Protein AF-A0A0V1B0C0-F1 (afdb_monomer)

InterPro domains:
  IPR001114 Adenylosuccinate synthetase [MF_00011] (1-473)
  IPR001114 Adenylosuccinate synthetase [PF00709] (15-435)
  IPR001114 Adenylosuccinate synthetase [PTHR11846] (7-443)
  IPR001114 Adenylosuccinate synthetase [SM00788] (13-439)
  IPR001114 Adenylosuccinate synthetase [TIGR00184] (15-434)
  IPR001114 Adenylosuccinate synthetase [cd03108] (13-358)
  IPR018220 Adenylosuccinate synthase, GTP-binding site [PS01266] (20-27)
  IPR027417 P-loop containing nucleoside triphosphate hydrolase [SSF52540] (12-435)
  IPR033128 Adenylosuccinate synthase, active site [PS00513] (143-154)
  IPR042109 Adenylosuccinate synthetase, domain 1 [G3DSA:3.40.440.10] (15-277)
  IPR042110 Adenylosuccinate synthetase, domain 2 [G3DSA:1.10.300.10] (112-210)
  IPR042111 Adenylosuccinate synthetase, domain 3 [G3DSA:3.90.170.10] (278-448)

Radius of gyration: 29.19 Å; Cα contacts (8 Å, |Δi|>4): 1010; chains: 1; bounding box: 64×78×89 Å

Solvent-accessible surface area (backbone atoms only — not comparable to full-atom values): 31503 Å² total; per-residue (Å²): 108,70,71,60,54,58,47,59,76,50,32,40,30,32,38,40,28,21,35,42,55,26,91,35,54,58,44,32,58,47,60,62,49,33,82,80,29,45,28,21,30,23,18,38,46,33,72,78,32,73,42,61,43,54,56,90,97,45,79,36,75,35,41,60,61,31,75,27,55,80,37,90,77,20,29,14,29,36,21,41,43,20,38,45,40,61,72,60,52,55,49,46,35,58,77,58,43,43,80,75,42,83,66,39,50,83,27,38,43,32,19,28,64,14,30,50,36,50,71,66,26,20,52,49,33,46,50,51,45,58,75,39,64,93,67,46,48,61,76,85,45,69,8,58,54,50,34,44,50,28,49,76,71,68,62,50,53,31,42,42,42,49,63,55,55,53,70,59,33,51,56,49,50,55,53,43,52,54,58,47,30,75,79,36,77,86,61,80,75,65,62,69,62,50,51,56,54,50,52,54,48,26,54,51,41,58,77,50,60,28,68,37,65,44,44,60,48,47,50,49,38,61,67,37,90,80,54,46,37,33,37,34,51,50,43,54,4,26,39,23,6,50,86,76,19,54,45,82,39,37,48,74,36,54,24,43,58,67,21,49,31,69,5,39,64,48,63,75,71,32,54,50,52,26,34,26,20,33,40,66,42,37,48,39,73,63,54,73,86,61,91,49,42,29,71,55,85,88,52,60,78,78,62,35,56,57,33,34,49,52,24,50,49,51,26,62,70,57,59,39,47,39,90,89,76,62,48,72,39,48,28,25,42,26,50,47,47,58,42,43,52,36,37,68,76,45,59,42,62,31,30,38,36,18,63,59,53,58,50,19,81,34,75,64,44,55,33,32,65,45,39,27,45,93,91,36,81,49,93,61,79,70,76,53,60,83,51,51,80,56,52,46,76,41,67,48,80,42,65,38,56,69,48,91,49,54,83,57,62,46,42,86,70,47,52,69,43,52,45,51,50,53,54,50,51,25,64,73,59,74,34,54,68,38,41,32,36,60,49,96,69,32,48,43,70,27,45,67,59,72,70,43,54,51,50,50,46,51,75,71,45,89,63,96,82,86,80,87,55,74,66,64,58,52,58,59,57,58,66,75,77,58,76,78,66,79,80,66,73,87,73,94,72,94,41,80,91,71,75,70,79,58,75,65,60,55,56,49,54,58,48,49,45,52,36,38,74,70,67,56,54,72,89,72,47,89,75,67,72,63,52,51,62,46,48,49,47,45,47,52,44,40,51,47,44,46,49,46,41,55,48,38,67,68,52,75,74,47,72,68,59,52,53,50,49,51,51,52,53,56,56,57,68,75,74,62,86,90,76,136

Nearest PDB structures (foldseek):
  2v40-assembly1_A-2  TM=9.559E-01  e=3.482E-55  Homo sapiens
  1j4b-assembly1_A  TM=9.442E-01  e=5.198E-55  Mus musculus
  5i34-assembly1_B  TM=9.577E-01  e=3.508E-51  Cryptococcus neoformans H99
  5i33-assembly1_A  TM=9.558E-01  e=6.265E-47  Cryptococcus neoformans H99
  3ue9-assembly2_D  TM=9.257E-01  e=6.035E-44  Burkholderia thailandensis E264

Mean predicted aligned error: 13.52 Å

Sequence (580 aa):
LHMAVEVNKQRLVSVILGAQWGDEGKGKIVDLLAPKVDIVARCQGGHNAGHTVAVDDKVYDFHIIPSGIVHPKCIALIGSGTVVHLPSFFNELEKNEITKLPDWSKRIVISDRAHLVFDMHQTADTMGEKKRANSKIGTTGKGIGPTYACKCWRNGIRLGDLVGNFNEFKAKFQQLVLFLKAQFPDLNVDVDEELKRYQNYAEKLKSLNLVHDTVFYMHKALTASPAKSVLVEGANGALLDIDFGTYPYVTSSNCSVGGALTGLGIPPWRVGMIIGVVKAYETRVGDGPFPTELNNASLSSLWKSYLLEIGDRLREIGHEYGVTTGRPRRCGWLDMVLLKYSIMINGFTHLAFTKLDVLDNFDTIKVAVEYKRNNAVVDVPPVCVSHFKDIEVVYETFPGWQQNTTKITAFDELPINAKCYVQAVEKLAGVPIRQANAVNGRAVFISNSLASHVATEILLQSDSSVALTPSEVEMLKQFKDCDLPKGTRVGRMVMGDLGLYNEQLRKDVERWNKAIEAGIPVHEWNGTSDKIVNTFMHLFGFIIFLNILLQLYALVVDPKILEVLDRMLLLKKNEIPQQQ

Secondary structure (DSSP, 8-state):
-HHHHHHHHT--EEEEEESSSS-S-HHHHHHHHGGG-SEEEE-SB-TT--EEEEETTEEEEESSS-GGGGSTT-EEEE-TTBEEEHHHHHHHHHHTTGGGSTTGGGSEEEETTSEEE-HHHHHHHHHHHHHTTTS-----SSSHHHHHHHHHHT---BHHHHHS-HHHHHHHHHHHHHHHHHH-TT----HHHHHHHHHHHHHHHHHTT-EE-HHHHHHHHHHSSSPPPEEEE--S-GGG-TTTSSTTSS-SS--SHHHHHHHHT--GGGEEEEEEEEESSEEE-SSS--TTBTT-TTS-HHHHHHHHHHHHHHHHHTT-B-TTT-PBPEEE-EEHHHHHHHHHHHT-SEEEEE-GGGGTT-SEEEEEEEEEETTEEESS--SSGGGGGGPEEEEEEEE---S--TT--BGGGS-HHHHHHHHHHHHHHTS-EEEEEEETTEEEEEBSHHHHHHHHHHHH--S---PPPHHHHHHHHHGGGPPPPTT------S-GGGT---HHHHHHHHHHHHHHHHT--GGG-TT-SSHHHHHHHHHHHHHHHHHHHHHHHHHTT-HHHHHHHHHHHHHHHTS-----

Foldseek 3Di:
DVVVLVLQLLQQEEEEFALAQDPLQLLQVCVVCLLLFQEEEEQAEEQQFWDWADDDNDIAIDRQFGPSLVHLRYATEYFLRYEYELVVVVVSCVVRVSVVDPPSLVRAAYEQNHFYQDLLLLVLLVVVQVVCPVNGLQDPSRSQQVQLVCVVVVLTDGNNQLLPDLVSVLVSQVVVVVVSCVVVVVRDDPSVVRSVVSNVVSVVCVVSVHYDNQLVVQVCQSPDVVHGHYYYRFGTHQLQAVVQHQPPNHGSGGSAPVSNCNRRVHDPSNHDAYEHRAEQWHWHDGDFFDLFFLCDPPDDPVSNVVSVVVQVLLCVLVVQADPPPRHHITIGGAELQSSLSSCVRHVHQEYAYDDLQSQQQPQKGKYFQWWDAPNDTDSHDDNHRVCSVRIDTDIDMFGHFNDGCQAPQALVPDGPSSNVSQVVSCVSNVHHYFYWHQHPNHTHTHDHDPVRVVVVCVVSPPPDDDDDDPVVVVVVVVVLQDFDAQPDQPDDDDCVVVPDDDPVVVVLSVQVNVCSNVRHGPVPRPVPPCVVVVVVCCVVVVVVVVVVVVVVVVVVSDPVVVVVVVVVVVVVVVPDDDDD

pLDDT: mean 78.84, std 23.87, range [25.97, 98.88]

Structure (mmCIF, N/CA/C/O backbone):
data_AF-A0A0V1B0C0-F1
#
_entry.id   AF-A0A0V1B0C0-F1
#
loop_
_atom_site.group_PDB
_atom_site.id
_atom_site.type_symbol
_atom_site.label_atom_id
_atom_site.label_alt_id
_atom_site.label_comp_id
_atom_site.label_asym_id
_atom_site.label_entity_id
_atom_site.label_seq_id
_atom_site.pdbx_PDB_ins_code
_atom_site.Cartn_x
_atom_site.Cartn_y
_atom_site.Cartn_z
_atom_site.occupancy
_atom_site.B_iso_or_equiv
_atom_site.auth_seq_id
_atom_site.auth_comp_id
_atom_site.auth_asym_id
_atom_site.auth_atom_id
_atom_site.pdbx_PDB_model_num
ATOM 1 N N . LEU A 1 1 ? -8.341 -35.792 -5.712 1.00 37.25 1 LEU A N 1
ATOM 2 C CA . LEU A 1 1 ? -9.208 -34.926 -6.546 1.00 37.25 1 LEU A CA 1
ATOM 3 C C . LEU A 1 1 ? -10.213 -34.127 -5.719 1.00 37.25 1 LEU A C 1
ATOM 5 O O . LEU A 1 1 ? -10.107 -32.913 -5.726 1.00 37.25 1 LEU A O 1
ATOM 9 N N . HIS A 1 2 ? -11.116 -34.773 -4.968 1.00 29.27 2 HIS A N 1
ATOM 10 C CA . HIS A 1 2 ? -12.137 -34.094 -4.144 1.00 29.27 2 HIS A CA 1
ATOM 11 C C . HIS A 1 2 ? -11.561 -33.000 -3.226 1.00 29.27 2 HIS A C 1
ATOM 13 O O . HIS A 1 2 ? -12.002 -31.858 -3.272 1.00 29.27 2 HIS A O 1
ATOM 19 N N . MET A 1 3 ? -10.477 -33.310 -2.504 1.00 33.56 3 MET A N 1
ATOM 20 C CA . MET A 1 3 ? -9.780 -32.333 -1.656 1.00 33.56 3 MET A CA 1
ATOM 21 C C . MET A 1 3 ? -9.246 -31.114 -2.433 1.00 33.56 3 MET A C 1
ATOM 23 O O . MET A 1 3 ? -9.247 -30.009 -1.910 1.00 33.56 3 MET A O 1
ATOM 27 N N . ALA A 1 4 ? -8.807 -31.278 -3.687 1.00 33.91 4 ALA A N 1
ATOM 28 C CA . ALA A 1 4 ? -8.301 -30.165 -4.499 1.00 33.91 4 ALA A CA 1
ATOM 29 C C . ALA A 1 4 ? -9.435 -29.236 -4.972 1.00 33.91 4 ALA A C 1
ATOM 31 O O . ALA A 1 4 ? -9.269 -28.018 -5.026 1.00 33.91 4 ALA A O 1
ATOM 32 N N . VAL A 1 5 ? -10.604 -29.812 -5.262 1.00 37.84 5 VAL A N 1
ATOM 33 C CA . VAL A 1 5 ? -11.823 -29.085 -5.640 1.00 37.84 5 VAL A CA 1
ATOM 34 C C . VAL A 1 5 ? -12.392 -28.310 -4.444 1.00 37.84 5 VAL A C 1
ATOM 36 O O . VAL A 1 5 ? -12.750 -27.140 -4.582 1.00 37.84 5 VAL A O 1
ATOM 39 N N . GLU A 1 6 ? -12.417 -28.912 -3.252 1.00 49.50 6 GLU A N 1
ATOM 40 C CA . GLU A 1 6 ? -12.832 -28.230 -2.016 1.00 49.50 6 GLU A CA 1
ATOM 41 C C . GLU A 1 6 ? -11.910 -27.063 -1.648 1.00 49.50 6 GLU A C 1
ATOM 43 O O . GLU A 1 6 ? -12.397 -26.010 -1.239 1.00 49.50 6 GLU A O 1
ATOM 48 N N . VAL A 1 7 ? -10.595 -27.201 -1.851 1.00 49.91 7 VAL A N 1
ATOM 49 C CA . VAL A 1 7 ? -9.632 -26.115 -1.605 1.00 49.91 7 VAL A CA 1
ATOM 50 C C . VAL A 1 7 ? -9.874 -24.923 -2.540 1.00 49.91 7 VAL A C 1
ATOM 52 O O . VAL A 1 7 ? -9.829 -23.783 -2.082 1.00 49.91 7 VAL A O 1
ATOM 55 N N . ASN A 1 8 ? -10.193 -25.145 -3.821 1.00 52.19 8 ASN A N 1
ATOM 56 C CA . ASN A 1 8 ? -10.459 -24.046 -4.760 1.00 52.19 8 ASN A CA 1
ATOM 57 C C . ASN A 1 8 ? -11.744 -23.265 -4.431 1.00 52.19 8 ASN A C 1
ATOM 59 O O . ASN A 1 8 ? -11.742 -22.043 -4.555 1.00 52.19 8 ASN A O 1
ATOM 63 N N . LYS A 1 9 ? -12.800 -23.917 -3.918 1.00 54.94 9 LYS A N 1
ATOM 64 C CA . LYS A 1 9 ? -14.025 -23.236 -3.437 1.00 54.94 9 LYS A CA 1
ATOM 65 C C . LYS A 1 9 ? -13.787 -22.297 -2.256 1.00 54.94 9 LYS A C 1
ATOM 67 O O . LYS A 1 9 ? -14.603 -21.424 -1.982 1.00 54.94 9 LYS A O 1
ATOM 72 N N . GLN A 1 10 ? -12.695 -22.499 -1.523 1.00 61.06 10 GLN A N 1
ATOM 73 C CA . GLN A 1 10 ? -12.380 -21.735 -0.317 1.00 61.06 10 GLN A CA 1
ATOM 74 C C . GLN A 1 10 ? -11.494 -20.510 -0.588 1.00 61.06 10 GLN A C 1
ATOM 76 O O . GLN A 1 10 ? -11.283 -19.709 0.330 1.00 61.06 10 GLN A O 1
ATOM 81 N N . ARG A 1 11 ? -11.007 -20.339 -1.825 1.00 72.38 11 ARG A N 1
ATOM 82 C CA . ARG A 1 11 ? -10.140 -19.235 -2.265 1.00 72.38 11 ARG A CA 1
ATOM 83 C C . ARG A 1 11 ? -10.939 -17.963 -2.566 1.00 72.38 11 ARG A C 1
ATOM 85 O O . ARG A 1 11 ? -11.073 -17.545 -3.709 1.00 72.38 11 ARG A O 1
ATOM 92 N N . LEU A 1 12 ? -11.483 -17.364 -1.512 1.00 81.75 12 LEU A N 1
ATOM 93 C CA . LEU A 1 12 ? -12.404 -16.220 -1.583 1.00 81.75 12 LEU A CA 1
ATOM 94 C C . LEU A 1 12 ? -11.719 -14.861 -1.386 1.00 81.75 12 LEU A C 1
ATOM 96 O O . LEU A 1 12 ? -12.373 -13.822 -1.476 1.00 81.75 12 LEU A O 1
ATOM 100 N N . VAL A 1 13 ? -10.417 -14.864 -1.085 1.00 93.81 13 VAL A N 1
ATOM 101 C CA . VAL A 1 13 ? -9.639 -13.648 -0.850 1.00 93.81 13 VAL A CA 1
ATOM 102 C C . VAL A 1 13 ? -8.791 -13.339 -2.076 1.00 93.81 13 VAL A C 1
ATOM 104 O O . VAL A 1 13 ? -7.886 -14.100 -2.419 1.00 93.81 13 VAL A O 1
ATOM 107 N N . SER A 1 14 ? -9.064 -12.202 -2.707 1.00 95.62 14 SER A N 1
ATOM 108 C CA . SER A 1 14 ? -8.210 -11.614 -3.738 1.00 95.62 14 SER A CA 1
ATOM 109 C C . SER A 1 14 ? -7.317 -10.540 -3.124 1.00 95.62 14 SER A C 1
ATOM 111 O O . SER A 1 14 ? -7.767 -9.795 -2.258 1.00 95.62 14 SER A O 1
ATOM 113 N N . VAL A 1 15 ? -6.064 -10.429 -3.555 1.00 97.25 15 VAL A N 1
ATOM 114 C CA . VAL A 1 15 ? -5.093 -9.460 -3.020 1.00 97.25 15 VAL A CA 1
ATOM 115 C C . VAL A 1 15 ? -4.553 -8.595 -4.152 1.00 97.25 15 VAL A C 1
ATOM 117 O O . VAL A 1 15 ? -4.083 -9.124 -5.155 1.00 97.25 15 VAL A O 1
ATOM 120 N N . ILE A 1 16 ? -4.591 -7.272 -3.988 1.00 96.88 16 ILE A N 1
ATOM 121 C CA . ILE A 1 16 ? -3.983 -6.304 -4.910 1.00 96.88 16 ILE A CA 1
ATOM 122 C C . ILE A 1 16 ? -2.745 -5.714 -4.240 1.00 96.88 16 ILE A C 1
ATOM 124 O O . ILE A 1 16 ? -2.861 -5.066 -3.200 1.00 96.88 16 ILE A O 1
ATOM 128 N N . LEU A 1 17 ? -1.571 -5.888 -4.845 1.00 97.50 17 LEU A N 1
ATOM 129 C CA . LEU A 1 17 ? -0.300 -5.351 -4.346 1.00 97.50 17 LEU A CA 1
ATOM 130 C C . LEU A 1 17 ? 0.376 -4.495 -5.413 1.00 97.50 17 LEU A C 1
ATOM 132 O O . LEU A 1 17 ? 0.178 -4.702 -6.605 1.00 97.50 17 LEU A O 1
ATOM 136 N N . GLY A 1 18 ? 1.187 -3.531 -4.988 1.00 96.94 18 GLY A N 1
ATOM 137 C CA . GLY A 1 18 ? 2.030 -2.765 -5.901 1.00 96.94 18 GLY A CA 1
ATOM 138 C C . GLY A 1 18 ? 3.263 -3.600 -6.180 1.00 96.94 18 GLY A C 1
ATOM 139 O O . GLY A 1 18 ? 3.879 -4.089 -5.236 1.00 96.94 18 GLY A O 1
ATOM 140 N N . ALA A 1 19 ? 3.606 -3.814 -7.441 1.00 97.44 19 ALA A N 1
ATOM 141 C CA . ALA A 1 19 ? 4.738 -4.663 -7.784 1.00 97.44 19 ALA A CA 1
ATOM 142 C C . ALA A 1 19 ? 6.089 -3.931 -7.687 1.00 97.44 19 ALA A C 1
ATOM 144 O O . ALA A 1 19 ? 7.121 -4.599 -7.678 1.00 97.44 19 ALA A O 1
ATOM 145 N N . GLN A 1 20 ? 6.080 -2.597 -7.594 1.00 97.06 20 GLN A N 1
ATOM 146 C CA . GLN A 1 20 ? 7.250 -1.718 -7.682 1.00 97.06 20 GLN A CA 1
ATOM 147 C C . GLN A 1 20 ? 7.448 -0.961 -6.349 1.00 97.06 20 GLN A C 1
ATOM 149 O O . GLN A 1 20 ? 7.251 -1.531 -5.271 1.00 97.06 20 GLN A O 1
ATOM 154 N N . TRP A 1 21 ? 7.857 0.313 -6.384 1.00 94.88 21 TRP A N 1
ATOM 155 C CA . TRP A 1 21 ? 8.030 1.175 -5.201 1.00 94.88 21 TRP A CA 1
ATOM 156 C C . TRP A 1 21 ? 6.779 1.986 -4.820 1.00 94.88 21 TRP A C 1
ATOM 158 O O . TRP A 1 21 ? 6.882 2.975 -4.092 1.00 94.88 21 TRP A O 1
ATOM 168 N N . GLY A 1 22 ? 5.583 1.588 -5.254 1.00 90.38 22 GLY A N 1
ATOM 169 C CA . GLY A 1 22 ? 4.351 2.331 -4.995 1.00 90.38 22 GLY A CA 1
ATOM 170 C C . GLY A 1 22 ? 3.933 3.238 -6.157 1.00 90.38 22 GLY A C 1
ATOM 171 O O . GLY A 1 22 ? 4.587 3.316 -7.191 1.00 90.38 22 GLY A O 1
ATOM 172 N N . ASP A 1 23 ? 2.794 3.919 -5.984 1.00 87.75 23 ASP A N 1
ATOM 173 C CA . ASP A 1 23 ? 2.198 4.819 -6.985 1.00 87.75 23 ASP A CA 1
ATOM 174 C C . ASP A 1 23 ? 1.853 4.170 -8.346 1.00 87.75 23 ASP A C 1
ATOM 176 O O . ASP A 1 23 ? 1.672 4.868 -9.345 1.00 87.75 23 ASP A O 1
ATOM 180 N N . GLU A 1 24 ? 1.694 2.845 -8.407 1.00 92.38 24 GLU A N 1
ATOM 181 C CA . GLU A 1 24 ? 1.391 2.093 -9.639 1.00 92.38 24 GLU A CA 1
ATOM 182 C C . GLU A 1 24 ? -0.075 2.225 -10.089 1.00 92.38 24 GLU A C 1
ATOM 184 O O . GLU A 1 24 ? -0.472 1.690 -11.117 1.00 92.38 24 GLU A O 1
ATOM 189 N N . GLY A 1 25 ? -0.914 2.938 -9.331 1.00 88.25 25 GLY A N 1
ATOM 190 C CA . GLY A 1 25 ? -2.338 3.101 -9.646 1.00 88.25 25 GLY A CA 1
ATOM 191 C C . GLY A 1 25 ? -3.247 2.004 -9.082 1.00 88.25 25 GLY A C 1
ATOM 192 O O . GLY A 1 25 ? -4.352 1.819 -9.587 1.00 88.25 25 GLY A O 1
ATOM 193 N N . LYS A 1 26 ? -2.826 1.318 -8.007 1.00 90.19 26 LYS A N 1
ATOM 194 C CA . LYS A 1 26 ? -3.624 0.288 -7.308 1.00 90.19 26 LYS A CA 1
ATOM 195 C C . LYS A 1 26 ? -5.063 0.704 -7.031 1.00 90.19 26 LYS A C 1
ATOM 197 O O . LYS A 1 26 ? -5.965 -0.088 -7.263 1.00 90.19 26 LYS A O 1
ATOM 202 N N . GLY A 1 27 ? -5.269 1.942 -6.577 1.00 86.38 27 GLY A N 1
ATOM 203 C CA . GLY A 1 27 ? -6.593 2.468 -6.245 1.00 86.38 27 GLY A CA 1
ATOM 204 C C . GLY A 1 27 ? -7.607 2.332 -7.381 1.00 86.38 27 GLY A C 1
ATOM 205 O O . GLY A 1 27 ? -8.753 1.989 -7.126 1.00 86.38 27 GLY A O 1
ATOM 206 N N . LYS A 1 28 ? -7.176 2.496 -8.640 1.00 85.50 28 LYS A N 1
ATOM 207 C CA . LYS A 1 28 ? -8.061 2.330 -9.802 1.00 85.50 28 LYS A CA 1
ATOM 208 C C . LYS A 1 28 ? -8.443 0.864 -10.035 1.00 85.50 28 LYS A C 1
ATOM 210 O O . LYS A 1 28 ? -9.573 0.578 -10.410 1.00 85.50 28 LYS A O 1
ATOM 215 N N . ILE A 1 29 ? -7.517 -0.066 -9.794 1.00 88.88 29 ILE A N 1
ATOM 216 C CA . ILE A 1 29 ? -7.787 -1.510 -9.893 1.00 88.88 29 ILE A CA 1
ATOM 217 C C . ILE A 1 29 ? -8.708 -1.964 -8.757 1.00 88.88 29 ILE A C 1
ATOM 219 O O . ILE A 1 29 ? -9.608 -2.771 -8.977 1.00 88.88 29 ILE A O 1
ATOM 223 N N . VAL A 1 30 ? -8.511 -1.419 -7.555 1.00 89.88 30 VAL A N 1
ATOM 224 C CA . VAL A 1 30 ? -9.386 -1.674 -6.406 1.00 89.88 30 VAL A CA 1
ATOM 225 C C . VAL A 1 30 ? -10.790 -1.171 -6.703 1.00 89.88 30 VAL A C 1
ATOM 227 O O . VAL A 1 30 ? -11.732 -1.929 -6.527 1.00 89.88 30 VAL A O 1
ATOM 230 N N . ASP A 1 31 ? -10.937 0.049 -7.218 1.00 87.56 31 ASP A N 1
ATOM 231 C CA . ASP A 1 31 ? -12.238 0.612 -7.588 1.00 87.56 31 ASP A CA 1
ATOM 232 C C . ASP A 1 31 ? -12.963 -0.212 -8.663 1.00 87.56 31 ASP A C 1
ATOM 234 O O . ASP A 1 31 ? -14.155 -0.476 -8.542 1.00 87.56 31 ASP A O 1
ATOM 238 N N . LEU A 1 32 ? -12.238 -0.715 -9.666 1.00 85.88 32 LEU A N 1
ATOM 239 C CA . LEU A 1 32 ? -12.804 -1.588 -10.699 1.00 85.88 32 LEU A CA 1
ATOM 240 C C . LEU A 1 32 ? -13.358 -2.912 -10.134 1.00 85.88 32 LEU A C 1
ATOM 242 O O . LEU A 1 32 ? -14.323 -3.469 -10.666 1.00 85.88 32 LEU A O 1
ATOM 246 N N . LEU A 1 33 ? -12.734 -3.445 -9.082 1.00 87.75 33 LEU A N 1
ATOM 247 C CA . LEU A 1 33 ? -13.081 -4.746 -8.504 1.00 87.75 33 LEU A CA 1
ATOM 248 C C . LEU A 1 33 ? -13.994 -4.642 -7.276 1.00 87.75 33 LEU A C 1
ATOM 250 O O . LEU A 1 33 ? -14.742 -5.580 -7.002 1.00 87.75 33 LEU A O 1
ATOM 254 N N . ALA A 1 34 ? -13.982 -3.512 -6.570 1.00 90.00 34 ALA A N 1
ATOM 255 C CA . ALA A 1 34 ? -14.746 -3.290 -5.348 1.00 90.00 34 ALA A CA 1
ATOM 256 C C . ALA A 1 34 ? -16.259 -3.555 -5.505 1.00 90.00 34 ALA A C 1
ATOM 258 O O . ALA A 1 34 ? -16.787 -4.281 -4.666 1.00 90.00 34 ALA A O 1
ATOM 259 N N . PRO A 1 35 ? -16.959 -3.122 -6.579 1.00 88.31 35 PRO A N 1
ATOM 260 C CA . PRO A 1 35 ? -18.388 -3.408 -6.763 1.00 88.31 35 PRO A CA 1
ATOM 261 C C . PRO A 1 35 ? -18.759 -4.896 -6.772 1.00 88.31 35 PRO A C 1
ATOM 263 O O . PRO A 1 35 ? -19.933 -5.236 -6.628 1.00 88.31 35 PRO A O 1
ATOM 266 N N . LYS A 1 36 ? -17.776 -5.776 -6.998 1.00 87.38 36 LYS A N 1
ATOM 267 C CA . LYS A 1 36 ? -17.951 -7.221 -7.175 1.00 87.38 36 LYS A CA 1
ATOM 268 C C . LYS A 1 36 ? -17.607 -8.016 -5.915 1.00 87.38 36 LYS A C 1
ATOM 270 O O . LYS A 1 36 ? -17.642 -9.241 -5.964 1.00 87.38 36 LYS A O 1
ATOM 275 N N . VAL A 1 37 ? -17.257 -7.347 -4.812 1.00 91.44 37 VAL A N 1
ATOM 276 C CA . VAL A 1 37 ? -16.893 -8.007 -3.554 1.00 91.44 37 VAL A CA 1
ATOM 277 C C . VAL A 1 37 ? -17.694 -7.499 -2.359 1.00 91.44 37 VAL A C 1
ATOM 279 O O . VAL A 1 37 ? -18.144 -6.356 -2.320 1.00 91.44 37 VAL A O 1
ATOM 282 N N . ASP A 1 38 ? -17.848 -8.346 -1.343 1.00 95.50 38 ASP A N 1
ATOM 283 C CA . ASP A 1 38 ? -18.559 -7.993 -0.112 1.00 95.50 38 ASP A CA 1
ATOM 284 C C . ASP A 1 38 ? -17.697 -7.134 0.830 1.00 95.50 38 ASP A C 1
ATOM 286 O O . ASP A 1 38 ? -18.212 -6.273 1.547 1.00 95.50 38 ASP A O 1
ATOM 290 N N . ILE A 1 39 ? -16.383 -7.381 0.871 1.00 98.06 39 ILE A N 1
ATOM 291 C CA . ILE A 1 39 ? -15.454 -6.735 1.807 1.00 98.06 39 ILE A CA 1
ATOM 292 C C . ILE A 1 39 ? -14.224 -6.229 1.054 1.00 98.06 39 ILE A C 1
ATOM 294 O O . ILE A 1 39 ? -13.554 -7.001 0.372 1.00 98.06 39 ILE A O 1
ATOM 298 N N . VAL A 1 40 ? -13.867 -4.960 1.256 1.00 98.00 40 VAL A N 1
ATOM 299 C CA . VAL A 1 40 ? -12.563 -4.405 0.874 1.00 98.00 40 VAL A CA 1
ATOM 300 C C . VAL A 1 40 ? -11.760 -4.134 2.141 1.00 98.00 40 VAL A C 1
ATOM 302 O O . VAL A 1 40 ? -12.194 -3.385 3.016 1.00 98.00 40 VAL A O 1
ATOM 305 N N . ALA A 1 41 ? -10.597 -4.766 2.264 1.00 98.19 41 ALA A N 1
ATOM 306 C CA . ALA A 1 41 ? -9.812 -4.779 3.489 1.00 98.19 41 ALA A CA 1
ATOM 307 C C . ALA A 1 41 ? -8.422 -4.166 3.299 1.00 98.19 41 ALA A C 1
ATOM 309 O O . ALA A 1 41 ? -7.693 -4.525 2.378 1.00 98.19 41 ALA A O 1
ATOM 310 N N . ARG A 1 42 ? -8.010 -3.308 4.231 1.00 97.81 42 ARG A N 1
ATOM 311 C CA . ARG A 1 42 ? -6.631 -2.830 4.372 1.00 97.81 42 ARG A CA 1
ATOM 312 C C . ARG A 1 42 ? -5.908 -3.668 5.414 1.00 97.81 42 ARG A C 1
ATOM 314 O O . ARG A 1 42 ? -6.338 -3.726 6.561 1.00 97.81 42 ARG A O 1
ATOM 321 N N . CYS A 1 43 ? -4.817 -4.327 5.034 1.00 97.00 43 CYS A N 1
ATOM 322 C CA . CYS A 1 43 ? -4.113 -5.264 5.917 1.00 97.00 43 CYS A CA 1
ATOM 323 C C . CYS A 1 43 ? -2.931 -4.645 6.674 1.00 97.00 43 CYS A C 1
ATOM 325 O O . CYS A 1 43 ? -2.583 -5.118 7.751 1.00 97.00 43 CYS A O 1
ATOM 327 N N . GLN A 1 44 ? -2.314 -3.594 6.139 1.00 96.81 44 GLN A N 1
ATOM 328 C CA . GLN A 1 44 ? -1.062 -3.036 6.648 1.00 96.81 44 GLN A CA 1
ATOM 329 C C . GLN A 1 44 ? -0.942 -1.539 6.351 1.00 96.81 44 GLN A C 1
ATOM 331 O O . GLN A 1 44 ? -1.731 -0.973 5.585 1.00 96.81 44 GLN A O 1
ATOM 336 N N . GLY A 1 45 ? 0.066 -0.918 6.960 1.00 94.69 45 GLY A N 1
ATOM 337 C CA . GLY A 1 45 ? 0.413 0.477 6.743 1.00 94.69 45 GLY A CA 1
ATOM 338 C C . GLY A 1 45 ? -0.471 1.398 7.567 1.00 94.69 45 GLY A C 1
ATOM 339 O O . GLY A 1 45 ? -1.171 0.965 8.483 1.00 94.69 45 GLY A O 1
ATOM 340 N N . GLY A 1 46 ? -0.433 2.685 7.254 1.00 94.06 46 GLY A N 1
ATOM 341 C CA . GLY A 1 46 ? -1.261 3.688 7.903 1.00 94.06 46 GLY A CA 1
ATOM 342 C C . GLY A 1 46 ? -1.736 4.737 6.908 1.00 94.06 46 GLY A C 1
ATOM 343 O O . GLY A 1 46 ? -1.883 4.481 5.715 1.00 94.06 46 GLY A O 1
ATOM 344 N N . HIS A 1 47 ? -1.918 5.953 7.407 1.00 89.75 47 HIS A N 1
ATOM 345 C CA . HIS A 1 47 ? -2.308 7.125 6.622 1.00 89.75 47 HIS A CA 1
ATOM 346 C C . HIS A 1 47 ? -1.150 7.743 5.801 1.00 89.75 47 HIS A C 1
ATOM 348 O O . HIS A 1 47 ? -1.189 8.915 5.433 1.00 89.75 47 HIS A O 1
ATOM 354 N N . ASN A 1 48 ? -0.086 6.971 5.563 1.00 85.56 48 ASN A N 1
ATOM 355 C CA . ASN A 1 48 ? 1.063 7.322 4.723 1.00 85.56 48 ASN A CA 1
ATOM 356 C C . ASN A 1 48 ? 0.938 6.800 3.287 1.00 85.56 48 ASN A C 1
ATOM 358 O O . ASN A 1 48 ? 1.705 7.214 2.422 1.00 85.56 48 ASN A O 1
ATOM 362 N N . ALA A 1 49 ? 0.032 5.852 3.058 1.00 76.38 49 ALA A N 1
ATOM 363 C CA . ALA A 1 49 ? -0.411 5.495 1.725 1.00 76.38 49 ALA A CA 1
ATOM 364 C C . ALA A 1 49 ? -1.610 6.376 1.377 1.00 76.38 49 ALA A C 1
ATOM 366 O O . ALA A 1 49 ? -2.424 6.668 2.251 1.00 76.38 49 ALA A O 1
ATOM 367 N N . GLY A 1 50 ? -1.688 6.798 0.120 1.00 76.31 50 GLY A N 1
ATOM 368 C CA . GLY A 1 50 ? -2.803 7.570 -0.397 1.00 76.31 50 GLY A CA 1
ATOM 369 C C . GLY A 1 50 ? -3.131 7.130 -1.813 1.00 76.31 50 GLY A C 1
ATOM 370 O O . GLY A 1 50 ? -2.227 6.803 -2.590 1.00 76.31 50 GLY A O 1
ATOM 371 N N . HIS A 1 51 ? -4.411 7.112 -2.151 1.00 76.81 51 HIS A N 1
ATOM 372 C CA . HIS A 1 51 ? -4.862 6.911 -3.518 1.00 76.81 51 HIS A CA 1
ATOM 373 C C . HIS A 1 51 ? -6.177 7.627 -3.768 1.00 76.81 51 HIS A C 1
ATOM 375 O O . HIS A 1 51 ? -7.058 7.726 -2.916 1.00 76.81 51 HIS A O 1
ATOM 381 N N . THR A 1 52 ? -6.302 8.094 -4.999 1.00 80.12 52 THR A N 1
ATOM 382 C CA . THR A 1 52 ? -7.479 8.803 -5.466 1.00 80.12 52 THR A CA 1
ATOM 383 C C . THR A 1 52 ? -8.376 7.852 -6.246 1.00 80.12 52 THR A C 1
ATOM 385 O O . THR A 1 52 ? -7.893 7.101 -7.100 1.00 80.12 52 THR A O 1
ATOM 388 N N . VAL A 1 53 ? -9.674 7.896 -5.963 1.00 82.38 53 VAL A N 1
ATOM 389 C CA . VAL A 1 53 ? -10.711 7.146 -6.678 1.00 82.38 53 VAL A CA 1
ATOM 390 C C . VAL A 1 53 ? -11.753 8.123 -7.206 1.00 82.38 53 VAL A C 1
ATOM 392 O O . VAL A 1 53 ? -12.166 9.028 -6.487 1.00 82.38 53 VAL A O 1
ATOM 395 N N . ALA A 1 54 ? -12.168 7.951 -8.459 1.00 80.06 54 ALA A N 1
ATOM 396 C CA . ALA A 1 54 ? -13.214 8.753 -9.082 1.00 80.06 54 ALA A CA 1
ATOM 397 C C . ALA A 1 54 ? -14.452 7.879 -9.313 1.00 80.06 54 ALA A C 1
ATOM 399 O O . ALA A 1 54 ? -14.444 7.008 -10.185 1.00 80.06 54 ALA A O 1
ATOM 400 N N . VAL A 1 55 ? -15.505 8.117 -8.528 1.00 77.50 55 VAL A N 1
ATOM 401 C CA . VAL A 1 55 ? -16.803 7.451 -8.686 1.00 77.50 55 VAL A CA 1
ATOM 402 C C . VAL A 1 55 ? -17.821 8.495 -9.107 1.00 77.50 55 VAL A C 1
ATOM 404 O O . VAL A 1 55 ? -17.983 9.527 -8.462 1.00 77.50 55 VAL A O 1
ATOM 407 N N . ASP A 1 56 ? -18.482 8.205 -10.221 1.00 77.25 56 ASP A N 1
ATOM 408 C CA . ASP A 1 56 ? -19.318 9.138 -10.980 1.00 77.25 56 ASP A CA 1
ATOM 409 C C . ASP A 1 56 ? -18.600 10.484 -11.179 1.00 77.25 56 ASP A C 1
ATOM 411 O O . ASP A 1 56 ? -17.494 10.490 -11.719 1.00 77.25 56 ASP A O 1
ATOM 415 N N . ASP A 1 57 ? -19.178 11.592 -10.715 1.00 80.44 57 ASP A N 1
ATOM 416 C CA . ASP A 1 57 ? -18.588 12.933 -10.824 1.00 80.44 57 ASP A CA 1
ATOM 417 C C . ASP A 1 57 ? -17.791 13.355 -9.573 1.00 80.44 57 ASP A C 1
ATOM 419 O O . ASP A 1 57 ? -17.370 14.509 -9.454 1.00 80.44 57 ASP A O 1
ATOM 423 N N . LYS A 1 58 ? -17.585 12.446 -8.607 1.00 86.00 58 LYS A N 1
ATOM 424 C CA . LYS A 1 58 ? -16.919 12.752 -7.335 1.00 86.00 58 LYS A CA 1
ATOM 425 C C . LYS A 1 58 ? -15.566 12.060 -7.207 1.00 86.00 58 LYS A C 1
ATOM 427 O O . LYS A 1 58 ? -15.413 10.855 -7.402 1.00 86.00 58 LYS A O 1
ATOM 432 N N . VAL A 1 59 ? -14.579 12.852 -6.803 1.00 87.12 59 VAL A N 1
ATOM 433 C CA . VAL A 1 59 ? -13.216 12.401 -6.524 1.00 87.12 59 VAL A CA 1
ATOM 434 C C . VAL A 1 59 ? -13.035 12.242 -5.017 1.00 87.12 59 VAL A C 1
ATOM 436 O O . VAL A 1 59 ? -13.283 13.172 -4.251 1.00 87.12 59 VAL A O 1
ATOM 439 N N . TYR A 1 60 ? -12.590 11.061 -4.604 1.00 89.69 60 TYR A N 1
ATOM 440 C CA . TYR A 1 60 ? -12.301 10.694 -3.223 1.00 89.69 60 TYR A CA 1
ATOM 441 C C . TYR A 1 60 ? -10.801 10.478 -3.045 1.00 89.69 60 TYR A C 1
ATOM 443 O O . TYR A 1 60 ? -10.149 9.887 -3.905 1.00 89.69 60 TYR A O 1
ATOM 451 N N . ASP A 1 61 ? -10.261 10.927 -1.917 1.00 89.94 61 ASP A N 1
ATOM 452 C CA . ASP A 1 61 ? -8.837 10.844 -1.598 1.00 89.94 61 ASP A CA 1
ATOM 453 C C . ASP A 1 61 ? -8.644 10.024 -0.318 1.00 89.94 61 ASP A C 1
ATOM 455 O O . ASP A 1 61 ? -8.793 10.525 0.803 1.00 89.94 61 ASP A O 1
ATOM 459 N N . PHE A 1 62 ? -8.394 8.729 -0.497 1.00 92.00 62 PHE A N 1
ATOM 460 C CA . PHE A 1 62 ? -8.338 7.750 0.582 1.00 92.00 62 PHE A CA 1
ATOM 461 C C . PHE A 1 62 ? -6.917 7.565 1.090 1.00 92.00 62 PHE A C 1
ATOM 463 O O . PHE A 1 62 ? -5.967 7.543 0.312 1.00 92.00 62 PHE A O 1
ATOM 470 N N . HIS A 1 63 ? -6.785 7.404 2.404 1.00 92.44 63 HIS A N 1
ATOM 471 C CA . HIS A 1 63 ? -5.524 7.132 3.078 1.00 92.44 63 HIS A CA 1
ATOM 472 C C . HIS A 1 63 ? -5.596 5.834 3.868 1.00 92.44 63 HIS A C 1
ATOM 474 O O . HIS A 1 63 ? -4.948 4.866 3.475 1.00 92.44 63 HIS A O 1
ATOM 480 N N . ILE A 1 64 ? -6.359 5.778 4.967 1.00 95.62 64 ILE A N 1
ATOM 481 C CA . ILE A 1 64 ? -6.510 4.547 5.766 1.00 95.62 64 ILE A CA 1
ATOM 482 C C . ILE A 1 64 ? -7.828 3.829 5.490 1.00 95.62 64 ILE A C 1
ATOM 484 O O . ILE A 1 64 ? -7.892 2.612 5.663 1.00 95.62 64 ILE A O 1
ATOM 488 N N . ILE A 1 65 ? -8.866 4.556 5.066 1.00 96.50 65 ILE A N 1
ATOM 489 C CA . ILE A 1 65 ? -10.173 3.967 4.787 1.00 96.50 65 ILE A CA 1
ATOM 490 C C . ILE A 1 65 ? -10.075 3.202 3.461 1.00 96.50 65 ILE A C 1
ATOM 492 O O . ILE A 1 65 ? -9.709 3.798 2.448 1.00 96.50 65 ILE A O 1
ATOM 496 N N . PRO A 1 66 ? -10.391 1.893 3.436 1.00 95.81 66 PRO A N 1
ATOM 497 C CA . PRO A 1 66 ? -10.440 1.140 2.191 1.00 95.81 66 PRO A CA 1
ATOM 498 C C . PRO A 1 66 ? -11.386 1.799 1.188 1.00 95.81 66 PRO A C 1
ATOM 500 O O . PRO A 1 66 ? -12.530 2.124 1.521 1.00 95.81 66 PRO A O 1
ATOM 503 N N . SER A 1 67 ? -10.933 1.946 -0.056 1.00 93.19 67 SER A N 1
ATOM 504 C CA . SER A 1 67 ? -11.688 2.688 -1.077 1.00 93.19 67 SER A CA 1
ATOM 505 C C . SER A 1 67 ? -13.042 2.084 -1.423 1.00 93.19 67 SER A C 1
ATOM 507 O O . SER A 1 67 ? -13.929 2.803 -1.869 1.00 93.19 67 SER A O 1
ATOM 509 N N . GLY A 1 68 ? -13.249 0.798 -1.128 1.00 93.06 68 GLY A N 1
ATOM 510 C CA . GLY A 1 68 ? -14.543 0.134 -1.271 1.00 93.06 68 GLY A CA 1
ATOM 511 C C . GLY A 1 68 ? -15.703 0.826 -0.547 1.00 93.06 68 GLY A C 1
ATOM 512 O O . GLY A 1 68 ? -16.845 0.598 -0.920 1.00 93.06 68 GLY A O 1
ATOM 513 N N . ILE A 1 69 ? -15.454 1.702 0.437 1.00 95.50 69 ILE A N 1
ATOM 514 C CA . ILE A 1 69 ? -16.509 2.423 1.175 1.00 95.50 69 ILE A CA 1
ATOM 515 C C . ILE A 1 69 ? -17.448 3.249 0.278 1.00 95.50 69 ILE A C 1
ATOM 517 O O . ILE A 1 69 ? -18.596 3.499 0.660 1.00 95.50 69 ILE A O 1
ATOM 521 N N . VAL A 1 70 ? -16.996 3.666 -0.908 1.00 93.44 70 VAL A N 1
ATOM 522 C CA . VAL A 1 70 ? -17.825 4.398 -1.884 1.00 93.44 70 VAL A CA 1
ATOM 523 C C . VAL A 1 70 ? -18.893 3.512 -2.525 1.00 93.44 70 VAL A C 1
ATOM 525 O O . VAL A 1 70 ? -19.918 4.016 -2.975 1.00 93.44 70 VAL A O 1
ATOM 528 N N . HIS A 1 71 ? -18.692 2.193 -2.510 1.00 92.06 71 HIS A N 1
ATOM 529 C CA . HIS A 1 71 ? -19.613 1.213 -3.069 1.00 92.06 71 HIS A CA 1
ATOM 530 C C . HIS A 1 71 ? -20.612 0.772 -1.984 1.00 92.06 71 HIS A C 1
ATOM 532 O O . HIS A 1 71 ? -20.203 0.199 -0.970 1.00 92.06 71 HIS A O 1
ATOM 538 N N . PRO A 1 72 ? -21.932 1.006 -2.151 1.00 89.62 72 PRO A N 1
ATOM 539 C CA . PRO A 1 72 ? -22.915 0.834 -1.071 1.00 89.62 72 PRO A CA 1
ATOM 540 C C . PRO A 1 72 ? -22.991 -0.571 -0.463 1.00 89.62 72 PRO A C 1
ATOM 542 O O . PRO A 1 72 ? -23.378 -0.719 0.694 1.00 89.62 72 PRO A O 1
ATOM 545 N N . LYS A 1 73 ? -22.630 -1.604 -1.234 1.00 88.19 73 LYS A N 1
ATOM 546 C CA . LYS A 1 73 ? -22.676 -3.010 -0.805 1.00 88.19 73 LYS A CA 1
ATOM 547 C C . LYS A 1 73 ? -21.409 -3.473 -0.082 1.00 88.19 73 LYS A C 1
ATOM 549 O O . LYS A 1 73 ? -21.422 -4.552 0.502 1.00 88.19 73 LYS A O 1
ATOM 554 N N . CYS A 1 74 ? -20.340 -2.681 -0.111 1.00 94.69 74 CYS A N 1
ATOM 555 C CA . CYS A 1 74 ? -19.045 -3.093 0.408 1.00 94.69 74 CYS A CA 1
ATOM 556 C C . CYS A 1 74 ? -18.849 -2.659 1.858 1.00 94.69 74 CYS A C 1
ATOM 558 O O . CYS A 1 74 ? -19.130 -1.517 2.242 1.00 94.69 74 CYS A O 1
ATOM 560 N N . ILE A 1 75 ? -18.284 -3.573 2.641 1.00 97.88 75 ILE A N 1
ATOM 561 C CA . ILE A 1 75 ? -17.707 -3.283 3.949 1.00 97.88 75 ILE A CA 1
ATOM 562 C C . ILE A 1 75 ? -16.245 -2.875 3.761 1.00 97.88 75 ILE A C 1
ATOM 564 O O . ILE A 1 75 ? -15.462 -3.603 3.155 1.00 97.88 75 ILE A O 1
ATOM 568 N N . ALA A 1 76 ? -15.866 -1.737 4.324 1.00 98.00 76 ALA A N 1
ATOM 569 C CA . ALA A 1 76 ? -14.495 -1.273 4.427 1.00 98.00 76 ALA A CA 1
ATOM 570 C C . ALA A 1 76 ? -13.890 -1.742 5.761 1.00 98.00 76 ALA A C 1
ATOM 572 O O . ALA A 1 76 ? -14.267 -1.268 6.834 1.00 98.00 76 ALA A O 1
ATOM 573 N N . LEU A 1 77 ? -12.949 -2.684 5.701 1.00 98.69 77 LEU A N 1
ATOM 574 C CA . LEU A 1 77 ? -12.295 -3.261 6.876 1.00 98.69 77 LEU A CA 1
ATOM 575 C C . LEU A 1 77 ? -10.854 -2.757 7.037 1.00 98.69 77 LEU A C 1
ATOM 577 O O . LEU A 1 77 ? -10.040 -2.861 6.124 1.00 98.69 77 LEU A O 1
ATOM 581 N N . ILE A 1 78 ? -10.503 -2.269 8.224 1.00 98.69 78 ILE A N 1
ATOM 582 C CA . ILE A 1 78 ? -9.142 -1.873 8.607 1.00 98.69 78 ILE A CA 1
ATOM 583 C C . ILE A 1 78 ? -8.575 -2.955 9.535 1.00 98.69 78 ILE A C 1
ATOM 585 O O . ILE A 1 78 ? -9.036 -3.131 10.662 1.00 98.69 78 ILE A O 1
ATOM 589 N N . GLY A 1 79 ? -7.595 -3.709 9.040 1.00 98.50 79 GLY A N 1
ATOM 590 C CA . GLY A 1 79 ? -7.030 -4.898 9.678 1.00 98.50 79 GLY A CA 1
ATOM 591 C C . GLY A 1 79 ? -6.055 -4.620 10.823 1.00 98.50 79 GLY A C 1
ATOM 592 O O . GLY A 1 79 ? -5.581 -3.501 11.021 1.00 98.50 79 GLY A O 1
ATOM 593 N N . SER A 1 80 ? -5.706 -5.672 11.564 1.00 98.31 80 SER A N 1
ATOM 594 C CA . SER A 1 80 ? -4.820 -5.626 12.739 1.00 98.31 80 SER A CA 1
ATOM 595 C C . SER A 1 80 ? -3.358 -5.307 12.403 1.00 98.31 80 SER A C 1
ATOM 597 O O . SER A 1 80 ? -2.594 -4.861 13.265 1.00 98.31 80 SER A O 1
ATOM 599 N N . GLY A 1 81 ? -2.947 -5.528 11.153 1.00 98.00 81 GLY A N 1
ATOM 600 C CA . GLY A 1 81 ? -1.609 -5.183 10.676 1.00 98.00 81 GLY A CA 1
ATOM 601 C C . GLY A 1 81 ? -1.405 -3.687 10.434 1.00 98.00 81 GLY A C 1
ATOM 602 O O . GLY A 1 81 ? -0.258 -3.270 10.269 1.00 98.00 81 GLY A O 1
ATOM 603 N N . THR A 1 82 ? -2.473 -2.883 10.454 1.00 98.50 82 THR A N 1
ATOM 604 C CA . THR A 1 82 ? -2.426 -1.429 10.238 1.00 98.50 82 THR A CA 1
ATOM 605 C C . THR A 1 82 ? -2.026 -0.640 11.492 1.00 98.50 82 THR A C 1
ATOM 607 O O . THR A 1 82 ? -2.096 -1.129 12.627 1.00 98.50 82 THR A O 1
ATOM 610 N N . VAL A 1 83 ? -1.613 0.611 11.273 1.00 98.56 83 VAL A N 1
ATOM 611 C CA . VAL A 1 83 ? -1.404 1.632 12.305 1.00 98.56 83 VAL A CA 1
ATOM 612 C C . VAL A 1 83 ? -2.320 2.831 12.027 1.00 98.56 83 VAL A C 1
ATOM 614 O O . VAL A 1 83 ? -2.273 3.443 10.958 1.00 98.56 83 VAL A O 1
ATOM 617 N N . VAL A 1 84 ? -3.193 3.162 12.977 1.00 98.62 84 VAL A N 1
ATOM 618 C CA . VAL A 1 84 ? -4.309 4.101 12.797 1.00 98.62 84 VAL A CA 1
ATOM 619 C C . VAL A 1 84 ? -4.040 5.397 13.550 1.00 98.62 84 VAL A C 1
ATOM 621 O O . VAL A 1 84 ? -3.873 5.398 14.766 1.00 98.62 84 VAL A O 1
ATOM 624 N N . HIS A 1 85 ? -4.048 6.515 12.827 1.00 98.62 85 HIS A N 1
ATOM 625 C CA . HIS A 1 85 ? -4.036 7.852 13.413 1.00 98.62 85 HIS A CA 1
ATOM 626 C C . HIS A 1 85 ? -5.470 8.392 13.468 1.00 98.62 85 HIS A C 1
ATOM 628 O O . HIS A 1 85 ? -6.049 8.699 12.424 1.00 98.62 85 HIS A O 1
ATOM 634 N N . LEU A 1 86 ? -6.060 8.488 14.664 1.00 98.56 86 LEU A N 1
ATOM 635 C CA . LEU A 1 86 ? -7.480 8.836 14.816 1.00 98.56 86 LEU A CA 1
ATOM 636 C C . LEU A 1 86 ? -7.846 10.233 14.294 1.00 98.56 86 LEU A C 1
ATOM 638 O O . LEU A 1 86 ? -8.834 10.320 13.563 1.00 98.56 86 LEU A O 1
ATOM 642 N N . PRO A 1 87 ? -7.073 11.305 14.564 1.00 98.19 87 PRO A N 1
ATOM 643 C CA . PRO A 1 87 ? -7.341 12.606 13.955 1.00 98.19 87 PRO A CA 1
ATOM 644 C C . PRO A 1 87 ? -7.384 12.550 12.423 1.00 98.19 87 PRO A C 1
ATOM 646 O O . PRO A 1 87 ? -8.311 13.085 11.819 1.00 98.19 87 PRO A O 1
ATOM 649 N N . SER A 1 88 ? -6.439 11.848 11.782 1.00 97.38 88 SER A N 1
ATOM 650 C CA . SER A 1 88 ? -6.443 11.696 10.320 1.00 97.38 88 SER A CA 1
ATOM 651 C C . SER A 1 88 ? -7.607 10.851 9.818 1.00 97.38 88 SER A C 1
ATOM 653 O O . SER A 1 88 ? -8.185 11.211 8.802 1.00 97.38 88 SER A O 1
ATOM 655 N N . PHE A 1 89 ? -7.981 9.781 10.523 1.00 98.19 89 PHE A N 1
ATOM 656 C CA . PHE A 1 89 ? -9.139 8.956 10.171 1.00 98.19 89 PHE A CA 1
ATOM 657 C C . PHE A 1 89 ? -10.443 9.770 10.174 1.00 98.19 89 PHE A C 1
ATOM 659 O O . PHE A 1 89 ? -11.191 9.737 9.200 1.00 98.19 89 PHE A O 1
ATOM 666 N N . PHE A 1 90 ? -10.705 10.547 11.231 1.00 98.19 90 PHE A N 1
ATOM 667 C CA . PHE A 1 90 ? -11.911 11.381 11.294 1.00 98.19 90 PHE A CA 1
ATOM 668 C C . PHE A 1 90 ? -11.883 12.522 10.270 1.00 98.19 90 PHE A C 1
ATOM 670 O O . PHE A 1 90 ? -12.893 12.775 9.620 1.00 98.19 90 PHE A O 1
ATOM 677 N N . ASN A 1 91 ? -10.725 13.151 10.052 1.00 97.25 91 ASN A N 1
ATOM 678 C CA . ASN A 1 91 ? -10.574 14.147 8.993 1.00 97.25 91 ASN A CA 1
ATOM 679 C C . ASN A 1 91 ? -10.797 13.543 7.594 1.00 97.25 91 ASN A C 1
ATOM 681 O O . ASN A 1 91 ? -11.380 14.189 6.731 1.00 97.25 91 ASN A O 1
ATOM 685 N N . GLU A 1 92 ? -10.356 12.307 7.353 1.00 96.38 92 GLU A N 1
ATOM 686 C CA . GLU A 1 92 ? -10.593 11.593 6.095 1.00 96.38 92 GLU A CA 1
ATOM 687 C C . GLU A 1 92 ? -12.087 11.311 5.879 1.00 96.38 92 GLU A C 1
ATOM 689 O O . GLU A 1 92 ? -12.580 11.512 4.768 1.00 96.38 92 GLU A O 1
ATOM 694 N N . LEU A 1 93 ? -12.828 10.926 6.929 1.00 96.94 93 LEU A N 1
ATOM 695 C CA . LEU A 1 93 ? -14.288 10.774 6.866 1.00 96.94 93 LEU A CA 1
ATOM 696 C C . LEU A 1 93 ? -14.984 12.078 6.458 1.00 96.94 93 LEU A C 1
ATOM 698 O O . LEU A 1 93 ? -15.884 12.053 5.617 1.00 96.94 93 LEU A O 1
ATOM 702 N N . GLU A 1 94 ? -14.580 13.202 7.049 1.00 96.81 94 GLU A N 1
ATOM 703 C CA . GLU A 1 94 ? -15.163 14.521 6.786 1.00 96.81 94 GLU A CA 1
ATOM 704 C C . GLU A 1 94 ? -14.788 15.044 5.394 1.00 96.81 94 GLU A C 1
ATOM 706 O O . GLU A 1 94 ? -15.681 15.387 4.618 1.00 96.81 94 GLU A O 1
ATOM 711 N N . LYS A 1 95 ? -13.495 15.030 5.037 1.00 95.25 95 LYS A N 1
ATOM 712 C CA . LYS A 1 95 ? -12.974 15.513 3.742 1.00 95.25 95 LYS A CA 1
ATOM 713 C C . LYS A 1 95 ? -13.627 14.797 2.560 1.00 95.25 95 LYS A C 1
ATOM 715 O O . LYS A 1 95 ? -13.965 15.430 1.566 1.00 95.25 95 LYS A O 1
ATOM 720 N N . ASN A 1 96 ? -13.808 13.484 2.672 1.00 94.69 96 ASN A N 1
ATOM 721 C CA . ASN A 1 96 ? -14.431 12.670 1.628 1.00 94.69 96 ASN A CA 1
ATOM 722 C C . ASN A 1 96 ? -15.970 12.646 1.726 1.00 94.69 96 ASN A C 1
ATOM 724 O O . ASN A 1 96 ? -16.647 12.047 0.885 1.00 94.69 96 ASN A O 1
ATOM 728 N N . GLU A 1 97 ? -16.539 13.312 2.733 1.00 95.44 97 GLU A N 1
ATOM 729 C CA . GLU A 1 97 ? -17.964 13.316 3.070 1.00 95.44 97 GLU A CA 1
ATOM 730 C C . GLU A 1 97 ? -18.551 11.903 3.223 1.00 95.44 97 GLU A C 1
ATOM 732 O O . GLU A 1 97 ? -19.703 11.643 2.869 1.00 95.44 97 GLU A O 1
ATOM 737 N N . ILE A 1 98 ? -17.759 10.972 3.756 1.00 95.94 98 ILE A N 1
ATOM 738 C CA . ILE A 1 98 ? -18.172 9.580 3.983 1.00 95.94 98 ILE A CA 1
ATOM 739 C C . ILE A 1 98 ? -19.372 9.522 4.924 1.00 95.94 98 ILE A C 1
ATOM 741 O O . ILE A 1 98 ? -20.244 8.674 4.761 1.00 95.94 98 ILE A O 1
ATOM 745 N N . THR A 1 99 ? -19.468 10.473 5.854 1.00 94.81 99 THR A N 1
ATOM 746 C CA . THR A 1 99 ? -20.591 10.593 6.789 1.00 94.81 99 THR A CA 1
ATOM 747 C C . THR A 1 99 ? -21.934 10.876 6.111 1.00 94.81 99 THR A C 1
ATOM 749 O O . THR A 1 99 ? -22.975 10.647 6.726 1.00 94.81 99 THR A O 1
ATOM 752 N N . LYS A 1 100 ? -21.929 11.332 4.848 1.00 94.69 100 LYS A N 1
ATOM 753 C CA . LYS A 1 100 ? -23.133 11.525 4.023 1.00 94.69 100 LYS A CA 1
ATOM 754 C C . LYS A 1 100 ? -23.546 10.258 3.267 1.00 94.69 100 LYS A C 1
ATOM 756 O O . LYS A 1 100 ? -24.633 10.229 2.695 1.00 94.69 100 LYS A O 1
ATOM 761 N N . LEU A 1 101 ? -22.704 9.221 3.236 1.00 93.94 101 LEU A N 1
ATOM 762 C CA . LEU A 1 101 ? -23.043 7.964 2.575 1.00 93.94 101 LEU A CA 1
ATOM 763 C C . LEU A 1 101 ? -24.052 7.165 3.419 1.00 93.94 101 LEU A C 1
ATOM 765 O O . LEU A 1 101 ? -23.936 7.133 4.650 1.00 93.94 101 LEU A O 1
ATOM 769 N N . PRO A 1 102 ? -24.998 6.450 2.784 1.00 92.81 102 PRO A N 1
ATOM 770 C CA . PRO A 1 102 ? -25.928 5.580 3.493 1.00 92.81 102 PRO A CA 1
ATOM 771 C C . PRO A 1 102 ? -25.198 4.546 4.354 1.00 92.81 102 PRO A C 1
ATOM 773 O O . PRO A 1 102 ? -24.225 3.921 3.910 1.00 92.81 102 PRO A O 1
ATOM 776 N N . ASP A 1 103 ? -25.667 4.397 5.596 1.00 94.50 103 ASP A N 1
ATOM 777 C CA . ASP A 1 103 ? -25.193 3.409 6.572 1.00 94.50 103 ASP A CA 1
ATOM 778 C C . ASP A 1 103 ? -23.661 3.350 6.742 1.00 94.50 103 ASP A C 1
ATOM 780 O O . ASP A 1 103 ? -23.116 2.310 7.106 1.00 94.50 103 ASP A O 1
ATOM 784 N N . TRP A 1 104 ? -22.942 4.449 6.481 1.00 96.25 104 TRP A N 1
ATOM 785 C CA . TRP A 1 104 ? -21.475 4.457 6.419 1.00 96.25 104 TRP A CA 1
ATOM 786 C C . TRP A 1 104 ? -20.813 3.850 7.665 1.00 96.25 104 TRP A C 1
ATOM 788 O O . TRP A 1 104 ? -19.864 3.080 7.541 1.00 96.25 104 TRP A O 1
ATOM 798 N N . SER A 1 105 ? -21.342 4.136 8.859 1.00 96.19 105 SER A N 1
ATOM 799 C CA . SER A 1 105 ? -20.786 3.651 10.126 1.00 96.19 105 SER A CA 1
ATOM 800 C C . SER A 1 105 ? -20.980 2.148 10.315 1.00 96.19 105 SER A C 1
ATOM 802 O O . SER A 1 105 ? -20.140 1.500 10.924 1.00 96.19 105 SER A O 1
ATOM 804 N N . LYS A 1 106 ? -22.027 1.555 9.728 1.00 96.56 106 LYS A N 1
ATOM 805 C CA . LYS A 1 106 ? -22.227 0.094 9.713 1.00 96.56 106 LYS A CA 1
ATOM 806 C C . LYS A 1 106 ? -21.324 -0.606 8.696 1.00 96.56 106 LYS A C 1
ATOM 808 O O . LYS A 1 106 ? -21.201 -1.827 8.730 1.00 96.56 106 LYS A O 1
ATOM 813 N N . ARG A 1 107 ? -20.732 0.158 7.774 1.00 97.25 107 ARG A N 1
ATOM 814 C CA . ARG A 1 107 ? -19.888 -0.344 6.686 1.00 97.25 107 ARG A CA 1
ATOM 815 C C . ARG A 1 107 ? -18.398 -0.159 6.941 1.00 97.25 107 ARG A C 1
ATOM 817 O O . ARG A 1 107 ? -17.610 -0.642 6.140 1.00 97.25 107 ARG A O 1
ATOM 824 N N . ILE A 1 108 ? -17.998 0.484 8.036 1.00 98.31 108 ILE A N 1
ATOM 825 C CA . ILE A 1 108 ? -16.594 0.580 8.447 1.00 98.31 108 ILE A CA 1
ATOM 826 C C . ILE A 1 108 ? -16.358 -0.328 9.651 1.00 98.31 108 ILE A C 1
ATOM 828 O O . ILE A 1 108 ? -17.018 -0.194 10.677 1.00 98.31 108 ILE A O 1
ATOM 832 N N . VAL A 1 109 ? -15.379 -1.223 9.534 1.00 98.44 109 VAL A N 1
ATOM 833 C CA . VAL A 1 109 ? -14.979 -2.151 10.598 1.00 98.44 109 VAL A CA 1
ATOM 834 C C . VAL A 1 109 ? -13.490 -1.979 10.866 1.00 98.44 109 VAL A C 1
ATOM 836 O O . VAL A 1 109 ? -12.666 -2.234 9.994 1.00 98.44 109 VAL A O 1
ATOM 839 N N . ILE A 1 110 ? -13.124 -1.564 12.073 1.00 98.69 110 ILE A N 1
ATOM 840 C CA . ILE A 1 110 ? -11.739 -1.308 12.473 1.00 98.69 110 ILE A CA 1
ATOM 841 C C . ILE A 1 110 ? -11.304 -2.352 13.493 1.00 98.69 110 ILE A C 1
ATOM 843 O O . ILE A 1 110 ? -12.001 -2.614 14.470 1.00 98.69 110 ILE A O 1
ATOM 847 N N . SER A 1 111 ? -10.133 -2.941 13.280 1.00 98.81 111 SER A N 1
ATOM 848 C CA . SER A 1 111 ? -9.556 -3.915 14.198 1.00 98.81 111 SER A CA 1
ATOM 849 C C . SER A 1 111 ? -9.281 -3.310 15.569 1.00 98.81 111 SER A C 1
ATOM 851 O O . SER A 1 111 ? -8.501 -2.368 15.699 1.00 98.81 111 SER A O 1
ATOM 853 N N . ASP A 1 112 ? -9.819 -3.931 16.613 1.00 98.56 112 ASP A N 1
ATOM 854 C CA . ASP A 1 112 ? -9.405 -3.718 18.005 1.00 98.56 112 ASP A CA 1
ATOM 855 C C . ASP A 1 112 ? -7.899 -3.975 18.238 1.00 98.56 112 ASP A C 1
ATOM 857 O O . ASP A 1 112 ? -7.298 -3.446 19.175 1.00 98.56 112 ASP A O 1
ATOM 861 N N . ARG A 1 113 ? -7.255 -4.754 17.364 1.00 98.69 113 ARG A N 1
ATOM 862 C CA . ARG A 1 113 ? -5.827 -5.089 17.418 1.00 98.69 113 ARG A CA 1
ATOM 863 C C . ARG A 1 113 ? -4.944 -4.137 16.604 1.00 98.69 113 ARG A C 1
ATOM 865 O O . ARG A 1 113 ? -3.719 -4.254 16.704 1.00 98.69 113 ARG A O 1
ATOM 872 N N . ALA A 1 114 ? -5.515 -3.212 15.829 1.00 98.69 114 ALA A N 1
ATOM 873 C CA . ALA A 1 114 ? -4.734 -2.193 15.129 1.00 98.69 114 ALA A CA 1
ATOM 874 C C . ALA A 1 114 ? -4.065 -1.247 16.138 1.00 98.69 114 ALA A C 1
ATOM 876 O O . ALA A 1 114 ? -4.649 -0.895 17.167 1.00 98.69 114 ALA A O 1
ATOM 877 N N . HIS A 1 115 ? -2.819 -0.864 15.862 1.00 98.88 115 HIS A N 1
ATOM 878 C CA . HIS A 1 115 ? -2.057 0.017 16.750 1.00 98.88 115 HIS A CA 1
ATOM 879 C C . HIS A 1 115 ? -2.414 1.481 16.511 1.00 98.88 115 HIS A C 1
ATOM 881 O O . HIS A 1 115 ? -2.705 1.875 15.385 1.00 98.88 115 HIS A O 1
ATOM 887 N N . LEU A 1 116 ? -2.354 2.291 17.562 1.00 98.81 116 LEU A N 1
ATOM 888 C CA . LEU A 1 116 ? -2.568 3.728 17.491 1.00 98.81 116 LEU A CA 1
ATOM 889 C C . LEU A 1 116 ? -1.273 4.454 17.134 1.00 98.81 116 LEU A C 1
ATOM 891 O O . LEU A 1 116 ? -0.232 4.282 17.771 1.00 98.81 116 LEU A O 1
ATOM 895 N N . VAL A 1 117 ? -1.369 5.311 16.126 1.00 98.81 117 VAL A N 1
ATOM 896 C CA . VAL A 1 117 ? -0.396 6.370 15.876 1.00 98.81 117 VAL A CA 1
ATOM 897 C C . VAL A 1 117 ? -0.826 7.577 16.708 1.00 98.81 117 VAL A C 1
ATOM 899 O O . VAL A 1 117 ? -1.995 7.950 16.669 1.00 98.81 117 VAL A O 1
ATOM 902 N N . PHE A 1 118 ? 0.109 8.194 17.429 1.00 98.69 118 PHE A N 1
ATOM 903 C CA . PHE A 1 118 ? -0.101 9.431 18.186 1.00 98.69 118 PHE A CA 1
ATOM 904 C C . PHE A 1 118 ? 0.692 10.576 17.549 1.00 98.69 118 PHE A C 1
ATOM 906 O O . PHE A 1 118 ? 1.668 10.326 16.837 1.00 98.69 118 PHE A O 1
ATOM 913 N N . ASP A 1 119 ? 0.359 11.828 17.864 1.00 98.00 119 ASP A N 1
ATOM 914 C CA . ASP A 1 119 ? 1.112 12.987 17.354 1.00 98.00 119 ASP A CA 1
ATOM 915 C C . ASP A 1 119 ? 2.577 12.959 17.808 1.00 98.00 119 ASP A C 1
ATOM 917 O O . ASP A 1 119 ? 3.482 13.280 17.038 1.00 98.00 119 ASP A O 1
ATOM 921 N N . MET A 1 120 ? 2.849 12.437 19.008 1.00 98.06 120 MET A N 1
ATOM 922 C CA . MET A 1 120 ? 4.220 12.207 19.471 1.00 98.06 120 MET A CA 1
ATOM 923 C C . MET A 1 120 ? 5.013 11.232 18.582 1.00 98.06 120 MET A C 1
ATOM 925 O O . MET A 1 120 ? 6.222 11.400 18.435 1.00 98.06 120 MET A O 1
ATOM 929 N N . HIS A 1 121 ? 4.358 10.257 17.932 1.00 98.56 121 HIS A N 1
ATOM 930 C CA . HIS A 1 121 ? 5.018 9.392 16.948 1.00 98.56 121 HIS A CA 1
ATOM 931 C C . HIS A 1 121 ? 5.368 10.167 15.672 1.00 98.56 121 HIS A C 1
ATOM 933 O O . HIS A 1 121 ? 6.446 9.956 15.124 1.00 98.56 121 HIS A O 1
ATOM 939 N N . GLN A 1 122 ? 4.502 11.073 15.205 1.00 97.94 122 GLN A N 1
ATOM 940 C CA . GLN A 1 122 ? 4.772 11.915 14.027 1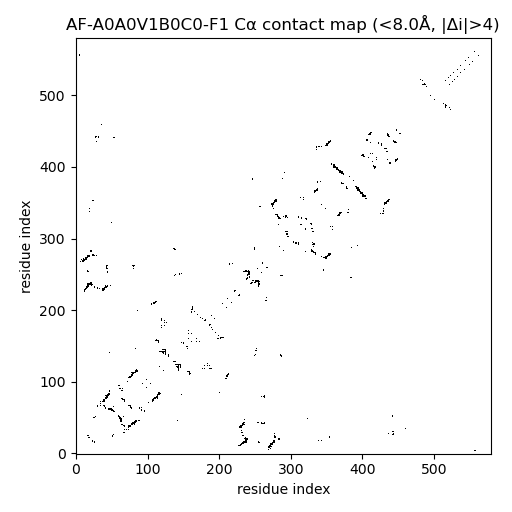.00 97.94 122 GLN A CA 1
ATOM 941 C C . GLN A 1 122 ? 5.944 12.876 14.276 1.00 97.94 122 GLN A C 1
ATOM 943 O O . GLN A 1 122 ? 6.853 13.014 13.450 1.00 97.94 122 GLN A O 1
ATOM 948 N N . THR A 1 123 ? 5.970 13.489 15.460 1.00 97.31 123 THR A N 1
ATOM 949 C CA . THR A 1 123 ? 7.074 14.350 15.891 1.00 97.31 123 THR A CA 1
ATOM 950 C C . THR A 1 123 ? 8.376 13.557 16.007 1.00 97.31 123 THR A C 1
ATOM 952 O O . THR A 1 123 ? 9.398 13.993 15.474 1.00 97.31 123 THR A O 1
ATOM 955 N N . ALA A 1 124 ? 8.346 12.367 16.620 1.00 96.62 124 ALA A N 1
ATOM 956 C CA . ALA A 1 124 ? 9.510 11.485 16.723 1.00 96.62 124 ALA A CA 1
ATOM 957 C C . ALA A 1 124 ? 10.043 11.036 15.349 1.00 96.62 124 ALA A C 1
ATOM 959 O O . ALA A 1 124 ? 11.255 10.991 15.153 1.00 96.62 124 ALA A O 1
ATOM 960 N N . ASP A 1 125 ? 9.161 10.760 14.384 1.00 95.56 125 ASP A N 1
ATOM 961 C CA . ASP A 1 125 ? 9.520 10.417 12.997 1.00 95.56 125 ASP A CA 1
ATOM 962 C C . ASP A 1 125 ? 10.308 11.561 12.340 1.00 95.56 125 ASP A C 1
ATOM 964 O O . ASP A 1 125 ? 11.442 11.393 11.884 1.00 95.56 125 ASP A O 1
ATOM 968 N N . THR A 1 126 ? 9.761 12.776 12.424 1.00 94.12 126 THR A N 1
ATOM 969 C CA . THR A 1 126 ? 10.396 13.985 11.884 1.00 94.12 126 THR A CA 1
ATOM 970 C C . THR A 1 126 ? 11.730 14.296 12.575 1.00 94.12 126 THR A C 1
ATOM 972 O O . THR A 1 126 ? 12.703 14.679 11.918 1.00 94.12 126 THR A O 1
ATOM 975 N N . MET A 1 127 ? 11.812 14.133 13.899 1.00 94.56 127 MET A N 1
ATOM 976 C CA . MET A 1 127 ? 13.061 14.291 14.656 1.00 94.56 127 MET A CA 1
ATOM 977 C C . MET A 1 127 ? 14.099 13.231 14.267 1.00 94.56 127 MET A C 1
ATOM 979 O O . MET A 1 127 ? 15.279 13.556 14.122 1.00 94.56 127 MET A O 1
ATOM 983 N N . GLY A 1 128 ? 13.672 11.984 14.064 1.00 92.56 128 GLY A N 1
ATOM 984 C CA . GLY A 1 128 ? 14.522 10.885 13.611 1.00 92.56 128 GLY A CA 1
ATOM 985 C C . GLY A 1 128 ? 15.159 11.167 12.252 1.00 92.56 128 GLY A C 1
ATOM 986 O O . GLY A 1 128 ? 16.373 11.029 12.108 1.00 92.56 128 GLY A O 1
ATOM 987 N N . GLU A 1 129 ? 14.380 11.643 11.280 1.00 90.31 129 GLU A N 1
ATOM 988 C CA . GLU A 1 129 ? 14.900 12.042 9.964 1.00 90.31 129 GLU A CA 1
ATOM 989 C C . GLU A 1 129 ? 15.887 13.213 10.049 1.00 90.31 129 GLU A C 1
ATOM 991 O O . GLU A 1 129 ? 16.917 13.209 9.373 1.00 90.31 129 GLU A O 1
ATOM 996 N N . LYS A 1 130 ? 15.628 14.205 10.913 1.00 89.44 130 LYS A N 1
ATOM 997 C CA . LYS A 1 130 ? 16.573 15.311 11.145 1.00 89.44 130 LYS A CA 1
ATOM 998 C C . LYS A 1 130 ? 17.904 14.809 11.713 1.00 89.44 130 LYS A C 1
ATOM 1000 O O . LYS A 1 130 ? 18.954 15.227 11.229 1.00 89.44 130 LYS A O 1
ATOM 1005 N N . LYS A 1 131 ? 17.873 13.878 12.677 1.00 88.69 131 LYS A N 1
ATOM 1006 C CA . LYS A 1 131 ? 19.081 13.269 13.269 1.00 88.69 131 LYS A CA 1
ATOM 1007 C C . LYS A 1 131 ? 19.921 12.488 12.247 1.00 88.69 131 LYS A C 1
ATOM 1009 O O . LYS A 1 131 ? 21.134 12.410 12.410 1.00 88.69 131 LYS A O 1
ATOM 1014 N N . ARG A 1 132 ? 19.312 11.936 11.189 1.00 84.88 132 ARG A N 1
ATOM 1015 C CA . ARG A 1 132 ? 20.019 11.177 10.134 1.00 84.88 132 ARG A CA 1
ATOM 1016 C C . ARG A 1 132 ? 20.818 12.046 9.155 1.00 84.88 132 ARG A C 1
ATOM 1018 O O . ARG A 1 132 ? 21.605 11.494 8.390 1.00 84.88 132 ARG A O 1
ATOM 1025 N N . ALA A 1 133 ? 20.649 13.371 9.169 1.00 83.62 133 ALA A N 1
ATOM 1026 C CA . ALA A 1 133 ? 21.383 14.329 8.334 1.00 83.62 133 ALA A CA 1
ATOM 1027 C C . ALA A 1 133 ? 21.457 13.936 6.839 1.00 83.62 133 ALA A C 1
ATOM 1029 O O . ALA A 1 133 ? 20.477 14.115 6.120 1.00 83.62 133 ALA A O 1
ATOM 1030 N N . ASN A 1 134 ? 22.594 13.403 6.373 1.00 76.56 134 ASN A N 1
ATOM 1031 C CA . ASN A 1 134 ? 22.826 13.010 4.974 1.00 76.56 134 ASN A CA 1
ATOM 1032 C C . ASN A 1 134 ? 22.357 11.581 4.641 1.00 76.56 134 ASN A C 1
ATOM 1034 O O . ASN A 1 134 ? 22.441 11.158 3.495 1.00 76.56 134 ASN A O 1
ATOM 1038 N N . SER A 1 135 ? 21.890 10.818 5.630 1.00 81.44 135 SER A N 1
ATOM 1039 C CA . SER A 1 135 ? 21.396 9.438 5.489 1.00 81.44 135 SER A CA 1
ATOM 1040 C C . SER A 1 135 ? 19.886 9.352 5.729 1.00 81.44 135 SER A C 1
ATOM 1042 O O . SER A 1 135 ? 19.401 8.426 6.386 1.00 81.44 135 SER A O 1
ATOM 1044 N N . LYS A 1 136 ? 19.147 10.362 5.256 1.00 84.19 136 LYS A N 1
ATOM 1045 C CA . LYS A 1 136 ? 17.682 10.391 5.331 1.00 84.19 136 LYS A CA 1
ATOM 1046 C C . LYS A 1 136 ? 17.094 9.208 4.576 1.00 84.19 136 LYS A C 1
ATOM 1048 O O . LYS A 1 136 ? 17.613 8.799 3.539 1.00 84.19 136 LYS A O 1
ATOM 1053 N N . ILE A 1 137 ? 16.012 8.661 5.114 1.00 85.94 137 ILE A N 1
ATOM 1054 C CA . ILE A 1 137 ? 15.225 7.636 4.422 1.00 85.94 137 ILE A CA 1
ATOM 1055 C C . ILE A 1 137 ? 14.215 8.316 3.487 1.00 85.94 137 ILE A C 1
ATOM 1057 O O . ILE A 1 137 ? 13.896 7.790 2.422 1.00 85.94 137 ILE A O 1
ATOM 1061 N N . GLY A 1 138 ? 13.739 9.505 3.861 1.00 83.81 138 GLY A N 1
ATOM 1062 C CA . GLY A 1 138 ? 12.617 10.175 3.221 1.00 83.81 138 GLY A CA 1
ATOM 1063 C C . GLY A 1 138 ? 11.284 9.678 3.769 1.00 83.81 138 GLY A C 1
ATOM 1064 O O . GLY A 1 138 ? 10.383 9.374 2.988 1.00 83.81 138 GLY A O 1
ATOM 1065 N N . THR A 1 139 ? 11.156 9.565 5.098 1.00 85.00 139 THR A N 1
ATOM 1066 C CA . THR A 1 139 ? 9.881 9.159 5.711 1.00 85.00 139 THR A CA 1
ATOM 1067 C C . THR A 1 139 ? 8.786 10.191 5.428 1.00 85.00 139 THR A C 1
ATOM 1069 O O . THR A 1 139 ? 9.040 11.350 5.100 1.00 85.00 139 THR A O 1
ATOM 1072 N N . THR A 1 140 ? 7.528 9.771 5.555 1.00 85.12 140 THR A N 1
ATOM 1073 C CA . THR A 1 140 ? 6.373 10.654 5.323 1.00 85.12 140 THR A CA 1
ATOM 1074 C C . THR A 1 140 ? 6.103 11.610 6.490 1.00 85.12 140 THR A C 1
ATOM 1076 O O . THR A 1 140 ? 5.185 12.425 6.404 1.00 85.12 140 THR A O 1
ATOM 1079 N N . GLY A 1 141 ? 6.858 11.501 7.594 1.00 91.44 141 GLY A N 1
ATOM 1080 C CA . GLY A 1 141 ? 6.623 12.260 8.827 1.00 91.44 141 GLY A CA 1
ATOM 1081 C C . GLY A 1 141 ? 5.306 11.905 9.525 1.00 91.44 141 GLY A C 1
ATOM 1082 O O . GLY A 1 141 ? 4.851 12.642 10.393 1.00 91.44 141 GLY A O 1
ATOM 1083 N N . LYS A 1 142 ? 4.664 10.798 9.134 1.00 94.81 142 LYS A N 1
ATOM 1084 C CA . LYS A 1 142 ? 3.342 10.372 9.615 1.00 94.81 142 LYS A CA 1
ATOM 1085 C C . LYS A 1 142 ? 3.402 9.439 10.824 1.00 94.81 142 LYS A C 1
ATOM 1087 O O . LYS A 1 142 ? 2.382 8.882 11.220 1.00 94.81 142 LYS A O 1
ATOM 1092 N N . GLY A 1 143 ? 4.576 9.225 11.421 1.00 96.81 143 GLY A N 1
ATOM 1093 C CA . GLY A 1 143 ? 4.700 8.435 12.650 1.00 96.81 143 GLY A CA 1
ATOM 1094 C C . GLY A 1 143 ? 4.560 6.930 12.440 1.00 96.81 143 GLY A C 1
ATOM 1095 O O . GLY A 1 143 ? 4.386 6.191 13.406 1.00 96.81 143 GLY A O 1
ATOM 1096 N N . ILE A 1 144 ? 4.647 6.454 11.196 1.00 96.81 144 ILE A N 1
ATOM 1097 C CA . ILE A 1 144 ? 4.482 5.035 10.851 1.00 96.81 144 ILE A CA 1
ATOM 1098 C C . ILE A 1 144 ? 5.618 4.205 11.443 1.00 96.81 144 ILE A C 1
ATOM 1100 O O . ILE A 1 144 ? 5.363 3.263 12.192 1.00 96.81 144 ILE A O 1
ATOM 1104 N N . GLY A 1 145 ? 6.864 4.599 11.167 1.00 96.75 145 GLY A N 1
ATOM 1105 C CA . GLY A 1 145 ? 8.057 3.911 11.659 1.00 96.75 145 GLY A CA 1
ATOM 1106 C C . GLY A 1 145 ? 8.113 3.833 13.185 1.00 96.75 145 GLY A C 1
ATOM 1107 O O . GLY A 1 145 ? 8.164 2.724 13.716 1.00 96.75 145 GLY A O 1
ATOM 1108 N N . PRO A 1 146 ? 8.017 4.964 13.914 1.00 98.00 146 PRO A N 1
ATOM 1109 C CA . PRO A 1 146 ? 7.974 4.945 15.376 1.00 98.00 146 PRO A CA 1
ATOM 1110 C C . PRO A 1 146 ? 6.839 4.088 15.951 1.00 98.00 146 PRO A C 1
ATOM 1112 O O . PRO A 1 146 ? 7.051 3.383 16.935 1.00 98.00 146 PRO A O 1
ATOM 1115 N N . THR A 1 147 ? 5.657 4.080 15.322 1.00 98.69 147 THR A N 1
ATOM 1116 C CA . THR A 1 147 ? 4.530 3.252 15.787 1.00 98.69 147 THR A CA 1
ATOM 1117 C C . THR A 1 147 ? 4.808 1.758 15.605 1.00 98.69 147 THR A C 1
ATOM 1119 O O . THR A 1 147 ? 4.598 0.978 16.537 1.00 98.69 147 THR A O 1
ATOM 1122 N N . TYR A 1 148 ? 5.321 1.339 14.441 1.00 98.56 148 TYR A N 1
ATOM 1123 C CA . TYR A 1 148 ? 5.725 -0.054 14.213 1.00 98.56 148 TYR A CA 1
ATOM 1124 C C . TYR A 1 148 ? 6.900 -0.470 15.108 1.00 98.56 148 TYR A C 1
ATOM 1126 O O . TYR A 1 148 ? 6.907 -1.590 15.615 1.00 98.56 148 TYR A O 1
ATOM 1134 N N . ALA A 1 149 ? 7.842 0.433 15.392 1.00 98.00 149 ALA A N 1
ATOM 1135 C CA . ALA A 1 149 ? 8.905 0.180 16.360 1.00 98.00 149 ALA A CA 1
ATOM 1136 C C . ALA A 1 149 ? 8.333 -0.089 17.762 1.00 98.00 149 ALA A C 1
ATOM 1138 O O . ALA A 1 149 ? 8.714 -1.072 18.395 1.00 98.00 149 ALA A O 1
ATOM 1139 N N . CYS A 1 150 ? 7.358 0.707 18.217 1.00 98.38 150 CYS A N 1
ATOM 1140 C CA . CYS A 1 150 ? 6.685 0.482 19.500 1.00 98.38 150 CYS A CA 1
ATOM 1141 C C . CYS A 1 150 ? 5.861 -0.820 19.515 1.00 98.38 150 CYS A C 1
ATOM 1143 O O . CYS A 1 150 ? 5.825 -1.532 20.522 1.00 98.38 150 CYS A O 1
ATOM 1145 N N . LYS A 1 151 ? 5.237 -1.187 18.386 1.00 98.50 151 LYS A N 1
ATOM 1146 C CA . LYS A 1 151 ? 4.592 -2.500 18.207 1.00 98.50 151 LYS A CA 1
ATOM 1147 C C . LYS A 1 151 ? 5.595 -3.638 18.417 1.00 98.50 151 LYS A C 1
ATOM 1149 O O . LYS A 1 151 ? 5.330 -4.534 19.215 1.00 98.50 151 LYS A O 1
ATOM 1154 N N . CYS A 1 152 ? 6.755 -3.585 17.764 1.00 98.06 152 CYS A N 1
ATOM 1155 C CA . CYS A 1 152 ? 7.807 -4.599 17.905 1.00 98.06 152 CYS A CA 1
ATOM 1156 C C . CYS A 1 152 ? 8.429 -4.611 19.310 1.00 98.06 152 CYS A C 1
ATOM 1158 O O . CYS A 1 152 ? 8.719 -5.677 19.853 1.00 98.06 152 CYS A O 1
ATOM 1160 N N . TRP A 1 153 ? 8.568 -3.443 19.942 1.00 97.56 153 TRP A N 1
ATOM 1161 C CA . TRP A 1 153 ? 9.033 -3.321 21.326 1.00 97.56 153 TRP A CA 1
ATOM 1162 C C . TRP A 1 153 ? 7.990 -3.786 22.356 1.00 97.56 153 TRP A C 1
ATOM 1164 O O . TRP A 1 153 ? 8.329 -4.019 23.515 1.00 97.56 153 TRP A O 1
ATOM 1174 N N . ARG A 1 154 ? 6.737 -3.997 21.924 1.00 98.12 154 ARG A N 1
ATOM 1175 C CA . ARG A 1 154 ? 5.581 -4.409 22.742 1.00 98.12 154 ARG A CA 1
ATOM 1176 C C . ARG A 1 154 ? 5.160 -3.366 23.783 1.00 98.12 154 ARG A C 1
ATOM 1178 O O . ARG A 1 154 ? 4.553 -3.713 24.791 1.00 98.12 154 ARG A O 1
ATOM 1185 N N . ASN A 1 155 ? 5.453 -2.092 23.529 1.00 97.69 155 ASN A N 1
ATOM 1186 C CA . ASN A 1 155 ? 4.975 -0.954 24.325 1.00 97.69 155 ASN A CA 1
ATOM 1187 C C . ASN A 1 155 ? 4.005 -0.040 23.552 1.00 97.69 155 ASN A C 1
ATOM 1189 O O . ASN A 1 155 ? 3.559 0.974 24.084 1.00 97.69 155 ASN A O 1
ATOM 1193 N N . GLY A 1 156 ? 3.678 -0.388 22.304 1.00 98.06 156 GLY A N 1
ATOM 1194 C CA . GLY A 1 156 ? 2.627 0.270 21.537 1.00 98.06 156 GLY A CA 1
ATOM 1195 C C . GLY A 1 156 ? 1.235 0.049 22.141 1.00 98.06 156 GLY A C 1
ATOM 1196 O O . GLY A 1 156 ? 0.988 -0.924 22.853 1.00 98.06 156 GLY A O 1
ATOM 1197 N N . ILE A 1 157 ? 0.314 0.958 21.824 1.00 98.69 157 ILE A N 1
ATOM 1198 C CA . ILE A 1 157 ? -1.072 0.945 22.311 1.00 98.69 157 ILE A CA 1
ATOM 1199 C C . ILE A 1 157 ? -1.995 0.608 21.143 1.00 98.69 157 ILE A C 1
ATOM 1201 O O . ILE A 1 157 ? -1.782 1.096 20.032 1.00 98.69 157 ILE A O 1
ATOM 1205 N N . ARG A 1 158 ? -3.009 -0.226 21.371 1.00 98.69 158 ARG A N 1
ATOM 1206 C CA . ARG A 1 158 ? -3.969 -0.665 20.347 1.00 98.69 158 ARG A CA 1
ATOM 1207 C C . ARG A 1 158 ? -5.337 -0.022 20.540 1.00 98.69 158 ARG A C 1
ATOM 1209 O O . ARG A 1 158 ? -5.650 0.484 21.615 1.00 98.69 158 ARG A O 1
ATOM 1216 N N . LEU A 1 159 ? -6.181 -0.074 19.511 1.00 98.50 159 LEU A N 1
ATOM 1217 C CA . LEU A 1 159 ? -7.543 0.465 19.580 1.00 98.50 159 LEU A CA 1
ATOM 1218 C C . LEU A 1 159 ? -8.392 -0.180 20.679 1.00 98.50 159 LEU A C 1
ATOM 1220 O O . LEU A 1 159 ? -9.148 0.523 21.342 1.00 98.50 159 LEU A O 1
ATOM 1224 N N . GLY A 1 160 ? -8.225 -1.480 20.921 1.00 98.06 160 GLY A N 1
ATOM 1225 C CA . GLY A 1 160 ? -8.894 -2.198 22.005 1.00 98.06 160 GLY A CA 1
ATOM 1226 C C . GLY A 1 160 ? -8.541 -1.661 23.394 1.00 98.06 160 GLY A C 1
ATOM 1227 O O . GLY A 1 160 ? -9.404 -1.630 24.267 1.00 98.06 160 GLY A O 1
ATOM 1228 N N . ASP A 1 161 ? -7.312 -1.164 23.588 1.00 98.19 161 ASP A N 1
ATOM 1229 C CA . ASP A 1 161 ? -6.915 -0.517 24.846 1.00 98.19 161 ASP A CA 1
ATOM 1230 C C . ASP A 1 161 ? -7.685 0.797 25.050 1.00 98.19 161 ASP A C 1
ATOM 1232 O O . ASP A 1 161 ? -8.108 1.101 26.161 1.00 98.19 161 ASP A O 1
ATOM 1236 N N . LEU A 1 162 ? -7.896 1.558 23.969 1.00 98.38 162 LEU A N 1
ATOM 1237 C CA . LEU A 1 162 ? -8.590 2.845 23.998 1.00 98.38 162 LEU A CA 1
ATOM 1238 C C . LEU A 1 162 ? -10.096 2.704 24.260 1.00 98.38 162 LEU A C 1
ATOM 1240 O O . LEU A 1 162 ? -10.647 3.448 25.070 1.00 98.38 162 LEU A O 1
ATOM 1244 N N . VAL A 1 163 ? -10.772 1.784 23.562 1.00 97.44 163 VAL A N 1
ATOM 1245 C CA . VAL A 1 163 ? -12.231 1.603 23.703 1.00 97.44 163 VAL A CA 1
ATOM 1246 C C . VAL A 1 163 ? -12.618 0.742 24.908 1.00 97.44 163 VAL A C 1
ATOM 1248 O O . VAL A 1 163 ? -13.779 0.765 25.309 1.00 97.44 163 VAL A O 1
ATOM 1251 N N . GLY A 1 164 ? -11.669 -0.000 25.487 1.00 95.25 164 GLY A N 1
ATOM 1252 C CA . GLY A 1 164 ? -11.854 -0.802 26.694 1.00 95.25 164 GLY A CA 1
ATOM 1253 C C . GLY A 1 164 ? -11.754 0.028 27.979 1.00 95.25 164 GLY A C 1
ATOM 1254 O O . GLY A 1 164 ? -12.545 0.944 28.217 1.00 95.25 164 GLY A O 1
ATOM 1255 N N . ASN A 1 165 ? -10.789 -0.313 28.838 1.00 95.25 165 ASN A N 1
ATOM 1256 C CA . ASN A 1 165 ? -10.566 0.368 30.113 1.00 95.25 165 ASN A CA 1
ATOM 1257 C C . ASN A 1 165 ? -9.695 1.622 29.938 1.00 95.25 165 ASN A C 1
ATOM 1259 O O . ASN A 1 165 ? -8.467 1.549 29.844 1.00 95.25 165 ASN A O 1
ATOM 1263 N N . PHE A 1 166 ? -10.329 2.794 29.978 1.00 96.62 166 PHE A N 1
ATOM 1264 C CA . PHE A 1 166 ? -9.641 4.066 29.759 1.00 96.62 166 PHE A CA 1
ATOM 1265 C C . PHE A 1 166 ? -8.562 4.389 30.815 1.00 96.62 166 PHE A C 1
ATOM 1267 O O . PHE A 1 166 ? -7.580 5.067 30.512 1.00 96.62 166 PHE A O 1
ATOM 1274 N N . ASN A 1 167 ? -8.682 3.870 32.043 1.00 97.06 167 ASN A N 1
ATOM 1275 C CA . ASN A 1 167 ? -7.656 4.067 33.073 1.00 97.06 167 ASN A CA 1
ATOM 1276 C C . ASN A 1 167 ? -6.365 3.300 32.747 1.00 97.06 167 ASN A C 1
ATOM 1278 O O . ASN A 1 167 ? -5.267 3.817 32.952 1.00 97.06 167 ASN A O 1
ATOM 1282 N N . GLU A 1 168 ? -6.482 2.094 32.187 1.00 97.75 168 GLU A N 1
ATOM 1283 C CA . GLU A 1 168 ? -5.325 1.333 31.703 1.00 97.75 168 GLU A CA 1
ATOM 1284 C C . GLU A 1 168 ? -4.694 2.001 30.481 1.00 97.75 168 GLU A C 1
ATOM 1286 O O . GLU A 1 168 ? -3.468 2.096 30.398 1.00 97.75 168 GLU A O 1
ATOM 1291 N N . PHE A 1 169 ? -5.517 2.523 29.563 1.00 98.56 169 PHE A N 1
ATOM 1292 C CA . PHE A 1 169 ? -5.040 3.332 28.441 1.00 98.56 169 PHE A CA 1
ATOM 1293 C C . PHE A 1 169 ? -4.207 4.525 28.926 1.00 98.56 169 PHE A C 1
ATOM 1295 O O . PHE A 1 169 ? -3.092 4.723 28.441 1.00 98.56 169 PHE A O 1
ATOM 1302 N N . LYS A 1 170 ? -4.699 5.274 29.923 1.00 98.50 170 LYS A N 1
ATOM 1303 C CA . LYS A 1 170 ? -3.983 6.416 30.508 1.00 98.50 170 LYS A CA 1
ATOM 1304 C C . LYS A 1 170 ? -2.599 6.022 31.023 1.00 98.50 170 LYS A C 1
ATOM 1306 O O . LYS A 1 170 ? -1.615 6.682 30.685 1.00 98.50 170 LYS A O 1
ATOM 1311 N N . ALA A 1 171 ? -2.511 4.936 31.790 1.00 98.31 171 ALA A N 1
ATOM 1312 C CA . ALA A 1 171 ? -1.239 4.447 32.313 1.00 98.31 171 ALA A CA 1
ATOM 1313 C C . ALA A 1 171 ? -0.270 4.049 31.184 1.00 98.31 171 ALA A C 1
ATOM 1315 O O . ALA A 1 171 ? 0.896 4.449 31.200 1.00 98.31 171 ALA A O 1
ATOM 1316 N N . LYS A 1 172 ? -0.749 3.319 30.166 1.00 98.56 172 LYS A N 1
ATOM 1317 C CA . LYS A 1 172 ? 0.062 2.933 28.998 1.00 98.56 172 LYS A CA 1
ATOM 1318 C C . LYS A 1 172 ? 0.556 4.152 28.216 1.00 98.56 172 LYS A C 1
ATOM 1320 O O . LYS A 1 172 ? 1.726 4.199 27.845 1.00 98.56 172 LYS A O 1
ATOM 1325 N N . PHE A 1 173 ? -0.305 5.147 28.000 1.00 98.75 173 PHE A N 1
ATOM 1326 C CA . PHE A 1 173 ? 0.039 6.373 27.280 1.00 98.75 173 PHE A CA 1
ATOM 1327 C C . PHE A 1 173 ? 1.148 7.153 27.992 1.00 98.75 173 PHE A C 1
ATOM 1329 O O . PHE A 1 173 ? 2.139 7.520 27.366 1.00 98.75 173 PHE A O 1
ATOM 1336 N N . GLN A 1 174 ? 1.042 7.324 29.311 1.00 98.44 174 GLN A N 1
ATOM 1337 C CA . GLN A 1 174 ? 2.075 7.984 30.114 1.00 98.44 174 GLN A CA 1
ATOM 1338 C C . GLN A 1 174 ? 3.430 7.262 30.027 1.00 98.44 174 GLN A C 1
ATOM 1340 O O . GLN A 1 174 ? 4.460 7.911 29.845 1.00 98.44 174 GLN A O 1
ATOM 1345 N N . GLN A 1 175 ? 3.440 5.926 30.086 1.00 98.31 175 GLN A N 1
ATOM 1346 C CA . GLN A 1 175 ? 4.670 5.139 29.926 1.00 98.31 175 GLN A CA 1
ATOM 1347 C C . GLN A 1 175 ? 5.269 5.269 28.521 1.00 98.31 175 GLN A C 1
ATOM 1349 O O . GLN A 1 175 ? 6.484 5.406 28.373 1.00 98.31 175 GLN A O 1
ATOM 1354 N N . LEU A 1 176 ? 4.428 5.281 27.485 1.00 98.56 176 LEU A N 1
ATOM 1355 C CA . LEU A 1 176 ? 4.870 5.468 26.105 1.00 98.56 176 LEU A CA 1
ATOM 1356 C C . LEU A 1 176 ? 5.494 6.858 25.888 1.00 98.56 176 LEU A C 1
ATOM 1358 O O . LEU A 1 176 ? 6.535 6.964 25.238 1.00 98.56 176 LEU A O 1
ATOM 1362 N N . VAL A 1 177 ? 4.922 7.909 26.487 1.00 98.38 177 VAL A N 1
ATOM 1363 C CA . VAL A 1 177 ? 5.499 9.266 26.469 1.00 98.38 177 VAL A CA 1
ATOM 1364 C C . VAL A 1 177 ? 6.891 9.276 27.103 1.00 98.38 177 VAL A C 1
ATOM 1366 O O . VAL A 1 177 ? 7.822 9.821 26.510 1.00 98.38 177 VAL A O 1
ATOM 1369 N N . LEU A 1 178 ? 7.062 8.655 28.277 1.00 97.81 178 LEU A N 1
ATOM 1370 C CA . LEU A 1 178 ? 8.369 8.561 28.943 1.00 97.81 178 LEU A CA 1
ATOM 1371 C C . LEU A 1 178 ? 9.393 7.812 28.079 1.00 97.81 178 LEU A C 1
ATOM 1373 O O . LEU A 1 178 ? 10.526 8.271 27.923 1.00 97.81 178 LEU A O 1
ATOM 1377 N N . PHE A 1 179 ? 8.984 6.699 27.466 1.00 97.88 179 PHE A N 1
ATOM 1378 C CA . PHE A 1 179 ? 9.831 5.910 26.572 1.00 97.88 179 PHE A CA 1
ATOM 1379 C C . PHE A 1 179 ? 10.311 6.707 25.350 1.00 97.88 179 PHE A C 1
ATOM 1381 O O . PHE A 1 179 ? 11.482 6.617 24.970 1.00 97.88 179 PHE A O 1
ATOM 1388 N N . LEU A 1 180 ? 9.432 7.497 24.728 1.00 97.12 180 LEU A N 1
ATOM 1389 C CA . LEU A 1 180 ? 9.806 8.324 23.579 1.00 97.12 180 LEU A CA 1
ATOM 1390 C C . LEU A 1 180 ? 10.655 9.529 23.993 1.00 97.12 180 LEU A C 1
ATOM 1392 O O . LEU A 1 180 ? 11.645 9.809 23.319 1.00 97.12 180 LEU A O 1
ATOM 1396 N N . LYS A 1 181 ? 10.350 10.189 25.119 1.00 96.94 181 LYS A N 1
ATOM 1397 C CA . LYS A 1 181 ? 11.173 11.288 25.659 1.00 96.94 181 LYS A CA 1
ATOM 1398 C C . LYS A 1 181 ? 12.600 10.845 25.986 1.00 96.94 181 LYS A C 1
ATOM 1400 O O . LYS A 1 181 ? 13.536 11.601 25.753 1.00 96.94 181 LYS A O 1
ATOM 1405 N N . ALA A 1 182 ? 12.795 9.608 26.447 1.00 96.31 182 ALA A N 1
ATOM 1406 C CA . ALA A 1 182 ? 14.135 9.067 26.681 1.00 96.31 182 ALA A CA 1
ATOM 1407 C C . ALA A 1 182 ? 14.990 8.986 25.396 1.00 96.31 182 ALA A C 1
ATOM 1409 O O . ALA A 1 182 ? 16.206 9.142 25.450 1.00 96.31 182 ALA A O 1
ATOM 1410 N N . GLN A 1 183 ? 14.367 8.771 24.232 1.00 94.62 183 GLN A N 1
ATOM 1411 C CA . GLN A 1 183 ? 15.047 8.704 22.925 1.00 94.62 183 GLN A CA 1
ATOM 1412 C C . GLN A 1 183 ? 15.101 10.065 22.211 1.00 94.62 183 GLN A C 1
ATOM 1414 O O . GLN A 1 183 ? 16.015 10.357 21.426 1.00 94.62 183 GLN A O 1
ATOM 1419 N N . PHE A 1 184 ? 14.110 10.910 22.483 1.00 95.50 184 PHE A N 1
ATOM 1420 C CA . PHE A 1 184 ? 13.932 12.239 21.918 1.00 95.50 184 PHE A CA 1
ATOM 1421 C C . PHE A 1 184 ? 13.683 13.238 23.060 1.00 95.50 184 PHE A C 1
ATOM 1423 O O . PHE A 1 184 ? 12.531 13.570 23.324 1.00 95.50 184 PHE A O 1
ATOM 1430 N N . PRO A 1 185 ? 14.742 13.724 23.741 1.00 94.19 185 PRO A N 1
ATOM 1431 C CA . PRO A 1 185 ? 14.599 14.606 24.907 1.00 94.19 185 PRO A CA 1
ATOM 1432 C C . PRO A 1 185 ? 13.818 15.898 24.630 1.00 94.19 185 PRO A C 1
ATOM 1434 O O . PRO A 1 185 ? 13.111 16.383 25.507 1.00 94.19 185 PRO A O 1
ATOM 1437 N N . ASP A 1 186 ? 13.882 16.402 23.394 1.00 94.56 186 ASP A N 1
ATOM 1438 C CA . ASP A 1 186 ? 13.172 17.611 22.950 1.00 94.56 186 ASP A CA 1
ATOM 1439 C C . ASP A 1 186 ? 11.694 17.361 22.584 1.00 94.56 186 ASP A C 1
ATOM 1441 O O . ASP A 1 186 ? 10.994 18.265 22.122 1.00 94.56 186 ASP A O 1
ATOM 1445 N N . LEU A 1 187 ? 11.199 16.127 22.733 1.00 95.50 187 LEU A N 1
ATOM 1446 C CA . LEU A 1 187 ? 9.810 15.778 22.454 1.00 95.50 187 LEU A CA 1
ATOM 1447 C C . LEU A 1 187 ? 8.893 16.374 23.525 1.00 95.50 187 LEU A C 1
ATOM 1449 O O . LEU A 1 187 ? 8.818 15.877 24.651 1.00 95.50 187 LEU A O 1
ATOM 1453 N N . ASN A 1 188 ? 8.142 17.407 23.154 1.00 94.69 188 ASN A N 1
ATOM 1454 C CA . ASN A 1 188 ? 7.112 17.972 24.013 1.00 94.69 188 ASN A CA 1
ATOM 1455 C C . ASN A 1 188 ? 5.759 17.286 23.775 1.00 94.69 188 ASN A C 1
ATOM 1457 O O . ASN A 1 188 ? 5.337 17.118 22.633 1.00 94.69 188 ASN A O 1
ATOM 1461 N N . VAL A 1 189 ? 5.086 16.902 24.859 1.00 96.81 189 VAL A N 1
ATOM 1462 C CA . VAL A 1 189 ? 3.753 16.285 24.832 1.00 96.81 189 VAL A CA 1
ATOM 1463 C C . VAL A 1 189 ? 2.966 16.840 26.008 1.00 96.81 189 VAL A C 1
ATOM 1465 O O . VAL A 1 189 ? 3.386 16.648 27.154 1.00 96.81 189 VAL A O 1
ATOM 1468 N N . ASP A 1 190 ? 1.839 17.493 25.727 1.00 97.69 190 ASP A N 1
ATOM 1469 C CA . ASP A 1 190 ? 0.832 17.797 26.741 1.00 97.69 190 ASP A CA 1
ATOM 1470 C C . ASP A 1 190 ? 0.016 16.527 27.003 1.00 97.69 190 ASP A C 1
ATOM 1472 O O . ASP A 1 190 ? -0.835 16.115 26.214 1.00 97.69 190 ASP A O 1
ATOM 1476 N N . VAL A 1 191 ? 0.359 15.839 28.090 1.00 98.00 191 VAL A N 1
ATOM 1477 C CA . VAL A 1 191 ? -0.221 14.534 28.412 1.00 98.00 191 VAL A CA 1
ATOM 1478 C C . VAL A 1 191 ? -1.704 14.656 28.749 1.00 98.00 191 VAL A C 1
ATOM 1480 O O . VAL A 1 191 ? -2.483 13.792 28.350 1.00 98.00 191 VAL A O 1
ATOM 1483 N N . ASP A 1 192 ? -2.106 15.700 29.471 1.00 97.88 192 ASP A N 1
ATOM 1484 C CA . ASP A 1 192 ? -3.488 15.845 29.927 1.00 97.88 192 ASP A CA 1
ATOM 1485 C C . ASP A 1 192 ? -4.411 16.257 28.773 1.00 97.88 192 ASP A C 1
ATOM 1487 O O . ASP A 1 192 ? -5.518 15.716 28.651 1.00 97.88 192 ASP A O 1
ATOM 1491 N N . GLU A 1 193 ? -3.945 17.136 27.880 1.00 98.12 193 GLU A N 1
ATOM 1492 C CA . GLU A 1 193 ? -4.673 17.491 26.658 1.00 98.12 193 GLU A CA 1
ATOM 1493 C C . GLU A 1 193 ? -4.854 16.276 25.739 1.00 98.12 193 GLU A C 1
ATOM 1495 O O . GLU A 1 193 ? -5.977 15.985 25.309 1.00 98.12 193 GLU A O 1
ATOM 1500 N N . GLU A 1 194 ? -3.784 15.512 25.493 1.00 98.12 194 GLU A N 1
ATOM 1501 C CA . GLU A 1 194 ? -3.845 14.309 24.662 1.00 98.12 194 GLU A CA 1
ATOM 1502 C C . GLU A 1 194 ? -4.806 13.270 25.244 1.00 98.12 194 GLU A C 1
ATOM 1504 O O . GLU A 1 194 ? -5.667 12.750 24.532 1.00 98.12 194 GLU A O 1
ATOM 1509 N N . LEU A 1 195 ? -4.729 12.993 26.547 1.00 98.50 195 LEU A N 1
ATOM 1510 C CA . LEU A 1 195 ? -5.643 12.052 27.193 1.00 98.50 195 LEU A CA 1
ATOM 1511 C C . LEU A 1 195 ? -7.098 12.507 27.065 1.00 98.50 195 LEU A C 1
ATOM 1513 O O . LEU A 1 195 ? -7.954 11.700 26.700 1.00 98.50 195 LEU A O 1
ATOM 1517 N N . LYS A 1 196 ? -7.391 13.794 27.284 1.00 98.38 196 LYS A N 1
ATOM 1518 C CA . LYS A 1 196 ? -8.744 14.340 27.100 1.00 98.38 196 LYS A CA 1
ATOM 1519 C C . LYS A 1 196 ? -9.222 14.181 25.653 1.00 98.38 196 LYS A C 1
ATOM 1521 O O . LYS A 1 196 ? -10.366 13.788 25.415 1.00 98.38 196 LYS A O 1
ATOM 1526 N N . ARG A 1 197 ? -8.349 14.442 24.675 1.00 98.44 197 ARG A N 1
ATOM 1527 C CA . ARG A 1 197 ? -8.643 14.273 23.245 1.00 98.44 197 ARG A CA 1
ATOM 1528 C C . ARG A 1 197 ? -8.961 12.815 22.902 1.00 98.44 197 ARG A C 1
ATOM 1530 O O . ARG A 1 197 ? -9.977 12.547 22.259 1.00 98.44 197 ARG A O 1
ATOM 1537 N N . TYR A 1 198 ? -8.153 11.870 23.375 1.00 98.50 198 TYR A N 1
ATOM 1538 C CA . TYR A 1 198 ? -8.367 10.442 23.129 1.00 98.50 198 TYR A CA 1
ATOM 1539 C C . TYR A 1 198 ? -9.568 9.873 23.889 1.00 98.50 198 TYR A C 1
ATOM 1541 O O . TYR A 1 198 ? -10.238 8.994 23.353 1.00 98.50 198 TYR A O 1
ATOM 1549 N N . GLN A 1 199 ? -9.927 10.419 25.053 1.00 98.44 199 GLN A N 1
ATOM 1550 C CA . GLN A 1 199 ? -11.183 10.074 25.728 1.00 98.44 199 GLN A CA 1
ATOM 1551 C C . GLN A 1 199 ? -12.392 10.386 24.838 1.00 98.44 199 GLN A C 1
ATOM 1553 O O . GLN A 1 199 ? -13.261 9.538 24.644 1.00 98.44 199 GLN A O 1
ATOM 1558 N N . ASN A 1 200 ? -12.410 11.568 24.215 1.00 98.38 200 ASN A N 1
ATOM 1559 C CA . ASN A 1 200 ? -13.472 11.942 23.280 1.00 98.38 200 ASN A CA 1
ATOM 1560 C C . ASN A 1 200 ? -13.506 11.022 22.051 1.00 98.38 200 ASN A C 1
ATOM 1562 O O . ASN A 1 200 ? -14.586 10.663 21.578 1.00 98.38 200 ASN A O 1
ATOM 1566 N N . TYR A 1 201 ? -12.344 10.621 21.525 1.00 98.56 201 TYR A N 1
ATOM 1567 C CA . TYR A 1 201 ? -12.299 9.655 20.427 1.00 98.56 201 TYR A CA 1
ATOM 1568 C C . TYR A 1 201 ? -12.794 8.267 20.840 1.00 98.56 201 TYR A C 1
ATOM 1570 O O . TYR A 1 201 ? -13.496 7.638 20.051 1.00 98.56 201 TYR A O 1
ATOM 1578 N N . ALA A 1 202 ? -12.488 7.802 22.054 1.00 98.44 202 ALA A N 1
ATOM 1579 C CA . ALA A 1 202 ? -12.997 6.534 22.570 1.00 98.44 202 ALA A CA 1
ATOM 1580 C C . ALA A 1 202 ? -14.533 6.523 22.586 1.00 98.44 202 ALA A C 1
ATOM 1582 O O . ALA A 1 202 ? -15.146 5.593 22.064 1.00 98.44 202 ALA A O 1
ATOM 1583 N N . GLU A 1 203 ? -15.156 7.588 23.097 1.00 98.06 203 GLU A N 1
ATOM 1584 C CA . GLU A 1 203 ? -16.618 7.713 23.132 1.00 98.06 203 GLU A CA 1
ATOM 1585 C C . GLU A 1 203 ? -17.236 7.809 21.729 1.00 98.06 203 GLU A C 1
ATOM 1587 O O . GLU A 1 203 ? -18.247 7.159 21.458 1.00 98.06 203 GLU A O 1
ATOM 1592 N N . LYS A 1 204 ? -16.600 8.528 20.792 1.00 97.81 204 LYS A N 1
ATOM 1593 C CA . LYS A 1 204 ? -17.029 8.562 19.380 1.00 97.81 204 LYS A CA 1
ATOM 1594 C C . LYS A 1 204 ? -16.944 7.189 18.705 1.00 97.81 204 LYS A C 1
ATOM 1596 O O . LYS A 1 204 ? -17.860 6.799 17.990 1.00 97.81 204 LYS A O 1
ATOM 1601 N N . LEU A 1 205 ? -15.853 6.452 18.908 1.00 98.19 205 LEU A N 1
ATOM 1602 C CA . LEU A 1 205 ? -15.669 5.120 18.320 1.00 98.19 205 LEU A CA 1
ATOM 1603 C C . LEU A 1 205 ? -16.705 4.118 18.844 1.00 98.19 205 LEU A C 1
ATOM 1605 O O . LEU A 1 205 ? -17.221 3.319 18.060 1.00 98.19 205 LEU A O 1
ATOM 1609 N N . LYS A 1 206 ? -17.027 4.186 20.144 1.00 97.38 206 LYS A N 1
ATOM 1610 C CA . LYS A 1 206 ? -18.080 3.376 20.775 1.00 97.38 206 LYS A CA 1
ATOM 1611 C C . LYS A 1 206 ? -19.463 3.736 20.241 1.00 97.38 206 LYS A C 1
ATOM 1613 O O . LYS A 1 206 ? -20.205 2.839 19.854 1.00 97.38 206 LYS A O 1
ATOM 1618 N N . SER A 1 207 ? -19.804 5.026 20.182 1.00 97.56 207 SER A N 1
ATOM 1619 C CA . SER A 1 207 ? -21.131 5.470 19.733 1.00 97.56 207 SER A CA 1
ATOM 1620 C C . SER A 1 207 ? -21.398 5.136 18.265 1.00 97.56 207 SER A C 1
ATOM 1622 O O . SER A 1 207 ? -22.518 4.783 17.905 1.00 97.56 207 SER A O 1
ATOM 1624 N N . LEU A 1 208 ? -20.360 5.183 17.428 1.00 97.56 208 LEU A N 1
ATOM 1625 C CA . LEU A 1 208 ? -20.422 4.791 16.021 1.00 97.56 208 LEU A CA 1
ATOM 1626 C C . LEU A 1 208 ? -20.279 3.277 15.800 1.00 97.56 208 LEU A C 1
ATOM 1628 O O . LEU A 1 208 ? -20.480 2.820 14.678 1.00 97.56 208 LEU A O 1
ATOM 1632 N N . ASN A 1 209 ? -19.945 2.510 16.843 1.00 97.38 209 ASN A N 1
ATOM 1633 C CA . ASN A 1 209 ? -19.737 1.063 16.808 1.00 97.38 209 ASN A CA 1
ATOM 1634 C C . ASN A 1 209 ? -18.760 0.604 15.704 1.00 97.38 209 ASN A C 1
ATOM 1636 O O . ASN A 1 209 ? -19.056 -0.316 14.943 1.00 97.38 209 ASN A O 1
ATOM 1640 N N . LEU A 1 210 ? -17.598 1.260 15.596 1.00 98.19 210 LEU A N 1
ATOM 1641 C CA . LEU A 1 210 ? -16.637 1.009 14.507 1.00 98.19 210 LEU A CA 1
ATOM 1642 C C . LEU A 1 210 ? -15.574 -0.049 14.834 1.00 98.19 210 LEU A C 1
ATOM 1644 O O . LEU A 1 210 ? -14.961 -0.588 13.917 1.00 98.19 210 LEU A O 1
ATOM 1648 N N . VAL A 1 211 ? -15.301 -0.322 16.113 1.00 98.56 211 VAL A N 1
ATOM 1649 C CA . VAL A 1 211 ? -14.166 -1.159 16.545 1.00 98.56 211 VAL A CA 1
ATOM 1650 C C . VAL A 1 211 ? -14.631 -2.575 16.883 1.00 98.56 211 VAL A C 1
ATOM 1652 O O . VAL A 1 211 ? -15.487 -2.745 17.746 1.00 98.56 211 VAL A O 1
ATOM 1655 N N . HIS A 1 212 ? -14.043 -3.585 16.235 1.00 98.25 212 HIS A N 1
ATOM 1656 C CA . HIS A 1 212 ? -14.460 -4.991 16.333 1.00 98.25 212 HIS A CA 1
ATOM 1657 C C . HIS A 1 212 ? -13.276 -5.965 16.333 1.00 98.25 212 HIS A C 1
ATOM 1659 O O . HIS A 1 212 ? -12.181 -5.649 15.855 1.00 98.25 212 HIS A O 1
ATOM 1665 N N . ASP A 1 213 ? -13.527 -7.204 16.771 1.00 98.31 213 ASP A N 1
ATOM 1666 C CA . ASP A 1 213 ? -12.616 -8.328 16.532 1.00 98.31 213 ASP A CA 1
ATOM 1667 C C . ASP A 1 213 ? -12.631 -8.706 15.043 1.00 98.31 213 ASP A C 1
ATOM 1669 O O . ASP A 1 213 ? -13.417 -9.534 14.574 1.00 98.31 213 ASP A O 1
ATOM 1673 N N . THR A 1 214 ? -11.746 -8.069 14.281 1.00 98.06 214 THR A N 1
ATOM 1674 C CA . THR A 1 214 ? -11.620 -8.310 12.832 1.00 98.06 214 THR A CA 1
ATOM 1675 C C . THR A 1 214 ? -11.167 -9.721 12.459 1.00 98.06 214 THR A C 1
ATOM 1677 O O . THR A 1 214 ? -11.498 -10.166 11.364 1.00 98.06 214 THR A O 1
ATOM 1680 N N . VAL A 1 215 ? -10.451 -10.443 13.330 1.00 96.81 215 VAL A N 1
ATOM 1681 C CA . VAL A 1 215 ? -10.013 -11.821 13.036 1.00 96.81 215 VAL A CA 1
ATOM 1682 C C . VAL A 1 215 ? -11.229 -12.739 13.054 1.00 96.81 215 VAL A C 1
ATOM 1684 O O . VAL A 1 215 ? -11.471 -13.492 12.109 1.00 96.81 215 VAL A O 1
ATOM 1687 N N . PHE A 1 216 ? -12.049 -12.620 14.097 1.00 98.00 216 PHE A N 1
ATOM 1688 C CA . PHE A 1 216 ? -13.305 -13.348 14.197 1.00 98.00 216 PHE A CA 1
ATOM 1689 C C . PHE A 1 216 ? -14.306 -12.921 13.119 1.00 98.00 216 PHE A C 1
ATOM 1691 O O . PHE A 1 216 ? -14.955 -13.776 12.513 1.00 98.00 216 PHE A O 1
ATOM 1698 N N . TYR A 1 217 ? -14.400 -11.618 12.837 1.00 97.88 217 TYR A N 1
ATOM 1699 C CA . TYR A 1 217 ? -15.229 -11.086 11.755 1.00 97.88 217 TYR A CA 1
ATOM 1700 C C . TYR A 1 217 ? -14.850 -11.703 10.405 1.00 97.88 217 TYR A C 1
ATOM 1702 O O . TYR A 1 217 ? -15.713 -12.225 9.701 1.00 97.88 217 TYR A O 1
ATOM 1710 N N . MET A 1 218 ? -13.558 -11.694 10.062 1.00 96.88 218 MET A N 1
ATOM 1711 C CA . MET A 1 218 ? -13.062 -12.234 8.799 1.00 96.88 218 MET A CA 1
ATOM 1712 C C . MET A 1 218 ? -13.291 -13.745 8.712 1.00 96.88 218 MET A C 1
ATOM 1714 O O . MET A 1 218 ? -13.747 -14.244 7.685 1.00 96.88 218 MET A O 1
ATOM 1718 N N . HIS A 1 219 ? -13.058 -14.477 9.806 1.00 95.88 219 HIS A N 1
ATOM 1719 C CA . HIS A 1 219 ? -13.352 -15.907 9.868 1.00 95.88 219 HIS A CA 1
ATOM 1720 C C . HIS A 1 219 ? -14.835 -16.197 9.609 1.00 95.88 219 HIS A C 1
ATOM 1722 O O . HIS A 1 219 ? -15.149 -17.041 8.770 1.00 95.88 219 HIS A O 1
ATOM 1728 N N . LYS A 1 220 ? -15.747 -15.476 10.273 1.00 96.50 220 LYS A N 1
ATOM 1729 C CA . LYS A 1 220 ? -17.196 -15.588 10.048 1.00 96.50 220 LYS A CA 1
ATOM 1730 C C . LYS A 1 220 ? -17.586 -15.254 8.614 1.00 96.50 220 LYS A C 1
ATOM 1732 O O . LYS A 1 220 ? -18.350 -15.998 8.012 1.00 96.50 220 LYS A O 1
ATOM 1737 N N . ALA A 1 221 ? -17.047 -14.176 8.054 1.00 95.19 221 ALA A N 1
ATOM 1738 C CA . ALA A 1 221 ? -17.324 -13.775 6.680 1.00 95.19 221 ALA A CA 1
ATOM 1739 C C . ALA A 1 221 ? -16.919 -14.875 5.680 1.00 95.19 221 ALA A C 1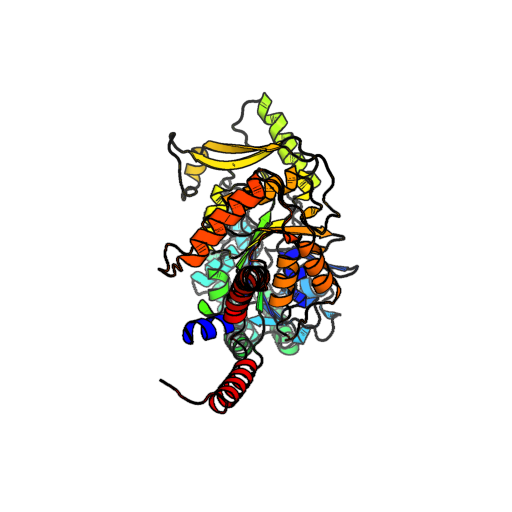
ATOM 1741 O O . ALA A 1 221 ? -17.715 -15.271 4.831 1.00 95.19 221 ALA A O 1
ATOM 1742 N N . LEU A 1 222 ? -15.719 -15.439 5.834 1.00 93.50 222 LEU A N 1
ATOM 1743 C CA . LEU A 1 222 ? -15.174 -16.480 4.951 1.00 93.50 222 LEU A CA 1
ATOM 1744 C C . LEU A 1 222 ? -15.789 -17.878 5.158 1.00 93.50 222 LEU A C 1
ATOM 1746 O O . LEU A 1 222 ? -15.552 -18.775 4.343 1.00 93.50 222 LEU A O 1
ATOM 1750 N N . THR A 1 223 ? -16.516 -18.103 6.254 1.00 91.94 223 THR A N 1
ATOM 1751 C CA . THR A 1 223 ? -17.166 -19.388 6.587 1.00 91.94 223 THR A CA 1
ATOM 1752 C C . THR A 1 223 ? -18.691 -19.330 6.537 1.00 91.94 223 THR A C 1
ATOM 1754 O O . THR A 1 223 ? -19.342 -20.353 6.738 1.00 91.94 223 THR A O 1
ATOM 1757 N N . ALA A 1 224 ? -19.265 -18.159 6.254 1.00 90.50 224 ALA A N 1
ATOM 1758 C CA . ALA A 1 224 ? -20.699 -17.989 6.086 1.00 90.50 224 ALA A CA 1
ATOM 1759 C C . ALA A 1 224 ? -21.244 -18.845 4.929 1.00 90.50 224 ALA A C 1
ATOM 1761 O O . ALA A 1 224 ? -20.505 -19.318 4.065 1.00 90.50 224 ALA A O 1
ATOM 1762 N N . SER A 1 225 ? -22.564 -19.025 4.907 1.00 88.94 225 SER A N 1
ATOM 1763 C CA . SER A 1 225 ? -23.279 -19.658 3.802 1.00 88.94 225 SER A CA 1
ATOM 1764 C C . SER A 1 225 ? -24.388 -18.706 3.329 1.00 88.94 225 SER A C 1
ATOM 1766 O O . SER A 1 225 ? -25.373 -18.542 4.052 1.00 88.94 225 SER A O 1
ATOM 1768 N N . PRO A 1 226 ? -24.221 -18.018 2.180 1.00 86.94 226 PRO A N 1
ATOM 1769 C CA . PRO A 1 226 ? -23.046 -18.043 1.300 1.00 86.94 226 PRO A CA 1
ATOM 1770 C C . PRO A 1 226 ? -21.827 -17.336 1.917 1.00 86.94 226 PRO A C 1
ATOM 1772 O O . PRO A 1 226 ? -21.965 -16.402 2.712 1.00 86.94 226 PRO A O 1
ATOM 1775 N N . ALA A 1 227 ? -20.629 -17.788 1.543 1.00 90.56 227 ALA A N 1
ATOM 1776 C CA . ALA A 1 227 ? -19.381 -17.199 2.016 1.00 90.56 227 ALA A CA 1
ATOM 1777 C C . ALA A 1 227 ? -19.146 -15.833 1.360 1.00 90.56 227 ALA A C 1
ATOM 1779 O O . ALA A 1 227 ? -19.566 -15.595 0.229 1.00 90.56 227 ALA A O 1
ATOM 1780 N N . LYS A 1 228 ? -18.479 -14.933 2.081 1.00 92.62 228 LYS A N 1
ATOM 1781 C CA . LYS A 1 228 ? -18.230 -13.562 1.636 1.00 92.62 228 LYS A CA 1
ATOM 1782 C C . LYS A 1 228 ? -16.932 -13.451 0.849 1.00 92.62 228 LYS A C 1
ATOM 1784 O O . LYS A 1 228 ? -15.904 -14.005 1.240 1.00 92.62 228 LYS A O 1
ATOM 1789 N N . SER A 1 229 ? -16.997 -12.702 -0.242 1.00 93.31 229 SER A N 1
ATOM 1790 C CA . SER A 1 229 ? -15.857 -12.367 -1.093 1.00 93.31 229 SER A CA 1
ATOM 1791 C C . SER A 1 229 ? -15.062 -11.199 -0.502 1.00 93.31 229 SER A C 1
ATOM 1793 O O . SER A 1 229 ? -15.633 -10.238 0.023 1.00 93.31 229 SER A O 1
ATOM 1795 N N . VAL A 1 230 ? -13.731 -11.284 -0.558 1.00 96.88 230 VAL A N 1
ATOM 1796 C CA . VAL A 1 230 ? -12.836 -10.295 0.060 1.00 96.88 230 VAL A CA 1
ATOM 1797 C C . VAL A 1 230 ? -11.804 -9.815 -0.949 1.00 96.88 230 VAL A C 1
ATOM 1799 O O . VAL A 1 230 ? -11.123 -10.621 -1.580 1.00 96.88 230 VAL A O 1
ATOM 1802 N N . LEU A 1 231 ? -11.636 -8.500 -1.046 1.00 97.38 231 LEU A N 1
ATOM 1803 C CA . LEU A 1 231 ? -10.553 -7.853 -1.773 1.00 97.38 231 LEU A CA 1
ATOM 1804 C C . LEU A 1 231 ? -9.616 -7.155 -0.792 1.00 97.38 231 LEU A C 1
ATOM 1806 O O . LEU A 1 231 ? -10.023 -6.263 -0.053 1.00 97.38 231 LEU A O 1
ATOM 1810 N N . VAL A 1 232 ? -8.348 -7.540 -0.783 1.00 98.00 232 VAL A N 1
ATOM 1811 C CA . VAL A 1 232 ? -7.321 -6.906 0.039 1.00 98.00 232 VAL A CA 1
ATOM 1812 C C . VAL A 1 232 ? -6.643 -5.810 -0.769 1.00 98.00 232 VAL A C 1
ATOM 1814 O O . VAL A 1 232 ? -6.012 -6.070 -1.792 1.00 98.00 232 VAL A O 1
ATOM 1817 N N . GLU A 1 233 ? -6.765 -4.583 -0.281 1.00 96.06 233 GLU A N 1
ATOM 1818 C CA . GLU A 1 233 ? -6.112 -3.394 -0.808 1.00 96.06 233 GLU A CA 1
ATOM 1819 C C . GLU A 1 233 ? -4.720 -3.268 -0.164 1.00 96.06 233 GLU A C 1
ATOM 1821 O O . GLU A 1 233 ? -4.591 -2.905 1.006 1.00 96.06 233 GLU A O 1
ATOM 1826 N N . GLY A 1 234 ? -3.655 -3.604 -0.892 1.00 95.12 234 GLY A N 1
ATOM 1827 C CA . GLY A 1 234 ? -2.283 -3.420 -0.421 1.00 95.12 234 GLY A CA 1
ATOM 1828 C C . GLY A 1 234 ? -1.866 -1.947 -0.411 1.00 95.12 234 GLY A C 1
ATOM 1829 O O . GLY A 1 234 ? -2.088 -1.218 -1.378 1.00 95.12 234 GLY A O 1
ATOM 1830 N N . ALA A 1 235 ? -1.207 -1.507 0.662 1.00 92.25 235 ALA A N 1
ATOM 1831 C CA . ALA A 1 235 ? -0.575 -0.190 0.734 1.00 92.25 235 ALA A CA 1
ATOM 1832 C C . ALA A 1 235 ? 0.875 -0.232 0.207 1.00 92.25 235 ALA A C 1
ATOM 1834 O O . ALA A 1 235 ? 1.536 -1.266 0.267 1.00 92.25 235 ALA A O 1
ATOM 1835 N N . ASN A 1 236 ? 1.387 0.904 -0.288 1.00 92.62 236 ASN A N 1
ATOM 1836 C CA . ASN A 1 236 ? 2.757 1.022 -0.821 1.00 92.62 236 ASN A CA 1
ATOM 1837 C C . ASN A 1 236 ? 3.057 -0.016 -1.935 1.00 92.62 236 ASN A C 1
ATOM 1839 O O . ASN A 1 236 ? 2.133 -0.469 -2.608 1.00 92.62 236 ASN A O 1
ATOM 1843 N N . GLY A 1 237 ? 4.324 -0.322 -2.214 1.00 94.12 237 GLY A N 1
ATOM 1844 C CA . GLY A 1 237 ? 4.730 -1.311 -3.220 1.00 94.12 237 GLY A CA 1
ATOM 1845 C C . GLY A 1 237 ? 5.663 -2.364 -2.626 1.00 94.12 237 GLY A C 1
ATOM 1846 O O . GLY A 1 237 ? 6.267 -2.134 -1.579 1.00 94.12 237 GLY A O 1
ATOM 1847 N N . ALA A 1 238 ? 5.777 -3.520 -3.275 1.00 95.38 238 ALA A N 1
ATOM 1848 C CA . ALA A 1 238 ? 6.562 -4.660 -2.808 1.00 95.38 238 ALA A CA 1
ATOM 1849 C C . ALA A 1 238 ? 8.047 -4.320 -2.600 1.00 95.38 238 ALA A C 1
ATOM 1851 O O . ALA A 1 238 ? 8.665 -4.825 -1.668 1.00 95.38 238 ALA A O 1
ATOM 1852 N N . LEU A 1 239 ? 8.614 -3.406 -3.395 1.00 95.75 239 LEU A N 1
ATOM 1853 C CA . LEU A 1 239 ? 10.010 -2.971 -3.248 1.00 95.75 239 LEU A CA 1
ATOM 1854 C C . LEU A 1 239 ? 10.222 -1.974 -2.089 1.00 95.75 239 LEU A C 1
ATOM 1856 O O . LEU A 1 239 ? 11.356 -1.573 -1.812 1.00 95.75 239 LEU A O 1
ATOM 1860 N N . LEU A 1 240 ? 9.140 -1.585 -1.403 1.00 95.75 240 LEU A N 1
ATOM 1861 C CA . LEU A 1 240 ? 9.148 -0.858 -0.131 1.00 95.75 240 LEU A CA 1
ATOM 1862 C C . LEU A 1 240 ? 8.845 -1.765 1.073 1.00 95.75 240 LEU A C 1
ATOM 1864 O O . LEU A 1 240 ? 8.700 -1.244 2.176 1.00 95.75 240 LEU A O 1
ATOM 1868 N N . ASP A 1 241 ? 8.723 -3.081 0.888 1.00 97.25 241 ASP A N 1
ATOM 1869 C CA . ASP A 1 241 ? 8.543 -4.029 1.992 1.00 97.25 241 ASP A CA 1
ATOM 1870 C C . ASP A 1 241 ? 9.735 -3.966 2.965 1.00 97.25 241 ASP A C 1
ATOM 1872 O O . ASP A 1 241 ? 10.881 -3.828 2.536 1.00 97.25 241 ASP A O 1
ATOM 1876 N N . ILE A 1 242 ? 9.467 -4.045 4.270 1.00 97.38 242 ILE A N 1
ATOM 1877 C CA . ILE A 1 242 ? 10.497 -3.954 5.314 1.00 97.38 242 ILE A CA 1
ATOM 1878 C C . ILE A 1 242 ? 11.565 -5.054 5.214 1.00 97.38 242 ILE A C 1
ATOM 1880 O O . ILE A 1 242 ? 12.729 -4.787 5.512 1.00 97.38 242 ILE A O 1
ATOM 1884 N N . ASP A 1 243 ? 11.186 -6.254 4.773 1.00 96.75 243 ASP A N 1
ATOM 1885 C CA . ASP A 1 243 ? 12.082 -7.408 4.676 1.00 96.75 243 ASP A CA 1
ATOM 1886 C C . ASP A 1 243 ? 12.655 -7.556 3.265 1.00 96.75 243 ASP A C 1
ATOM 1888 O O . ASP A 1 243 ? 13.836 -7.857 3.088 1.00 96.75 243 ASP A O 1
ATOM 1892 N N . PHE A 1 244 ? 11.815 -7.341 2.249 1.00 96.06 244 PHE A N 1
ATOM 1893 C CA . PHE A 1 244 ? 12.161 -7.677 0.866 1.00 96.06 244 PHE A CA 1
ATOM 1894 C C . PHE A 1 244 ? 12.505 -6.476 -0.013 1.00 96.06 244 PHE A C 1
ATOM 1896 O O . PHE A 1 244 ? 13.003 -6.663 -1.122 1.00 96.06 244 PHE A O 1
ATOM 1903 N N . GLY A 1 245 ? 12.227 -5.255 0.440 1.00 94.94 245 GLY A N 1
ATOM 1904 C CA . GLY A 1 245 ? 12.479 -4.038 -0.318 1.00 94.94 245 GLY A CA 1
ATOM 1905 C C . GLY A 1 245 ? 13.938 -3.580 -0.292 1.00 94.94 245 GLY A C 1
ATOM 1906 O O . GLY A 1 245 ? 14.837 -4.248 0.215 1.00 94.94 245 GLY A O 1
ATOM 1907 N N . THR A 1 246 ? 14.192 -2.378 -0.815 1.00 93.69 246 THR A N 1
ATOM 1908 C CA . THR A 1 246 ? 15.543 -1.781 -0.847 1.00 93.69 246 THR A CA 1
ATOM 1909 C C . THR A 1 246 ? 15.978 -1.203 0.509 1.00 93.69 246 THR A C 1
ATOM 1911 O O . THR A 1 246 ? 16.181 0.007 0.635 1.00 93.69 246 THR A O 1
ATOM 1914 N N . TYR A 1 247 ? 16.078 -2.043 1.543 1.00 94.12 247 TYR A N 1
ATOM 1915 C CA . TYR A 1 247 ? 16.393 -1.634 2.918 1.00 94.12 247 TYR A CA 1
ATOM 1916 C C . TYR A 1 247 ? 17.730 -0.866 3.009 1.00 94.12 247 TYR A C 1
ATOM 1918 O O . TYR A 1 247 ? 18.725 -1.315 2.442 1.00 94.12 247 TYR A O 1
ATOM 1926 N N . PRO A 1 248 ? 17.813 0.272 3.735 1.00 93.31 248 PRO A N 1
ATOM 1927 C CA . PRO A 1 248 ? 16.825 0.810 4.681 1.00 93.31 248 PRO A CA 1
ATOM 1928 C C . PRO A 1 248 ? 15.775 1.749 4.066 1.00 93.31 248 PRO A C 1
ATOM 1930 O O . PRO A 1 248 ? 14.982 2.339 4.796 1.00 93.31 248 PRO A O 1
ATOM 1933 N N . TYR A 1 249 ? 15.755 1.914 2.745 1.00 93.81 249 TYR A N 1
ATOM 1934 C CA . TYR A 1 249 ? 14.847 2.821 2.041 1.00 93.81 249 TYR A CA 1
ATOM 1935 C C . TYR A 1 249 ? 13.521 2.132 1.712 1.00 93.81 249 TYR A C 1
ATOM 1937 O O . TYR A 1 249 ? 13.186 1.893 0.549 1.00 93.81 249 TYR A O 1
ATOM 1945 N N . VAL A 1 250 ? 12.816 1.756 2.771 1.00 94.75 250 VAL A N 1
ATOM 1946 C CA . VAL A 1 250 ? 11.587 0.959 2.766 1.00 94.75 250 VAL A CA 1
ATOM 1947 C C . VAL A 1 250 ? 10.603 1.537 3.781 1.00 94.75 250 VAL A C 1
ATOM 1949 O O . VAL A 1 250 ? 10.955 2.414 4.575 1.00 94.75 250 VAL A O 1
ATOM 1952 N N . THR A 1 251 ? 9.359 1.065 3.764 1.00 94.69 251 THR A N 1
ATOM 1953 C CA . THR A 1 251 ? 8.422 1.345 4.857 1.00 94.69 251 THR A CA 1
ATOM 1954 C C . THR A 1 251 ? 8.627 0.353 6.006 1.00 94.69 251 THR A C 1
ATOM 1956 O O . THR A 1 251 ? 9.449 -0.553 5.928 1.00 94.69 251 THR A O 1
ATOM 1959 N N . SER A 1 252 ? 7.897 0.531 7.105 1.00 96.56 252 SER A N 1
ATOM 1960 C CA . SER A 1 252 ? 8.015 -0.308 8.311 1.00 96.56 252 SER A CA 1
ATOM 1961 C C . SER A 1 252 ? 6.977 -1.433 8.381 1.00 96.56 252 SER A C 1
ATOM 1963 O O . SER A 1 252 ? 6.748 -1.993 9.450 1.00 96.56 252 SER A O 1
ATOM 1965 N N . SER A 1 253 ? 6.327 -1.739 7.258 1.00 96.56 253 SER A N 1
ATOM 1966 C CA . SER A 1 253 ? 5.303 -2.774 7.126 1.00 96.56 253 SER A CA 1
ATOM 1967 C C . SER A 1 253 ? 5.625 -3.751 5.995 1.00 96.56 253 SER A C 1
ATOM 1969 O O . SER A 1 253 ? 6.342 -3.426 5.046 1.00 96.56 253 SER A O 1
ATOM 1971 N N . ASN A 1 254 ? 5.054 -4.954 6.081 1.00 97.69 254 ASN A N 1
ATOM 1972 C CA . ASN A 1 254 ? 5.120 -5.930 5.000 1.00 97.69 254 ASN A CA 1
ATOM 1973 C C . ASN A 1 254 ? 4.123 -5.555 3.901 1.00 97.69 254 ASN A C 1
ATOM 1975 O O . ASN A 1 254 ? 2.909 -5.633 4.095 1.00 97.69 254 ASN A O 1
ATOM 1979 N N . CYS A 1 255 ? 4.650 -5.137 2.756 1.00 97.00 255 CYS A N 1
ATOM 1980 C CA . CYS A 1 255 ? 3.901 -4.750 1.562 1.00 97.00 255 CYS A CA 1
ATOM 1981 C C . CYS A 1 255 ? 3.716 -5.922 0.580 1.00 97.00 255 CYS A C 1
ATOM 1983 O O . CYS A 1 255 ? 3.119 -5.753 -0.481 1.00 97.00 255 CYS A O 1
ATOM 1985 N N . SER A 1 256 ? 4.221 -7.099 0.944 1.00 97.25 256 SER A N 1
ATOM 1986 C CA . SER A 1 256 ? 4.045 -8.373 0.251 1.00 97.25 256 SER A CA 1
ATOM 1987 C C . SER A 1 256 ? 2.753 -9.109 0.644 1.00 97.25 256 SER A C 1
ATOM 1989 O O . SER A 1 256 ? 2.051 -8.736 1.590 1.00 97.25 256 SER A O 1
ATOM 1991 N N . VAL A 1 257 ? 2.444 -10.212 -0.050 1.00 97.50 257 VAL A N 1
ATOM 1992 C CA . VAL A 1 257 ? 1.271 -11.067 0.227 1.00 97.50 257 VAL A CA 1
ATOM 1993 C C . VAL A 1 257 ? 1.245 -11.593 1.669 1.00 97.50 257 VAL A C 1
ATOM 1995 O O . VAL A 1 257 ? 0.171 -11.723 2.259 1.00 97.50 257 VAL A O 1
ATOM 1998 N N . GLY A 1 258 ? 2.408 -11.805 2.294 1.00 97.94 258 GLY A N 1
ATOM 1999 C CA . GLY A 1 258 ? 2.500 -12.188 3.708 1.00 97.94 258 GLY A CA 1
ATOM 2000 C C . GLY A 1 258 ? 1.879 -11.153 4.658 1.00 97.94 258 GLY A C 1
ATOM 2001 O O . GLY A 1 258 ? 1.290 -11.516 5.683 1.00 97.94 258 GLY A O 1
ATOM 2002 N N . GLY A 1 259 ? 1.916 -9.869 4.288 1.00 97.88 259 GLY A N 1
ATOM 2003 C CA . GLY A 1 259 ? 1.253 -8.785 5.016 1.00 97.88 259 GLY A CA 1
ATOM 2004 C C . GLY A 1 259 ? -0.274 -8.906 5.015 1.00 97.88 259 GLY A C 1
ATOM 2005 O O . GLY A 1 259 ? -0.917 -8.583 6.013 1.00 97.88 259 GLY A O 1
ATOM 2006 N N . ALA A 1 260 ? -0.874 -9.440 3.944 1.00 97.50 260 ALA A N 1
ATOM 2007 C CA . ALA A 1 260 ? -2.313 -9.711 3.896 1.00 97.50 260 ALA A CA 1
ATOM 2008 C C . ALA A 1 260 ? -2.723 -10.795 4.904 1.00 97.50 260 ALA A C 1
ATOM 2010 O O . ALA A 1 260 ? -3.724 -10.642 5.604 1.00 97.50 260 ALA A O 1
ATOM 2011 N N . LEU A 1 261 ? -1.919 -11.854 5.020 1.00 97.94 261 LEU A N 1
ATOM 2012 C CA . LEU A 1 261 ? -2.174 -12.967 5.936 1.00 97.94 261 LEU A CA 1
ATOM 2013 C C . LEU A 1 261 ? -2.085 -12.519 7.396 1.00 97.94 261 LEU A C 1
ATOM 2015 O O . LEU A 1 261 ? -3.034 -12.662 8.168 1.00 97.94 261 LEU A O 1
ATOM 2019 N N . THR A 1 262 ? -0.948 -11.926 7.757 1.00 98.19 262 THR A N 1
ATOM 2020 C CA . THR A 1 262 ? -0.661 -11.485 9.128 1.00 98.19 262 THR A CA 1
ATOM 2021 C C . THR A 1 262 ? -1.533 -10.307 9.554 1.00 98.19 262 THR A C 1
ATOM 2023 O O . THR A 1 262 ? -1.949 -10.235 10.710 1.00 98.19 262 THR A O 1
ATOM 2026 N N . GLY A 1 263 ? -1.853 -9.404 8.626 1.00 98.19 263 GLY A N 1
ATOM 2027 C CA . GLY A 1 263 ? -2.629 -8.199 8.896 1.00 98.19 263 GLY A CA 1
ATOM 2028 C C . GLY A 1 263 ? -4.140 -8.402 8.994 1.00 98.19 263 GLY A C 1
ATOM 2029 O O . GLY A 1 263 ? -4.824 -7.543 9.552 1.00 98.19 263 GLY A O 1
ATOM 2030 N N . LEU A 1 264 ? -4.668 -9.515 8.474 1.00 98.31 264 LEU A N 1
ATOM 2031 C CA . LEU A 1 264 ? -6.098 -9.852 8.529 1.00 98.31 264 LEU A CA 1
ATOM 2032 C C . LEU A 1 264 ? -6.396 -11.108 9.357 1.00 98.31 264 LEU A C 1
ATOM 2034 O O . LEU A 1 264 ? -7.560 -11.380 9.642 1.00 98.31 264 LEU A O 1
ATOM 2038 N N . GLY A 1 265 ? -5.372 -11.867 9.758 1.00 97.00 265 GLY A N 1
ATOM 2039 C CA . GLY A 1 265 ? -5.548 -13.116 10.501 1.00 97.00 265 GLY A CA 1
ATOM 2040 C C . GLY A 1 265 ? -6.197 -14.218 9.662 1.00 97.00 265 GLY A C 1
ATOM 2041 O O . GLY A 1 265 ? -6.986 -15.003 10.185 1.00 97.00 265 GLY A O 1
ATOM 2042 N N . ILE A 1 266 ? -5.895 -14.261 8.361 1.00 95.69 266 ILE A N 1
ATOM 2043 C CA . ILE A 1 266 ? -6.437 -15.259 7.430 1.00 95.69 266 ILE A CA 1
ATOM 2044 C C . ILE A 1 266 ? -5.396 -16.339 7.114 1.00 95.69 266 ILE A C 1
ATOM 2046 O O . ILE A 1 266 ? -4.206 -16.034 7.004 1.00 95.69 266 ILE A O 1
ATOM 2050 N N . PRO A 1 267 ? -5.814 -17.603 6.939 1.00 94.50 267 PRO A N 1
ATOM 2051 C CA . PRO A 1 267 ? -4.882 -18.660 6.584 1.00 94.50 267 PRO A CA 1
ATOM 2052 C C . PRO A 1 267 ? -4.493 -18.598 5.092 1.00 94.50 267 PRO A C 1
ATOM 2054 O O . PRO A 1 267 ? -5.333 -18.237 4.261 1.00 94.50 267 PRO A O 1
ATOM 2057 N N . PRO A 1 268 ? -3.263 -19.012 4.720 1.00 93.56 268 PRO A N 1
ATOM 2058 C CA . PRO A 1 268 ? -2.751 -18.884 3.352 1.00 93.56 268 PRO A CA 1
ATOM 2059 C C . PRO A 1 268 ? -3.645 -19.504 2.269 1.00 93.56 268 PRO A C 1
ATOM 2061 O O . PRO A 1 268 ? -3.808 -18.929 1.200 1.00 93.56 268 PRO A O 1
ATOM 2064 N N . TRP A 1 269 ? -4.279 -20.650 2.544 1.00 89.56 269 TRP A N 1
ATOM 2065 C CA . TRP A 1 269 ? -5.100 -21.373 1.560 1.00 89.56 269 TRP A CA 1
ATOM 2066 C C . TRP A 1 269 ? -6.416 -20.671 1.187 1.00 89.56 269 TRP A C 1
ATOM 2068 O O . TRP A 1 269 ? -7.090 -21.107 0.256 1.00 89.56 269 TRP A O 1
ATOM 2078 N N . ARG A 1 270 ? -6.796 -19.601 1.899 1.00 91.44 270 ARG A N 1
ATOM 2079 C CA . ARG A 1 270 ? -7.954 -18.756 1.556 1.00 91.44 270 ARG A CA 1
ATOM 2080 C C . ARG A 1 270 ? -7.631 -17.716 0.487 1.00 91.44 270 ARG A C 1
ATOM 2082 O O . ARG A 1 270 ? -8.559 -17.156 -0.096 1.00 91.44 270 ARG A O 1
ATOM 2089 N N . VAL A 1 271 ? -6.348 -17.459 0.235 1.00 93.25 271 VAL A N 1
ATOM 2090 C CA . VAL A 1 271 ? -5.905 -16.549 -0.821 1.00 93.25 271 VAL A CA 1
ATOM 2091 C C . VAL A 1 271 ? -6.013 -17.255 -2.168 1.00 93.25 271 VAL A C 1
ATOM 2093 O O . VAL A 1 271 ? -5.470 -18.343 -2.364 1.00 93.25 271 VAL A O 1
ATOM 2096 N N . GLY A 1 272 ? -6.765 -16.638 -3.074 1.00 89.12 272 GLY A N 1
ATOM 2097 C CA . GLY A 1 272 ? -6.928 -17.068 -4.454 1.00 89.12 272 GLY A CA 1
ATOM 2098 C C . GLY A 1 272 ? -6.099 -16.208 -5.388 1.00 89.12 272 GLY A C 1
ATOM 2099 O O . GLY A 1 272 ? -4.922 -16.469 -5.617 1.00 89.12 272 GLY A O 1
ATOM 2100 N N . MET A 1 273 ? -6.734 -15.181 -5.943 1.00 90.88 273 MET A N 1
ATOM 2101 C CA . MET A 1 273 ? -6.115 -14.306 -6.927 1.00 90.88 273 MET A CA 1
ATOM 2102 C C . MET A 1 273 ? -5.180 -13.293 -6.256 1.00 90.88 273 MET A C 1
ATOM 2104 O O . MET A 1 273 ? -5.576 -12.577 -5.340 1.00 90.88 273 MET A O 1
ATOM 2108 N N . ILE A 1 274 ? -3.948 -13.196 -6.748 1.00 95.56 274 ILE A N 1
ATOM 2109 C CA . ILE A 1 274 ? -2.976 -12.177 -6.333 1.00 95.56 274 ILE A CA 1
ATOM 2110 C C . ILE A 1 274 ? -2.632 -11.354 -7.571 1.00 95.56 274 ILE A C 1
ATOM 2112 O O . ILE A 1 274 ? -2.083 -11.894 -8.536 1.00 95.56 274 ILE A O 1
ATOM 2116 N N . ILE A 1 275 ? -2.996 -10.074 -7.558 1.00 95.88 275 ILE A N 1
ATOM 2117 C CA . ILE A 1 275 ? -2.798 -9.132 -8.659 1.00 95.88 275 ILE A CA 1
ATOM 2118 C C . ILE A 1 275 ? -1.647 -8.193 -8.300 1.00 95.88 275 ILE A C 1
ATOM 2120 O O . ILE A 1 275 ? -1.747 -7.418 -7.345 1.00 95.88 275 ILE A O 1
ATOM 2124 N N . GLY A 1 276 ? -0.573 -8.241 -9.085 1.00 97.62 276 GLY A N 1
ATOM 2125 C CA . GLY A 1 276 ? 0.512 -7.264 -9.024 1.00 97.62 276 GLY A CA 1
ATOM 2126 C C . GLY A 1 276 ? 0.210 -6.077 -9.931 1.00 97.62 276 GLY A C 1
ATOM 2127 O O . GLY A 1 276 ? 0.108 -6.236 -11.142 1.00 97.62 276 GLY A O 1
ATOM 2128 N N . VAL A 1 277 ? 0.049 -4.881 -9.378 1.00 97.06 277 VAL A N 1
ATOM 2129 C CA . VAL A 1 277 ? -0.132 -3.660 -10.170 1.00 97.06 277 VAL A CA 1
ATOM 2130 C C . VAL A 1 277 ? 1.239 -3.134 -10.559 1.00 97.06 277 VAL A C 1
ATOM 2132 O O . VAL A 1 277 ? 2.056 -2.831 -9.688 1.00 97.06 277 VAL A O 1
ATOM 2135 N N . VAL A 1 278 ? 1.481 -3.054 -11.862 1.00 96.38 278 VAL A N 1
ATOM 2136 C CA . VAL A 1 278 ? 2.764 -2.708 -12.472 1.00 96.38 278 VAL A CA 1
ATOM 2137 C C . VAL A 1 278 ? 2.539 -1.512 -13.377 1.00 96.38 278 VAL A C 1
ATOM 2139 O O . VAL A 1 278 ? 1.675 -1.547 -14.249 1.00 96.38 278 VAL A O 1
ATOM 2142 N N . LYS A 1 279 ? 3.323 -0.459 -13.200 1.00 95.88 279 LYS A N 1
ATOM 2143 C CA . LYS A 1 279 ? 3.340 0.683 -14.108 1.00 95.88 279 LYS A CA 1
ATOM 2144 C C . LYS A 1 279 ? 4.245 0.380 -15.302 1.00 95.88 279 LYS A C 1
ATOM 2146 O O . LYS A 1 279 ? 5.268 -0.279 -15.139 1.00 95.88 279 LYS A O 1
ATOM 2151 N N . ALA A 1 280 ? 3.916 0.903 -16.484 1.00 95.81 280 ALA A N 1
ATOM 2152 C CA . ALA A 1 280 ? 4.710 0.716 -17.707 1.00 95.81 280 ALA A CA 1
ATOM 2153 C C . ALA A 1 280 ? 6.133 1.320 -17.662 1.00 95.81 280 ALA A C 1
ATOM 2155 O O . ALA A 1 280 ? 6.927 1.142 -18.579 1.00 95.81 280 ALA A O 1
ATOM 2156 N N . TYR A 1 281 ? 6.463 2.027 -16.587 1.00 95.94 281 TYR A N 1
ATOM 2157 C CA . TYR A 1 281 ? 7.763 2.608 -16.281 1.00 95.94 281 TYR A CA 1
ATOM 2158 C C . TYR A 1 281 ? 7.937 2.637 -14.757 1.00 95.94 281 TYR A C 1
ATOM 2160 O O . TYR A 1 281 ? 6.977 2.427 -14.013 1.00 95.94 281 TYR A O 1
ATOM 2168 N N . GLU A 1 282 ? 9.145 2.899 -14.271 1.00 95.81 282 GLU A N 1
ATOM 2169 C CA . GLU A 1 282 ? 9.433 2.918 -12.838 1.00 95.81 282 GLU A CA 1
ATOM 2170 C C . GLU A 1 282 ? 9.311 4.321 -12.248 1.00 95.81 282 GLU A C 1
ATOM 2172 O O . GLU A 1 282 ? 9.714 5.324 -12.849 1.00 95.81 282 GLU A O 1
ATOM 2177 N N . THR A 1 283 ? 8.822 4.387 -11.010 1.00 94.50 283 THR A N 1
ATOM 2178 C CA . THR A 1 283 ? 8.834 5.615 -10.212 1.00 94.50 283 THR A CA 1
ATOM 2179 C C . THR A 1 283 ? 9.228 5.338 -8.778 1.00 94.50 283 THR A C 1
ATOM 2181 O O . THR A 1 283 ? 8.797 4.342 -8.201 1.00 94.50 283 THR A O 1
ATOM 2184 N N . ARG A 1 284 ? 9.972 6.263 -8.169 1.00 91.81 284 ARG A N 1
ATOM 2185 C CA . ARG A 1 284 ? 10.376 6.166 -6.764 1.00 91.81 284 ARG A CA 1
ATOM 2186 C C . ARG A 1 284 ? 10.226 7.506 -6.050 1.00 91.81 284 ARG A C 1
ATOM 2188 O O . ARG A 1 284 ? 10.663 8.548 -6.544 1.00 91.81 284 ARG A O 1
ATOM 2195 N N . VAL A 1 285 ? 9.631 7.463 -4.860 1.00 85.06 285 VAL A N 1
ATOM 2196 C CA . VAL A 1 285 ? 9.593 8.585 -3.913 1.00 85.06 285 VAL A CA 1
ATOM 2197 C C . VAL A 1 285 ? 10.705 8.395 -2.886 1.00 85.06 285 VAL A C 1
ATOM 2199 O O . VAL A 1 285 ? 10.867 7.307 -2.341 1.00 85.06 285 VAL A O 1
ATOM 2202 N N . GLY A 1 286 ? 11.444 9.464 -2.594 1.00 80.19 286 GLY A N 1
ATOM 2203 C CA . GLY A 1 286 ? 12.515 9.435 -1.600 1.00 80.19 286 GLY A CA 1
ATOM 2204 C C . GLY A 1 286 ? 13.849 8.911 -2.134 1.00 80.19 286 GLY A C 1
ATOM 2205 O O . GLY A 1 286 ? 14.058 8.746 -3.343 1.00 80.19 286 GLY A O 1
ATOM 2206 N N . ASP A 1 287 ? 14.774 8.710 -1.202 1.00 83.94 287 ASP A N 1
ATOM 2207 C CA . ASP A 1 287 ? 16.159 8.357 -1.500 1.00 83.94 287 ASP A CA 1
ATOM 2208 C C . ASP A 1 287 ? 16.309 6.840 -1.718 1.00 83.94 287 ASP A C 1
ATOM 2210 O O . ASP A 1 287 ? 15.338 6.078 -1.671 1.00 83.94 287 ASP A O 1
ATOM 2214 N N . GLY A 1 288 ? 17.534 6.399 -2.003 1.00 89.12 288 GLY A N 1
ATOM 2215 C CA . GLY A 1 288 ? 17.887 4.995 -2.218 1.00 89.12 288 GLY A CA 1
ATOM 2216 C C . GLY A 1 288 ? 18.100 4.619 -3.690 1.00 89.12 288 GLY A C 1
ATOM 2217 O O . GLY A 1 288 ? 17.974 5.465 -4.583 1.00 89.12 288 GLY A O 1
ATOM 2218 N N . PRO A 1 289 ? 18.479 3.360 -3.958 1.00 91.44 289 PRO A N 1
ATOM 2219 C CA . PRO A 1 289 ? 18.968 2.943 -5.266 1.00 91.44 289 PRO A CA 1
ATOM 2220 C C . PRO A 1 289 ? 17.852 2.902 -6.311 1.00 91.44 289 PRO A C 1
ATOM 2222 O O . PRO A 1 289 ? 16.734 2.482 -6.029 1.00 91.44 289 PRO A O 1
ATOM 2225 N N . PHE A 1 290 ? 18.156 3.323 -7.534 1.00 93.44 290 PHE A N 1
ATOM 2226 C CA . PHE A 1 290 ? 17.204 3.278 -8.639 1.00 93.44 290 PHE A CA 1
ATOM 2227 C C . PHE A 1 290 ? 17.960 2.978 -9.944 1.00 93.44 290 PHE A C 1
ATOM 2229 O O . PHE A 1 290 ? 18.426 3.902 -10.608 1.00 93.44 290 PHE A O 1
ATOM 2236 N N . PRO A 1 291 ? 18.139 1.689 -10.285 1.00 92.62 291 PRO A N 1
ATOM 2237 C CA . PRO A 1 291 ? 19.008 1.271 -11.391 1.00 92.62 291 PRO A CA 1
ATOM 2238 C C . PRO A 1 291 ? 18.617 1.852 -12.750 1.00 92.62 291 PRO A C 1
ATOM 2240 O O . PRO A 1 291 ? 19.490 2.222 -13.532 1.00 92.62 291 PRO A O 1
ATOM 2243 N N . THR A 1 292 ? 17.315 1.990 -13.005 1.00 93.94 292 THR A N 1
ATOM 2244 C CA . THR A 1 292 ? 16.780 2.510 -14.269 1.00 93.94 292 THR A CA 1
ATOM 2245 C C . THR A 1 292 ? 16.475 4.005 -14.258 1.00 93.94 292 THR A C 1
ATOM 2247 O O . THR A 1 292 ? 15.835 4.506 -15.184 1.00 93.94 292 THR A O 1
ATOM 2250 N N . GLU A 1 293 ? 16.920 4.737 -13.231 1.00 93.25 293 GLU A N 1
ATOM 2251 C CA . GLU A 1 293 ? 16.675 6.173 -13.117 1.00 93.25 293 GLU A CA 1
ATOM 2252 C C . GLU A 1 293 ? 17.296 6.962 -14.272 1.00 93.25 293 GLU A C 1
ATOM 2254 O O . GLU A 1 293 ? 18.488 6.854 -14.567 1.00 93.25 293 GLU A O 1
ATOM 2259 N N . LEU A 1 294 ? 16.493 7.846 -14.863 1.00 87.12 294 LEU A N 1
ATOM 2260 C CA . LEU A 1 294 ? 16.893 8.651 -16.019 1.00 87.12 294 LEU A CA 1
ATOM 2261 C C . LEU A 1 294 ? 17.552 9.987 -15.653 1.00 87.12 294 LEU A C 1
ATOM 2263 O O . LEU A 1 294 ? 18.164 10.630 -16.500 1.00 87.12 294 LEU A O 1
ATOM 2267 N N . ASN A 1 295 ? 17.528 10.345 -14.369 1.00 69.69 295 ASN A N 1
ATOM 2268 C CA . ASN A 1 295 ? 18.202 11.521 -13.818 1.00 69.69 295 ASN A CA 1
ATOM 2269 C C . ASN A 1 295 ? 19.587 11.207 -13.223 1.00 69.69 295 ASN A C 1
ATOM 2271 O O . ASN A 1 295 ? 20.156 12.035 -12.506 1.00 69.69 295 ASN A O 1
ATOM 2275 N N . ASN A 1 296 ? 20.143 10.019 -13.487 1.00 58.31 296 ASN A N 1
ATOM 2276 C CA . ASN A 1 296 ? 21.356 9.577 -12.812 1.00 58.31 296 ASN A CA 1
ATOM 2277 C C . ASN A 1 296 ? 22.582 10.434 -13.196 1.00 58.31 296 ASN A C 1
ATOM 2279 O O . ASN A 1 296 ? 22.897 10.663 -14.366 1.00 58.31 296 ASN A O 1
ATOM 2283 N N . ALA A 1 297 ? 23.293 10.912 -12.174 1.00 49.19 297 ALA A N 1
ATOM 2284 C CA . ALA A 1 297 ? 24.421 11.829 -12.287 1.00 49.19 297 ALA A CA 1
ATOM 2285 C C . ALA A 1 297 ? 25.699 11.193 -12.869 1.00 49.19 297 ALA A C 1
ATOM 2287 O O . ALA A 1 297 ? 26.642 11.931 -13.153 1.00 49.19 297 ALA A O 1
ATOM 2288 N N . SER A 1 298 ? 25.724 9.870 -13.059 1.00 48.78 298 SER A N 1
ATOM 2289 C CA . SER A 1 298 ? 26.911 9.094 -13.455 1.00 48.78 298 SER A CA 1
ATOM 2290 C C . SER A 1 298 ? 27.152 8.969 -14.967 1.00 48.78 298 SER A C 1
ATOM 2292 O O . SER A 1 298 ? 28.113 8.320 -15.371 1.00 48.78 298 SER A O 1
ATOM 2294 N N . LEU A 1 299 ? 26.307 9.564 -15.815 1.00 51.34 299 LEU A N 1
ATOM 2295 C CA . LEU A 1 299 ? 26.426 9.486 -17.279 1.00 51.34 299 LEU A CA 1
ATOM 2296 C C . LEU A 1 299 ? 27.138 10.715 -17.868 1.00 51.34 299 LEU A C 1
ATOM 2298 O O . LEU A 1 299 ? 27.079 11.811 -17.305 1.00 51.34 299 LEU A O 1
ATOM 2302 N N . SER A 1 300 ? 27.824 10.533 -19.006 1.00 52.66 300 SER A N 1
ATOM 2303 C CA . SER A 1 300 ? 28.565 11.613 -19.675 1.00 52.66 300 SER A CA 1
ATOM 2304 C C . SER A 1 300 ? 27.647 12.783 -20.062 1.00 52.66 300 SER A C 1
ATOM 2306 O O . SER A 1 300 ? 26.451 12.609 -20.307 1.00 52.66 300 SER A O 1
ATOM 2308 N N . SER A 1 301 ? 28.208 13.995 -20.112 1.00 58.09 301 SER A N 1
ATOM 2309 C CA . SER A 1 301 ? 27.460 15.260 -20.201 1.00 58.09 301 SER A CA 1
ATOM 2310 C C . SER A 1 301 ? 26.482 15.365 -21.380 1.00 58.09 301 SER A C 1
ATOM 2312 O O . SER A 1 301 ? 25.452 16.014 -21.231 1.00 58.09 301 SER A O 1
ATOM 2314 N N . LEU A 1 302 ? 26.761 14.710 -22.514 1.00 58.50 302 LEU A N 1
ATOM 2315 C CA . LEU A 1 302 ? 25.901 14.720 -23.709 1.00 58.50 302 LEU A CA 1
ATOM 2316 C C . LEU A 1 302 ? 24.683 13.791 -23.598 1.00 58.50 302 LEU A C 1
ATOM 2318 O O . LEU A 1 302 ? 23.597 14.151 -24.036 1.00 58.50 302 LEU A O 1
ATOM 2322 N N . TRP A 1 303 ? 24.834 12.608 -22.997 1.00 61.31 303 TRP A N 1
ATOM 2323 C CA . TRP A 1 303 ? 23.713 11.674 -22.806 1.00 61.31 303 TRP A CA 1
ATOM 2324 C C . TRP A 1 303 ? 22.832 12.066 -21.624 1.00 61.31 303 TRP A C 1
ATOM 2326 O O . TRP A 1 303 ? 21.645 11.743 -21.587 1.00 61.31 303 TRP A O 1
ATOM 2336 N N . LYS A 1 304 ? 23.411 12.794 -20.669 1.00 65.25 304 LYS A N 1
ATOM 2337 C CA . LYS A 1 304 ? 22.720 13.260 -19.474 1.00 65.25 304 LYS A CA 1
ATOM 2338 C C . LYS A 1 304 ? 21.546 14.182 -19.803 1.00 65.25 304 LYS A C 1
ATOM 2340 O O . LYS A 1 304 ? 20.482 13.985 -19.236 1.00 65.25 304 LYS A O 1
ATOM 2345 N N . SER A 1 305 ? 21.695 15.144 -20.718 1.00 68.56 305 SER A N 1
ATOM 2346 C CA . SER A 1 305 ? 20.594 16.053 -21.086 1.00 68.56 305 SER A CA 1
ATOM 2347 C C . SER A 1 305 ? 19.422 15.317 -21.738 1.00 68.56 305 SER A C 1
ATOM 2349 O O . SER A 1 305 ? 18.279 15.548 -21.361 1.00 68.56 305 SER A O 1
ATOM 2351 N N . TYR A 1 306 ? 19.706 14.387 -22.651 1.00 72.75 306 TYR A N 1
ATOM 2352 C CA . TYR A 1 306 ? 18.682 13.592 -23.331 1.00 72.75 306 TYR A CA 1
ATOM 2353 C C . TYR A 1 306 ? 17.904 12.681 -22.368 1.00 72.75 306 TYR A C 1
ATOM 2355 O O . TYR A 1 306 ? 16.681 12.597 -22.430 1.00 72.75 306 TYR A O 1
ATOM 2363 N N . LEU A 1 307 ? 18.595 12.012 -21.439 1.00 76.56 307 LEU A N 1
ATOM 2364 C CA . LEU A 1 307 ? 17.931 11.142 -20.462 1.00 76.56 307 LEU A CA 1
ATOM 2365 C C . LEU A 1 307 ? 17.146 11.940 -19.417 1.00 76.56 307 LEU A C 1
ATOM 2367 O O . LEU A 1 307 ? 16.037 11.535 -19.077 1.00 76.56 307 LEU A O 1
ATOM 2371 N N . LEU A 1 308 ? 17.669 13.091 -18.979 1.00 77.44 308 LEU A N 1
ATOM 2372 C CA . LEU A 1 308 ? 16.933 14.025 -18.121 1.00 77.44 308 LEU A CA 1
ATOM 2373 C C . LEU A 1 308 ? 15.621 14.459 -18.784 1.00 77.44 308 LEU A C 1
ATOM 2375 O O . LEU A 1 308 ? 14.577 14.421 -18.141 1.00 77.44 308 LEU A O 1
ATOM 2379 N N . GLU A 1 309 ? 15.650 14.785 -20.078 1.00 84.25 309 GLU A N 1
ATOM 2380 C CA . GLU A 1 309 ? 14.446 15.150 -20.828 1.00 84.25 309 GLU A CA 1
ATOM 2381 C C . GLU A 1 309 ? 13.418 14.009 -20.852 1.00 84.25 309 GLU A C 1
ATOM 2383 O O . GLU A 1 309 ? 12.239 14.240 -20.601 1.00 84.25 309 GLU A O 1
ATOM 2388 N N . ILE A 1 310 ? 13.839 12.761 -21.086 1.00 87.75 310 ILE A N 1
ATOM 2389 C CA . ILE A 1 310 ? 12.943 11.591 -21.040 1.00 87.75 310 ILE A CA 1
ATOM 2390 C C . ILE A 1 310 ? 12.358 11.407 -19.634 1.00 87.75 310 ILE A C 1
ATOM 2392 O O . ILE A 1 310 ? 11.150 11.204 -19.494 1.00 87.75 310 ILE A O 1
ATOM 2396 N N . GLY A 1 311 ? 13.191 11.480 -18.593 1.00 89.75 311 GLY A N 1
ATOM 2397 C CA . GLY A 1 311 ? 12.761 11.340 -17.201 1.00 89.75 311 GLY A CA 1
ATOM 2398 C C . GLY A 1 311 ? 11.765 12.422 -16.781 1.00 89.75 311 GLY A C 1
ATOM 2399 O O . GLY A 1 311 ? 10.777 12.123 -16.106 1.00 89.75 311 GLY A O 1
ATOM 2400 N N . ASP A 1 312 ? 11.987 13.661 -17.214 1.00 89.00 312 ASP A N 1
ATOM 2401 C CA . ASP A 1 312 ? 11.077 14.779 -16.979 1.00 89.00 312 ASP A CA 1
ATOM 2402 C C . ASP A 1 312 ? 9.793 14.635 -17.807 1.00 89.00 312 ASP A C 1
ATOM 2404 O O . ASP A 1 312 ? 8.707 14.814 -17.263 1.00 89.00 312 ASP A O 1
ATOM 2408 N N . ARG A 1 313 ? 9.864 14.185 -19.066 1.00 91.69 313 ARG A N 1
ATOM 2409 C CA . ARG A 1 313 ? 8.674 13.873 -19.882 1.00 91.69 313 ARG A CA 1
ATOM 2410 C C . ARG A 1 313 ? 7.798 12.796 -19.242 1.00 91.69 313 ARG A C 1
ATOM 2412 O O . ARG A 1 313 ? 6.586 12.985 -19.167 1.00 91.69 313 ARG A O 1
ATOM 2419 N N . LEU A 1 314 ? 8.386 11.698 -18.751 1.00 93.44 314 LEU A N 1
ATOM 2420 C CA . LEU A 1 314 ? 7.653 10.669 -17.995 1.00 93.44 314 LEU A CA 1
ATOM 2421 C C . LEU A 1 314 ? 6.975 11.272 -16.759 1.00 93.44 314 LEU A C 1
ATOM 2423 O O . LEU A 1 314 ? 5.825 10.943 -16.461 1.00 93.44 314 LEU A O 1
ATOM 2427 N N . ARG A 1 315 ? 7.671 12.174 -16.054 1.00 93.31 315 ARG A N 1
ATOM 2428 C CA . ARG A 1 315 ? 7.136 12.841 -14.865 1.00 93.31 315 ARG A CA 1
ATOM 2429 C C . ARG A 1 315 ? 5.951 13.743 -15.197 1.00 93.31 315 ARG A C 1
ATOM 2431 O O . ARG A 1 315 ? 4.932 13.649 -14.516 1.00 93.31 315 ARG A O 1
ATOM 2438 N N . GLU A 1 316 ? 6.077 14.585 -16.219 1.00 93.12 316 GLU A N 1
ATOM 2439 C CA . GLU A 1 316 ? 5.037 15.540 -16.614 1.00 93.12 316 GLU A CA 1
ATOM 2440 C C . GLU A 1 316 ? 3.793 14.832 -17.150 1.00 93.12 316 GLU A C 1
ATOM 2442 O O . GLU A 1 316 ? 2.698 15.045 -16.633 1.00 93.12 316 GLU A O 1
ATOM 2447 N N . ILE A 1 317 ? 3.958 13.934 -18.129 1.00 92.19 317 ILE A N 1
ATOM 2448 C CA . ILE A 1 317 ? 2.837 13.205 -18.746 1.00 92.19 317 ILE A CA 1
ATOM 2449 C C . ILE A 1 317 ? 2.162 12.295 -17.711 1.00 92.19 317 ILE A C 1
ATOM 2451 O O . ILE A 1 317 ? 0.938 12.222 -17.631 1.00 92.19 317 ILE A O 1
ATOM 2455 N N . GLY A 1 318 ? 2.955 11.616 -16.879 1.00 91.00 318 GLY A N 1
ATOM 2456 C CA . GLY A 1 318 ? 2.455 10.712 -15.848 1.00 91.00 318 GLY A CA 1
ATOM 2457 C C . GLY A 1 318 ? 1.913 11.401 -14.592 1.00 91.00 318 GLY A C 1
ATOM 2458 O O . GLY A 1 318 ? 1.428 10.692 -13.700 1.00 91.00 318 GLY A O 1
ATOM 2459 N N . HIS A 1 319 ? 2.010 12.732 -14.494 1.00 91.38 319 HIS A N 1
ATOM 2460 C CA . HIS A 1 319 ? 1.734 13.525 -13.290 1.00 91.38 319 HIS A CA 1
ATOM 2461 C C . HIS A 1 319 ? 2.405 12.944 -12.037 1.00 91.38 319 HIS A C 1
ATOM 2463 O O . HIS A 1 319 ? 1.775 12.708 -10.999 1.00 91.38 319 HIS A O 1
ATOM 2469 N N . GLU A 1 320 ? 3.702 12.663 -12.136 1.00 91.69 320 GLU A N 1
ATOM 2470 C CA . GLU A 1 320 ? 4.451 11.964 -11.097 1.00 91.69 320 GLU A CA 1
ATOM 2471 C C . GLU A 1 320 ? 4.930 12.903 -9.987 1.00 91.69 320 GLU A C 1
ATOM 2473 O O . GLU A 1 320 ? 6.121 13.157 -9.791 1.00 91.69 320 GLU A O 1
ATOM 2478 N N . TYR A 1 321 ? 3.945 13.374 -9.226 1.00 86.62 321 TYR A N 1
ATOM 2479 C CA . TYR A 1 321 ? 4.075 14.250 -8.072 1.00 86.62 321 TYR A CA 1
ATOM 2480 C C . TYR A 1 321 ? 3.348 13.647 -6.866 1.00 86.62 321 TYR A C 1
ATOM 2482 O O . TYR A 1 321 ? 2.272 13.054 -6.996 1.00 86.62 321 TYR A O 1
ATOM 2490 N N . GLY A 1 322 ? 3.938 13.768 -5.676 1.00 77.38 322 GLY A N 1
ATOM 2491 C CA . GLY A 1 322 ? 3.301 13.306 -4.442 1.00 77.38 322 GLY A CA 1
ATOM 2492 C C . GLY A 1 322 ? 2.016 14.088 -4.153 1.00 77.38 322 GLY A C 1
ATOM 2493 O O . GLY A 1 322 ? 2.063 15.307 -4.047 1.00 77.38 322 GLY A O 1
ATOM 2494 N N . VAL A 1 323 ? 0.887 13.400 -3.961 1.00 68.19 323 VAL A N 1
ATOM 2495 C CA . VAL A 1 323 ? -0.433 14.039 -3.757 1.00 68.19 323 VAL A CA 1
ATOM 2496 C C . VAL A 1 323 ? -0.460 14.918 -2.498 1.00 68.19 323 VAL A C 1
ATOM 2498 O O . VAL A 1 323 ? -1.048 15.993 -2.498 1.00 68.19 323 VAL A O 1
ATOM 2501 N N . THR A 1 324 ? 0.218 14.493 -1.428 1.00 63.44 324 THR A N 1
ATOM 2502 C CA . THR A 1 324 ? 0.271 15.246 -0.164 1.00 63.44 324 THR A CA 1
ATOM 2503 C C . THR A 1 324 ? 1.379 16.299 -0.140 1.00 63.44 324 THR A C 1
ATOM 2505 O O . THR A 1 324 ? 1.199 17.369 0.428 1.00 63.44 324 THR A O 1
ATOM 2508 N N . THR A 1 325 ? 2.555 15.981 -0.691 1.00 67.38 325 THR A N 1
ATOM 2509 C CA . THR A 1 325 ? 3.773 16.795 -0.515 1.00 67.38 325 THR A CA 1
ATOM 2510 C C . THR A 1 325 ? 4.117 17.661 -1.722 1.00 67.38 325 THR A C 1
ATOM 2512 O O . THR A 1 325 ? 4.952 18.550 -1.596 1.00 67.38 325 THR A O 1
ATOM 2515 N N . GLY A 1 326 ? 3.558 17.370 -2.899 1.00 74.19 326 GLY A N 1
ATOM 2516 C CA . GLY A 1 326 ? 3.943 17.979 -4.175 1.00 74.19 326 GLY A CA 1
ATOM 2517 C C . GLY A 1 326 ? 5.346 17.598 -4.664 1.00 74.19 326 GLY A C 1
ATOM 2518 O O . GLY A 1 326 ? 5.789 18.101 -5.693 1.00 74.19 326 GLY A O 1
ATOM 2519 N N . ARG A 1 327 ? 6.078 16.723 -3.954 1.00 76.88 327 ARG A N 1
ATOM 2520 C CA . ARG A 1 327 ? 7.466 16.379 -4.307 1.00 76.88 327 ARG A CA 1
ATOM 2521 C C . ARG A 1 327 ? 7.502 15.633 -5.653 1.00 76.88 327 ARG A C 1
ATOM 2523 O O . ARG A 1 327 ? 6.754 14.659 -5.791 1.00 76.88 327 ARG A O 1
ATOM 2530 N N . PRO A 1 328 ? 8.377 16.021 -6.604 1.00 87.50 328 PRO A N 1
ATOM 2531 C CA . PRO A 1 328 ? 8.551 15.281 -7.850 1.00 87.50 328 PRO A CA 1
ATOM 2532 C C . PRO A 1 328 ? 9.077 13.875 -7.561 1.00 87.50 328 PRO A C 1
ATOM 2534 O O . PRO A 1 328 ? 9.998 13.697 -6.753 1.00 87.50 328 PRO A O 1
ATOM 2537 N N . ARG A 1 329 ? 8.502 12.872 -8.224 1.00 90.44 329 ARG A N 1
ATOM 2538 C CA . ARG A 1 329 ? 9.006 11.499 -8.166 1.00 90.44 329 ARG A CA 1
ATOM 2539 C C . ARG A 1 329 ? 10.175 11.335 -9.133 1.00 90.44 329 ARG A C 1
ATOM 2541 O O . ARG A 1 329 ? 10.200 11.907 -10.229 1.00 90.44 329 ARG A O 1
ATOM 2548 N N . ARG A 1 330 ? 11.137 10.509 -8.733 1.00 92.25 330 ARG A N 1
ATOM 2549 C CA . ARG A 1 330 ? 12.191 10.025 -9.630 1.00 92.25 330 ARG A CA 1
ATOM 2550 C C . ARG A 1 330 ? 11.536 9.083 -10.634 1.00 92.25 330 ARG A C 1
ATOM 2552 O O . ARG A 1 330 ? 10.673 8.301 -10.232 1.00 92.25 330 ARG A O 1
ATOM 2559 N N . CYS A 1 331 ? 11.931 9.163 -11.901 1.00 94.94 331 CYS A N 1
ATOM 2560 C CA . CYS A 1 331 ? 11.352 8.372 -12.989 1.00 94.94 331 CYS A CA 1
ATOM 2561 C C . CYS A 1 331 ? 12.448 7.592 -13.724 1.00 94.94 331 CYS A C 1
ATOM 2563 O O . CYS A 1 331 ? 13.579 8.069 -13.865 1.00 94.94 331 CYS A O 1
ATOM 2565 N N . GLY A 1 332 ? 12.103 6.393 -14.177 1.00 95.12 332 GLY A N 1
ATOM 2566 C CA . GLY A 1 332 ? 13.016 5.477 -14.841 1.00 95.12 332 GLY A CA 1
ATOM 2567 C C . GLY A 1 332 ? 12.293 4.514 -15.769 1.00 95.12 332 GLY A C 1
ATOM 2568 O O . GLY A 1 332 ? 11.068 4.420 -15.752 1.00 95.12 332 GLY A O 1
ATOM 2569 N N . TRP A 1 333 ? 13.051 3.792 -16.584 1.00 96.75 333 TRP A N 1
ATOM 2570 C CA . TRP A 1 333 ? 12.496 2.735 -17.433 1.00 96.75 333 TRP A CA 1
ATOM 2571 C C . TRP A 1 333 ? 11.991 1.542 -16.616 1.00 96.75 333 TRP A C 1
ATOM 2573 O O . TRP A 1 333 ? 12.451 1.326 -15.495 1.00 96.75 333 TRP A O 1
ATOM 2583 N N . LEU A 1 334 ? 11.072 0.758 -17.193 1.00 97.69 334 LEU A N 1
ATOM 2584 C CA . LEU A 1 334 ? 10.579 -0.483 -16.589 1.00 97.69 334 LEU A CA 1
ATOM 2585 C C . LEU A 1 334 ? 11.737 -1.442 -16.285 1.00 97.69 334 LEU A C 1
ATOM 2587 O O . LEU A 1 334 ? 12.619 -1.637 -17.128 1.00 97.69 334 LEU A O 1
ATOM 2591 N N . ASP A 1 335 ? 11.701 -2.062 -15.105 1.00 97.50 335 ASP A N 1
ATOM 2592 C CA . ASP A 1 335 ? 12.742 -2.969 -14.639 1.00 97.50 335 ASP A CA 1
ATOM 2593 C C . ASP A 1 335 ? 12.227 -4.397 -14.431 1.00 97.50 335 ASP A C 1
ATOM 2595 O O . ASP A 1 335 ? 11.536 -4.710 -13.457 1.00 97.50 335 ASP A O 1
ATOM 2599 N N . MET A 1 336 ? 12.585 -5.295 -15.352 1.00 96.88 336 MET A N 1
ATOM 2600 C CA . MET A 1 336 ? 12.145 -6.687 -15.290 1.00 96.88 336 MET A CA 1
ATOM 2601 C C . MET A 1 336 ? 12.888 -7.503 -14.239 1.00 96.88 336 MET A C 1
ATOM 2603 O O . MET A 1 336 ? 12.340 -8.508 -13.788 1.00 96.88 336 MET A O 1
ATOM 2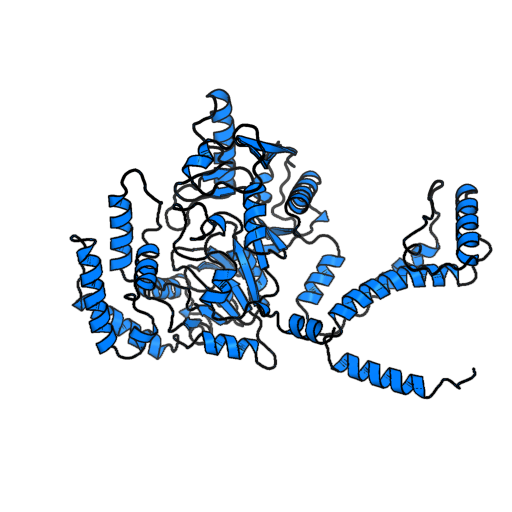607 N N . VAL A 1 337 ? 14.096 -7.110 -13.827 1.00 96.12 337 VAL A N 1
ATOM 2608 C CA . VAL A 1 337 ? 14.836 -7.821 -12.771 1.00 96.12 337 VA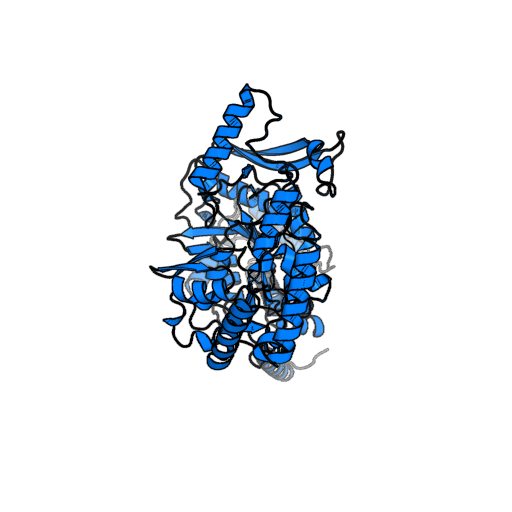L A CA 1
ATOM 2609 C C . VAL A 1 337 ? 14.116 -7.621 -11.440 1.00 96.12 337 VAL A C 1
ATOM 2611 O O . VAL A 1 337 ? 13.826 -8.584 -10.725 1.00 96.12 337 VAL A O 1
ATOM 2614 N N . LEU A 1 338 ? 13.733 -6.380 -11.146 1.00 96.75 338 LEU A N 1
ATOM 2615 C CA . LEU A 1 338 ? 12.958 -6.044 -9.954 1.00 96.75 338 LEU A CA 1
ATOM 2616 C C . LEU A 1 338 ? 11.534 -6.601 -10.007 1.00 96.75 338 LEU A C 1
ATOM 2618 O O . LEU A 1 338 ? 11.049 -7.131 -9.003 1.00 96.75 338 LEU A O 1
ATOM 2622 N N . LEU A 1 339 ? 10.875 -6.549 -11.168 1.00 97.44 339 LEU A N 1
ATOM 2623 C CA . LEU A 1 339 ? 9.540 -7.123 -11.325 1.00 97.44 339 LEU A CA 1
ATOM 2624 C C . LEU A 1 339 ? 9.543 -8.646 -11.126 1.00 97.44 339 LEU A C 1
ATOM 2626 O O . LEU A 1 339 ? 8.696 -9.158 -10.396 1.00 97.44 339 LEU A O 1
ATOM 2630 N N . LYS A 1 340 ? 10.508 -9.377 -11.700 1.00 97.31 340 LYS A N 1
ATOM 2631 C CA . LYS A 1 340 ? 10.659 -10.830 -11.486 1.00 97.31 340 LYS A CA 1
ATOM 2632 C C . LYS A 1 340 ? 10.895 -11.168 -10.018 1.00 97.31 340 LYS A C 1
ATOM 2634 O O . LYS A 1 340 ? 10.297 -12.111 -9.505 1.00 97.31 340 LYS A O 1
ATOM 2639 N N . TYR A 1 341 ? 11.706 -10.375 -9.323 1.00 97.31 341 TYR A N 1
ATOM 2640 C CA . TYR A 1 341 ? 11.911 -10.527 -7.884 1.00 97.31 341 TYR A CA 1
ATOM 2641 C C . TYR A 1 341 ? 10.606 -10.311 -7.091 1.00 97.31 341 TYR A C 1
ATOM 2643 O O . TYR A 1 341 ? 10.257 -11.113 -6.224 1.00 97.31 341 TYR A O 1
ATOM 2651 N N . SER A 1 342 ? 9.822 -9.293 -7.451 1.00 97.62 342 SER A N 1
ATOM 2652 C CA . SER A 1 342 ? 8.500 -9.030 -6.866 1.00 97.62 342 SER A CA 1
ATOM 2653 C C . SER A 1 342 ? 7.493 -10.161 -7.131 1.00 97.62 342 SER A C 1
ATOM 2655 O O . SER A 1 342 ? 6.767 -10.568 -6.218 1.00 97.62 342 SER A O 1
ATOM 2657 N N . ILE A 1 343 ? 7.489 -10.720 -8.348 1.00 97.56 343 ILE A N 1
ATOM 2658 C CA . ILE A 1 343 ? 6.695 -11.899 -8.731 1.00 97.56 343 ILE A CA 1
ATOM 2659 C C . ILE A 1 343 ? 7.083 -13.108 -7.879 1.00 97.56 343 ILE A C 1
ATOM 2661 O O . ILE A 1 343 ? 6.199 -13.776 -7.347 1.00 97.56 343 ILE A O 1
ATOM 2665 N N . MET A 1 344 ? 8.383 -13.366 -7.715 1.00 96.81 344 MET A N 1
ATOM 2666 C CA . MET A 1 344 ? 8.900 -14.489 -6.930 1.00 96.81 344 MET A CA 1
ATOM 2667 C C . MET A 1 344 ? 8.415 -14.444 -5.475 1.00 96.81 344 MET A C 1
ATOM 2669 O O . MET A 1 344 ? 7.998 -15.467 -4.939 1.00 96.81 344 MET A O 1
ATOM 2673 N N . ILE A 1 345 ? 8.435 -13.267 -4.843 1.00 96.81 345 ILE A N 1
ATOM 2674 C CA . ILE A 1 345 ? 8.008 -13.098 -3.444 1.00 96.81 345 ILE A CA 1
ATOM 2675 C C . ILE A 1 345 ? 6.494 -13.246 -3.294 1.00 96.81 345 ILE A C 1
ATOM 2677 O O . ILE A 1 345 ? 6.012 -13.859 -2.341 1.00 96.81 345 ILE A O 1
ATOM 2681 N N . ASN A 1 346 ? 5.734 -12.632 -4.201 1.00 97.69 346 ASN A N 1
ATOM 2682 C CA . ASN A 1 346 ? 4.292 -12.480 -4.028 1.00 97.69 346 ASN A CA 1
ATOM 2683 C C . ASN A 1 346 ? 3.466 -13.571 -4.705 1.00 97.69 346 ASN A C 1
ATOM 2685 O O . ASN A 1 346 ? 2.280 -13.683 -4.407 1.00 97.69 346 ASN A O 1
ATOM 2689 N N . GLY A 1 347 ? 4.056 -14.349 -5.615 1.00 95.94 347 GLY A N 1
ATOM 2690 C CA . GLY A 1 347 ? 3.342 -15.364 -6.383 1.00 95.94 347 GLY A CA 1
ATOM 2691 C C . GLY A 1 347 ? 2.198 -14.763 -7.199 1.00 95.94 347 GLY A C 1
ATOM 2692 O O . GLY A 1 347 ? 1.076 -15.268 -7.145 1.00 95.94 347 GLY A O 1
ATOM 2693 N N . PHE A 1 348 ? 2.448 -13.649 -7.901 1.00 94.69 348 PHE A N 1
ATOM 2694 C CA . PHE A 1 348 ? 1.408 -12.975 -8.678 1.00 94.69 348 PHE A CA 1
ATOM 2695 C C . PHE A 1 348 ? 0.757 -13.937 -9.672 1.00 94.69 348 PHE A C 1
ATOM 2697 O O . PHE A 1 348 ? 1.419 -14.544 -10.507 1.00 94.69 348 PHE A O 1
ATOM 2704 N N . THR A 1 349 ? -0.566 -14.048 -9.582 1.00 89.75 349 THR A N 1
ATOM 2705 C CA . THR A 1 349 ? -1.376 -14.828 -10.527 1.00 89.75 349 THR A CA 1
ATOM 2706 C C . THR A 1 349 ? -1.615 -14.058 -11.820 1.00 89.75 349 THR A C 1
ATOM 2708 O O . THR A 1 349 ? -1.760 -14.659 -12.877 1.00 89.75 349 THR A O 1
ATOM 2711 N N . HIS A 1 350 ? -1.672 -12.728 -11.713 1.00 89.62 350 HIS A N 1
ATOM 2712 C CA . HIS A 1 350 ? -1.904 -11.794 -12.805 1.00 89.62 350 HIS A CA 1
ATOM 2713 C C . HIS A 1 350 ? -1.176 -10.486 -12.506 1.00 89.62 350 HIS A C 1
ATOM 2715 O O . HIS A 1 350 ? -1.012 -10.110 -11.339 1.00 89.62 350 HIS A O 1
ATOM 2721 N N . LEU A 1 351 ? -0.816 -9.757 -13.554 1.00 92.81 351 LEU A N 1
ATOM 2722 C CA . LEU A 1 351 ? -0.343 -8.385 -13.450 1.00 92.81 351 LEU A CA 1
ATOM 2723 C C . LEU A 1 351 ? -1.384 -7.431 -14.036 1.00 92.81 351 LEU A C 1
ATOM 2725 O O . LEU A 1 351 ? -1.902 -7.672 -15.123 1.00 92.81 351 LEU A O 1
ATOM 2729 N N . ALA A 1 352 ? -1.681 -6.343 -13.333 1.00 93.06 352 ALA A N 1
ATOM 2730 C CA . ALA A 1 352 ? -2.448 -5.228 -13.872 1.00 93.06 352 ALA A CA 1
ATOM 2731 C C . ALA A 1 352 ? -1.466 -4.166 -14.372 1.00 93.06 352 ALA A C 1
ATOM 2733 O O . ALA A 1 352 ? -0.795 -3.528 -13.558 1.00 93.06 352 ALA A O 1
ATOM 2734 N N . PHE A 1 353 ? -1.362 -4.000 -15.690 1.00 92.56 353 PHE A N 1
ATOM 2735 C CA . PHE A 1 353 ? -0.380 -3.106 -16.307 1.00 92.56 353 PHE A CA 1
ATOM 2736 C C . PHE A 1 353 ? -0.986 -1.723 -16.538 1.00 92.56 353 PHE A C 1
ATOM 2738 O O . PHE A 1 353 ? -2.001 -1.598 -17.217 1.00 92.56 353 PHE A O 1
ATOM 2745 N N . THR A 1 354 ? -0.419 -0.689 -15.925 1.00 93.56 354 THR A N 1
ATOM 2746 C CA . THR A 1 354 ? -1.014 0.650 -15.849 1.00 93.56 354 THR A CA 1
ATOM 2747 C C . THR A 1 354 ? -0.140 1.706 -16.516 1.00 93.56 354 THR A C 1
ATOM 2749 O O . THR A 1 354 ? 1.070 1.540 -16.674 1.00 93.56 354 THR A O 1
ATOM 2752 N N . LYS A 1 355 ? -0.766 2.839 -16.864 1.00 92.75 355 LYS A N 1
ATOM 2753 C CA . LYS A 1 355 ? -0.106 4.022 -17.439 1.00 92.75 355 LYS A CA 1
ATOM 2754 C C . LYS A 1 355 ? 0.672 3.738 -18.730 1.00 92.75 355 LYS A C 1
ATOM 2756 O O . LYS A 1 355 ? 1.729 4.323 -18.960 1.00 92.75 355 LYS A O 1
ATOM 2761 N N . LEU A 1 356 ? 0.155 2.836 -19.565 1.00 93.94 356 LEU A N 1
ATOM 2762 C CA . LEU A 1 356 ? 0.723 2.580 -20.891 1.00 93.94 356 LEU A CA 1
ATOM 2763 C C . LEU A 1 356 ? 0.661 3.841 -21.766 1.00 93.94 356 LEU A C 1
ATOM 2765 O O . LEU A 1 356 ? 1.611 4.127 -22.484 1.00 93.94 356 LEU A O 1
ATOM 2769 N N . ASP A 1 357 ? -0.402 4.632 -21.614 1.00 92.69 357 ASP A N 1
ATOM 2770 C CA . ASP A 1 357 ? -0.646 5.903 -22.304 1.00 92.69 357 ASP A CA 1
ATOM 2771 C C . ASP A 1 357 ? 0.464 6.945 -22.106 1.00 92.69 357 ASP A C 1
ATOM 2773 O O . ASP A 1 357 ? 0.721 7.774 -22.978 1.00 92.69 357 ASP A O 1
ATOM 2777 N N . VAL A 1 358 ? 1.201 6.870 -20.996 1.00 95.00 358 VAL A N 1
ATOM 2778 C CA . VAL A 1 358 ? 2.341 7.764 -20.747 1.00 95.00 358 VAL A CA 1
ATOM 2779 C C . VAL A 1 358 ? 3.455 7.550 -21.775 1.00 95.00 358 VAL A C 1
ATOM 2781 O O . VAL A 1 358 ? 4.213 8.476 -22.060 1.00 95.00 358 VAL A O 1
ATOM 2784 N N . LEU A 1 359 ? 3.542 6.356 -22.365 1.00 95.69 359 LEU A N 1
ATOM 2785 C CA . LEU A 1 359 ? 4.560 5.999 -23.349 1.00 95.69 359 LEU A CA 1
ATOM 2786 C C . LEU A 1 359 ? 4.143 6.308 -24.801 1.00 95.69 359 LEU A C 1
ATOM 2788 O O . LEU A 1 359 ? 4.946 6.095 -25.709 1.00 95.69 359 LEU A O 1
ATOM 2792 N N . ASP A 1 360 ? 2.943 6.862 -25.026 1.00 94.81 360 ASP A N 1
ATOM 2793 C CA . ASP A 1 360 ? 2.351 7.051 -26.360 1.00 94.81 360 ASP A CA 1
ATOM 2794 C C . ASP A 1 360 ? 3.245 7.808 -27.346 1.00 94.81 360 ASP A C 1
ATOM 2796 O O . ASP A 1 360 ? 3.317 7.443 -28.518 1.00 94.81 360 ASP A O 1
ATOM 2800 N N . ASN A 1 361 ? 3.955 8.830 -26.864 1.00 92.12 361 ASN A N 1
ATOM 2801 C CA . ASN A 1 361 ? 4.685 9.788 -27.702 1.00 92.12 361 ASN A CA 1
ATOM 2802 C C . ASN A 1 361 ? 6.217 9.614 -27.647 1.00 92.12 361 ASN A C 1
ATOM 2804 O O . ASN A 1 361 ? 6.969 10.572 -27.873 1.00 92.12 361 ASN A O 1
ATOM 2808 N N . PHE A 1 362 ? 6.703 8.428 -27.276 1.00 92.38 362 PHE A N 1
ATOM 2809 C CA . PHE A 1 362 ? 8.133 8.102 -27.285 1.00 92.38 362 PHE A CA 1
ATOM 2810 C C . PHE A 1 362 ? 8.512 7.382 -28.581 1.00 92.38 362 PHE A C 1
ATOM 2812 O O . PHE A 1 362 ? 7.784 6.508 -29.029 1.00 92.38 362 PHE A O 1
ATOM 2819 N N . ASP A 1 363 ? 9.664 7.713 -29.174 1.00 92.06 363 ASP A N 1
ATOM 2820 C CA . ASP A 1 363 ? 10.148 7.028 -30.388 1.00 92.06 363 ASP A CA 1
ATOM 2821 C C . ASP A 1 363 ? 10.695 5.636 -30.073 1.00 92.06 363 ASP A C 1
ATOM 2823 O O . ASP A 1 363 ? 10.506 4.678 -30.821 1.00 92.06 363 ASP A O 1
ATOM 2827 N N . THR A 1 364 ? 11.371 5.525 -28.932 1.00 92.50 364 THR A N 1
ATOM 2828 C CA . THR A 1 364 ? 11.961 4.284 -28.438 1.00 92.50 364 THR A CA 1
ATOM 2829 C C . THR A 1 364 ? 11.731 4.164 -26.944 1.00 92.50 364 THR A C 1
ATOM 2831 O O . THR A 1 364 ? 11.917 5.136 -26.207 1.00 92.50 364 THR A O 1
ATOM 2834 N N . ILE A 1 365 ? 11.396 2.962 -26.498 1.00 94.25 365 ILE A N 1
ATOM 2835 C CA . ILE A 1 365 ? 11.174 2.617 -25.095 1.00 94.25 365 ILE A CA 1
ATOM 2836 C C . ILE A 1 365 ? 12.227 1.588 -24.707 1.00 94.25 365 ILE A C 1
ATOM 2838 O O . ILE A 1 365 ? 12.445 0.619 -25.434 1.00 94.25 365 ILE A O 1
ATOM 2842 N N . LYS A 1 366 ? 12.887 1.781 -23.566 1.00 95.31 366 LYS A N 1
ATOM 2843 C CA . LYS A 1 366 ? 13.843 0.803 -23.039 1.00 95.31 366 LYS A CA 1
ATOM 2844 C C . LYS A 1 366 ? 13.241 0.045 -21.865 1.00 95.31 366 LYS A C 1
ATOM 2846 O O . LYS A 1 366 ? 12.463 0.602 -21.097 1.00 95.31 366 LYS A O 1
ATOM 2851 N N . VAL A 1 367 ? 13.624 -1.218 -21.727 1.00 96.56 367 VAL A N 1
ATOM 2852 C CA . VAL A 1 367 ? 13.243 -2.086 -20.606 1.00 96.56 367 VAL A CA 1
ATOM 2853 C C . VAL A 1 367 ? 14.497 -2.764 -20.088 1.00 96.56 367 VAL A C 1
ATOM 2855 O O . VAL A 1 367 ? 15.229 -3.364 -20.873 1.00 96.56 367 VAL A O 1
ATOM 2858 N N . ALA A 1 368 ? 14.773 -2.648 -18.792 1.00 96.56 368 ALA A N 1
ATOM 2859 C CA . ALA A 1 368 ? 15.886 -3.360 -18.182 1.00 96.56 368 ALA A CA 1
ATOM 2860 C C . ALA A 1 368 ? 15.531 -4.843 -18.064 1.00 96.56 368 ALA A C 1
ATOM 2862 O O . ALA A 1 368 ? 14.535 -5.190 -17.431 1.00 96.56 368 ALA A O 1
ATOM 2863 N N . VAL A 1 369 ? 16.326 -5.708 -18.690 1.00 96.12 369 VAL A N 1
ATOM 2864 C CA . VAL A 1 369 ? 16.061 -7.157 -18.756 1.00 96.12 369 VAL A CA 1
ATOM 2865 C C . VAL A 1 369 ? 17.040 -7.983 -17.932 1.00 96.12 369 VAL A C 1
ATOM 2867 O O . VAL A 1 369 ? 16.704 -9.097 -17.530 1.00 96.12 369 VAL A O 1
ATOM 2870 N N . GLU A 1 370 ? 18.222 -7.432 -17.660 1.00 95.81 370 GLU A N 1
ATOM 2871 C CA . GLU A 1 370 ? 19.308 -8.113 -16.968 1.00 95.81 370 GLU A CA 1
ATOM 2872 C C . GLU A 1 370 ? 20.174 -7.103 -16.205 1.00 95.81 370 GLU A C 1
ATOM 2874 O O . GLU A 1 370 ? 20.367 -5.962 -16.637 1.00 95.81 370 GLU A O 1
ATOM 2879 N N . TYR A 1 371 ? 20.712 -7.538 -15.069 1.00 95.44 371 TYR A N 1
ATOM 2880 C CA . TYR A 1 371 ? 21.739 -6.820 -14.328 1.00 95.44 371 TYR A CA 1
ATOM 2881 C C . TYR A 1 371 ? 23.067 -7.558 -14.433 1.00 95.44 371 TYR A C 1
ATOM 2883 O O . TYR A 1 371 ? 23.123 -8.782 -14.293 1.00 95.44 371 TYR A O 1
ATOM 2891 N N . LYS A 1 372 ? 24.149 -6.799 -14.592 1.00 93.44 372 LYS A N 1
ATOM 2892 C CA . LYS A 1 372 ? 25.519 -7.298 -14.513 1.00 93.44 372 LYS A CA 1
ATOM 2893 C C . LYS A 1 372 ? 26.255 -6.656 -13.353 1.00 93.44 372 LYS A C 1
ATOM 2895 O O . LYS A 1 372 ? 26.131 -5.461 -13.101 1.00 93.44 372 LYS A O 1
ATOM 2900 N N . ARG A 1 373 ? 27.068 -7.450 -12.665 1.00 90.62 373 ARG A N 1
ATOM 2901 C CA . ARG A 1 373 ? 28.015 -6.989 -11.650 1.00 90.62 373 ARG A CA 1
ATOM 2902 C C . ARG A 1 373 ? 29.346 -7.680 -11.889 1.00 90.62 373 ARG A C 1
ATOM 2904 O O . ARG A 1 373 ? 29.395 -8.904 -11.949 1.00 90.62 373 ARG A O 1
ATOM 2911 N N . ASN A 1 374 ? 30.425 -6.912 -12.026 1.00 87.50 374 ASN A N 1
ATOM 2912 C CA . ASN A 1 374 ? 31.752 -7.446 -12.365 1.00 87.50 374 ASN A CA 1
ATOM 2913 C C . ASN A 1 374 ? 31.726 -8.347 -13.623 1.00 87.50 374 ASN A C 1
ATOM 2915 O O . ASN A 1 374 ? 32.309 -9.428 -13.624 1.00 87.50 374 ASN A O 1
ATOM 2919 N N . ASN A 1 375 ? 31.016 -7.919 -14.676 1.00 87.88 375 ASN A N 1
ATOM 2920 C CA . ASN A 1 375 ? 30.791 -8.657 -15.931 1.00 87.88 375 ASN A CA 1
ATOM 2921 C C . ASN A 1 375 ? 30.030 -9.994 -15.811 1.00 87.88 375 ASN A C 1
ATOM 2923 O O . ASN A 1 375 ? 29.904 -10.701 -16.810 1.00 87.88 375 ASN A O 1
ATOM 2927 N N . ALA A 1 376 ? 29.493 -10.337 -14.638 1.00 91.12 376 ALA A N 1
ATOM 2928 C CA . ALA A 1 376 ? 28.653 -11.514 -14.438 1.00 91.12 376 ALA A CA 1
ATOM 2929 C C . ALA A 1 376 ? 27.183 -11.116 -14.279 1.00 91.12 376 ALA A C 1
ATOM 2931 O O . ALA A 1 376 ? 26.873 -10.125 -13.615 1.00 91.12 376 ALA A O 1
ATOM 2932 N N . VAL A 1 377 ? 26.288 -11.902 -14.876 1.00 91.94 377 VAL A N 1
ATOM 2933 C CA . VAL A 1 377 ? 24.838 -11.745 -14.717 1.00 91.94 377 VAL A CA 1
ATOM 2934 C C . VAL A 1 377 ? 24.446 -12.038 -13.271 1.00 91.94 377 VAL A C 1
ATOM 2936 O O . VAL A 1 377 ? 24.963 -12.981 -12.670 1.00 91.94 377 VAL A O 1
ATOM 2939 N N . VAL A 1 378 ? 23.549 -11.226 -12.711 1.00 90.50 378 VAL A N 1
ATOM 2940 C CA . VAL A 1 378 ? 22.951 -11.475 -11.394 1.00 90.50 378 VAL A CA 1
ATOM 2941 C C . VAL A 1 378 ? 21.459 -11.757 -11.533 1.00 90.50 378 VAL A C 1
ATOM 2943 O O . VAL A 1 378 ? 20.726 -10.989 -12.153 1.00 90.50 378 VAL A O 1
ATOM 2946 N N . ASP A 1 379 ? 21.012 -12.857 -10.928 1.00 84.25 379 ASP A N 1
ATOM 2947 C CA . ASP A 1 379 ? 19.625 -13.328 -11.043 1.00 84.25 379 ASP A CA 1
ATOM 2948 C C . ASP A 1 379 ? 18.641 -12.534 -10.170 1.00 84.25 379 ASP A C 1
ATOM 2950 O O . ASP A 1 379 ? 17.438 -12.514 -10.429 1.00 84.25 379 ASP A O 1
ATOM 2954 N N . VAL A 1 380 ? 19.145 -11.890 -9.113 1.00 89.75 380 VAL A N 1
ATOM 2955 C CA . VAL A 1 380 ? 18.350 -11.142 -8.132 1.00 89.75 380 VAL A CA 1
ATOM 2956 C C . VAL A 1 380 ? 18.984 -9.783 -7.834 1.00 89.75 380 VAL A C 1
ATOM 2958 O O . VAL A 1 380 ? 20.212 -9.642 -7.913 1.00 89.75 380 VAL A O 1
ATOM 2961 N N . PRO A 1 381 ? 18.178 -8.769 -7.467 1.00 90.62 381 PRO A N 1
ATOM 2962 C CA . PRO A 1 381 ? 18.708 -7.478 -7.057 1.00 90.62 381 PRO A CA 1
ATOM 2963 C C . PRO A 1 381 ? 19.629 -7.614 -5.829 1.00 90.62 381 PRO A C 1
ATOM 2965 O O . PRO A 1 381 ? 19.415 -8.488 -4.983 1.00 90.62 381 PRO A O 1
ATOM 2968 N N . PRO A 1 382 ? 20.651 -6.749 -5.684 1.00 89.88 382 PRO A N 1
ATOM 2969 C CA . PRO A 1 382 ? 21.517 -6.783 -4.513 1.00 89.88 382 PRO A CA 1
ATOM 2970 C C . PRO A 1 382 ? 20.754 -6.550 -3.204 1.00 89.88 382 PRO A C 1
ATOM 2972 O O . PRO A 1 382 ? 19.895 -5.678 -3.123 1.00 89.88 382 PRO A O 1
ATOM 2975 N N . VAL A 1 383 ? 21.142 -7.262 -2.144 1.00 87.56 383 VAL A N 1
ATOM 2976 C CA . VAL A 1 383 ? 20.603 -7.032 -0.789 1.00 87.56 383 VAL A CA 1
ATOM 2977 C C . VAL A 1 383 ? 21.152 -5.729 -0.196 1.00 87.56 383 VAL A C 1
ATOM 2979 O O . VAL A 1 383 ? 20.414 -4.902 0.329 1.00 87.56 383 VAL A O 1
ATOM 2982 N N . CYS A 1 384 ? 22.468 -5.516 -0.294 1.00 87.62 384 CYS A N 1
ATOM 2983 C CA . CYS A 1 384 ? 23.106 -4.312 0.232 1.00 87.62 384 CYS A CA 1
ATOM 2984 C C . CYS A 1 384 ? 22.930 -3.138 -0.735 1.00 87.62 384 CYS A C 1
ATOM 2986 O O . CYS A 1 384 ? 23.399 -3.200 -1.872 1.00 87.62 384 CYS A O 1
ATOM 2988 N N . VAL A 1 385 ? 22.371 -2.021 -0.257 1.00 86.44 385 VAL A N 1
ATOM 2989 C CA . VAL A 1 385 ? 22.186 -0.804 -1.074 1.00 86.44 385 VAL A CA 1
ATOM 2990 C C . VAL A 1 385 ? 23.491 -0.315 -1.707 1.00 86.44 385 VAL A C 1
ATOM 2992 O O . VAL A 1 385 ? 23.499 0.116 -2.858 1.00 86.44 385 VAL A O 1
ATOM 2995 N N . SER A 1 386 ? 24.612 -0.427 -0.995 1.00 86.81 386 SER A N 1
ATOM 2996 C CA . SER A 1 386 ? 25.926 -0.012 -1.497 1.00 86.81 386 SER A CA 1
ATOM 2997 C C . SER A 1 386 ? 26.370 -0.757 -2.757 1.00 86.81 386 SER A C 1
ATOM 2999 O O . SER A 1 386 ? 27.212 -0.234 -3.478 1.00 86.81 386 SER A O 1
ATOM 3001 N N . HIS A 1 387 ? 25.820 -1.942 -3.034 1.00 89.81 387 HIS A N 1
ATOM 3002 C CA . HIS A 1 387 ? 26.161 -2.753 -4.203 1.00 89.81 387 HIS A CA 1
ATOM 3003 C C . HIS A 1 387 ? 25.386 -2.350 -5.460 1.00 89.81 387 HIS A C 1
ATOM 3005 O O . HIS A 1 387 ? 25.804 -2.704 -6.556 1.00 89.81 387 HIS A O 1
ATOM 3011 N N . PHE A 1 388 ? 24.297 -1.583 -5.336 1.00 88.69 388 PHE A N 1
ATOM 3012 C CA . PHE A 1 388 ? 23.536 -1.114 -6.500 1.00 88.69 388 PHE A CA 1
ATOM 3013 C C . PHE A 1 388 ? 24.337 -0.158 -7.387 1.00 88.69 388 PHE A C 1
ATOM 3015 O O . PHE A 1 388 ? 24.060 -0.062 -8.575 1.00 88.69 388 PHE A O 1
ATOM 3022 N N . LYS A 1 389 ? 25.347 0.529 -6.838 1.00 86.19 389 LYS A N 1
ATOM 3023 C CA . LYS A 1 389 ? 26.245 1.393 -7.621 1.00 86.19 389 LYS A CA 1
ATOM 3024 C C . LYS A 1 389 ? 27.148 0.604 -8.582 1.00 86.19 389 LYS A C 1
ATOM 3026 O O . LYS A 1 389 ? 27.670 1.187 -9.522 1.00 86.19 389 LYS A O 1
ATOM 3031 N N . ASP A 1 390 ? 27.345 -0.688 -8.310 1.00 88.44 390 ASP A N 1
ATOM 3032 C CA . ASP A 1 390 ? 28.190 -1.585 -9.102 1.00 88.44 390 ASP A CA 1
ATOM 3033 C C . ASP A 1 390 ? 27.364 -2.347 -10.160 1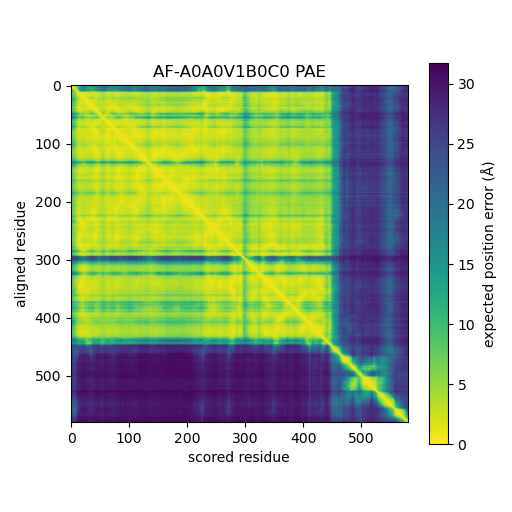.00 88.44 390 ASP A C 1
ATOM 3035 O O . ASP A 1 390 ? 27.896 -3.239 -10.823 1.00 88.44 390 ASP A O 1
ATOM 3039 N N . ILE A 1 391 ? 26.059 -2.059 -10.267 1.00 91.38 391 ILE A N 1
ATOM 3040 C CA . ILE A 1 391 ? 25.158 -2.706 -11.220 1.00 91.38 391 ILE A CA 1
ATOM 3041 C C . ILE A 1 391 ? 25.213 -1.974 -12.556 1.00 91.38 391 ILE A C 1
ATOM 3043 O O . ILE A 1 391 ? 24.898 -0.788 -12.654 1.00 91.38 391 ILE A O 1
ATOM 3047 N N . GLU A 1 392 ? 25.560 -2.719 -13.595 1.00 92.06 392 GLU A N 1
ATOM 3048 C CA . GLU A 1 392 ? 25.339 -2.345 -14.982 1.00 92.06 392 GLU A CA 1
ATOM 3049 C C . GLU A 1 392 ? 23.981 -2.899 -15.428 1.00 92.06 392 GLU A C 1
ATOM 3051 O O . GLU A 1 392 ? 23.700 -4.091 -15.285 1.00 92.06 392 GLU A O 1
ATOM 3056 N N . VAL A 1 393 ? 23.129 -2.027 -15.963 1.00 94.00 393 VAL A N 1
ATOM 3057 C CA . VAL A 1 393 ? 21.790 -2.396 -16.428 1.00 94.00 393 VAL A CA 1
ATOM 3058 C C . VAL A 1 393 ? 21.819 -2.666 -17.929 1.00 94.00 393 VAL A C 1
ATOM 3060 O O . VAL A 1 393 ? 22.191 -1.792 -18.714 1.00 94.00 393 VAL A O 1
ATOM 3063 N N . VAL A 1 394 ? 21.376 -3.855 -18.332 1.00 94.38 394 VAL A N 1
ATOM 3064 C CA . VAL A 1 394 ? 21.222 -4.240 -19.737 1.00 94.38 394 VAL A CA 1
ATOM 3065 C C . VAL A 1 394 ? 19.782 -3.986 -20.168 1.00 94.38 394 VAL A C 1
ATOM 3067 O O . VAL A 1 394 ? 18.837 -4.477 -19.545 1.00 94.38 394 VAL A O 1
ATOM 3070 N N . TYR A 1 395 ? 19.620 -3.227 -21.252 1.00 95.38 395 TYR A N 1
ATOM 3071 C CA . TYR A 1 395 ? 18.315 -2.843 -21.781 1.00 95.38 395 TYR A CA 1
ATOM 3072 C C . TYR A 1 395 ? 18.001 -3.535 -23.104 1.00 95.38 395 TYR A C 1
ATOM 3074 O O . TYR A 1 395 ? 18.828 -3.539 -24.016 1.00 95.38 395 TYR A O 1
ATOM 3082 N N . GLU A 1 396 ? 16.761 -3.987 -23.253 1.00 95.12 396 GLU A N 1
ATOM 3083 C CA . GLU A 1 396 ? 16.141 -4.184 -24.563 1.00 95.12 396 GLU A CA 1
ATOM 3084 C C . GLU A 1 396 ? 15.448 -2.893 -25.007 1.00 95.12 396 GLU A C 1
ATOM 3086 O O . GLU A 1 396 ? 14.955 -2.117 -24.184 1.00 95.12 396 GLU A O 1
ATOM 3091 N N . THR A 1 397 ? 15.447 -2.637 -26.316 1.00 95.56 397 THR A N 1
ATOM 3092 C CA . THR A 1 397 ? 14.844 -1.436 -26.907 1.00 95.56 397 THR A CA 1
ATOM 3093 C C . THR A 1 397 ? 13.676 -1.830 -27.796 1.00 95.56 397 THR A C 1
ATOM 3095 O O . THR A 1 397 ? 13.821 -2.656 -28.694 1.00 95.56 397 THR A O 1
ATOM 3098 N N . PHE A 1 398 ? 12.537 -1.193 -27.562 1.00 94.50 398 PHE A N 1
ATOM 3099 C CA . PHE A 1 398 ? 11.295 -1.382 -28.292 1.00 94.50 398 PHE A CA 1
ATOM 3100 C C . PHE A 1 398 ? 10.965 -0.108 -29.074 1.00 94.50 398 PHE A C 1
ATOM 3102 O O . PHE A 1 398 ? 11.191 0.995 -28.561 1.00 94.50 398 PHE A O 1
ATOM 3109 N N . PRO A 1 399 ? 10.427 -0.220 -30.299 1.00 96.25 399 PRO A N 1
ATOM 3110 C CA . PRO A 1 399 ? 9.885 0.936 -30.995 1.00 96.25 399 PRO A CA 1
ATOM 3111 C C . PRO A 1 399 ? 8.646 1.438 -30.247 1.00 96.25 399 PRO A C 1
ATOM 3113 O O . PRO A 1 399 ? 7.799 0.641 -29.835 1.00 96.25 399 PRO A O 1
ATOM 3116 N N . GLY A 1 400 ? 8.519 2.749 -30.078 1.00 93.75 400 GLY A N 1
ATOM 3117 C CA . GLY A 1 400 ? 7.269 3.332 -29.605 1.00 93.75 400 GLY A CA 1
ATOM 3118 C C . GLY A 1 400 ? 6.209 3.384 -30.705 1.00 93.75 400 GLY A C 1
ATOM 3119 O O . GLY A 1 400 ? 6.428 2.924 -31.831 1.00 93.75 400 GLY A O 1
ATOM 3120 N N . TRP A 1 401 ? 5.020 3.888 -30.376 1.00 96.00 401 TRP A N 1
ATOM 3121 C CA . TRP A 1 401 ? 3.858 3.812 -31.271 1.00 96.00 401 TRP A CA 1
ATOM 3122 C C . TRP A 1 401 ? 3.323 5.154 -31.773 1.00 96.00 401 TRP A C 1
ATOM 3124 O O . TRP A 1 401 ? 2.587 5.136 -32.759 1.00 96.00 401 TRP A O 1
ATOM 3134 N N . GLN A 1 402 ? 3.700 6.285 -31.164 1.00 94.25 402 GLN A N 1
ATOM 3135 C CA . GLN A 1 402 ? 3.318 7.642 -31.596 1.00 94.25 402 GLN A CA 1
ATOM 3136 C C . GLN A 1 402 ? 1.803 7.792 -31.839 1.00 94.25 402 GLN A C 1
ATOM 3138 O O . GLN A 1 402 ? 1.359 8.419 -32.801 1.00 94.25 402 GLN A O 1
ATOM 3143 N N . GLN A 1 403 ? 0.997 7.149 -30.990 1.00 93.31 403 GLN A N 1
ATOM 3144 C CA . GLN A 1 403 ? -0.458 7.053 -31.122 1.00 93.31 403 GLN A CA 1
ATOM 3145 C C . GLN A 1 403 ? -1.117 7.117 -29.750 1.00 93.31 403 GLN A C 1
ATOM 3147 O O . GLN A 1 403 ? -0.653 6.480 -28.813 1.00 93.31 403 GLN A O 1
ATOM 3152 N N . ASN A 1 404 ? -2.225 7.852 -29.652 1.00 92.56 404 ASN A N 1
ATOM 3153 C CA . ASN A 1 404 ? -2.959 8.000 -28.401 1.00 92.56 404 ASN A CA 1
ATOM 3154 C C . ASN A 1 404 ? -3.716 6.708 -28.049 1.00 92.56 404 ASN A C 1
ATOM 3156 O O . ASN A 1 404 ? -4.561 6.256 -28.824 1.00 92.56 404 ASN A O 1
ATOM 3160 N N . THR A 1 405 ? -3.463 6.159 -26.863 1.00 90.50 405 THR A N 1
ATOM 3161 C CA . THR A 1 405 ? -4.095 4.927 -26.371 1.00 90.50 405 THR A CA 1
ATOM 3162 C C . THR A 1 405 ? -5.131 5.158 -25.268 1.00 90.50 405 THR A C 1
ATOM 3164 O O . THR A 1 405 ? -5.827 4.222 -24.882 1.00 90.50 405 THR A O 1
ATOM 3167 N N . THR A 1 406 ? -5.323 6.396 -24.800 1.00 87.06 406 THR A N 1
ATOM 3168 C CA . THR A 1 406 ? -6.151 6.732 -23.618 1.00 87.06 406 THR A CA 1
ATOM 3169 C C . THR A 1 406 ? -7.620 6.303 -23.708 1.00 87.06 406 THR A C 1
ATOM 3171 O O . THR A 1 406 ? -8.250 6.048 -22.683 1.00 87.06 406 THR A O 1
ATOM 3174 N N . LYS A 1 407 ? -8.183 6.213 -24.921 1.00 86.75 407 LYS A N 1
ATOM 3175 C CA . LYS A 1 407 ? -9.594 5.848 -25.165 1.00 86.75 407 LYS A CA 1
ATOM 3176 C C . LYS A 1 407 ? -9.796 4.391 -25.583 1.00 86.75 407 LYS A C 1
ATOM 3178 O O . LYS A 1 407 ? -10.930 3.990 -25.827 1.00 86.75 407 LYS A O 1
ATOM 3183 N N . ILE A 1 408 ? -8.719 3.616 -25.689 1.00 85.44 408 ILE A N 1
ATOM 3184 C CA . ILE A 1 408 ? -8.777 2.227 -26.144 1.00 85.44 408 ILE A CA 1
ATOM 3185 C C . ILE A 1 408 ? -9.321 1.340 -25.028 1.00 85.44 408 ILE A C 1
ATOM 3187 O O . ILE A 1 408 ? -8.889 1.451 -23.875 1.00 85.44 408 ILE A O 1
ATOM 3191 N N . THR A 1 409 ? -10.252 0.453 -25.386 1.00 80.69 409 THR A N 1
ATOM 3192 C CA . THR A 1 409 ? -10.915 -0.458 -24.437 1.00 80.69 409 THR A CA 1
ATOM 3193 C C . THR A 1 409 ? -10.734 -1.936 -24.782 1.00 80.69 409 THR A C 1
ATOM 3195 O O . THR A 1 409 ? -10.872 -2.774 -23.891 1.00 80.69 409 THR A O 1
ATOM 3198 N N . ALA A 1 410 ? -10.343 -2.273 -26.016 1.00 79.19 410 ALA A N 1
ATOM 3199 C CA . ALA A 1 410 ? -10.041 -3.645 -26.428 1.00 79.19 410 ALA A CA 1
ATOM 3200 C C . ALA A 1 410 ? -8.561 -3.833 -26.795 1.00 79.19 410 ALA A C 1
ATOM 3202 O O . ALA A 1 410 ? -7.923 -2.938 -27.347 1.00 79.19 410 ALA A O 1
ATOM 3203 N N . PHE A 1 411 ? -7.979 -5.001 -26.476 1.00 79.81 411 PHE A N 1
ATOM 3204 C CA . PHE A 1 411 ? -6.535 -5.219 -26.684 1.00 79.81 411 PHE A CA 1
ATOM 3205 C C . PHE A 1 411 ? -6.193 -5.164 -28.162 1.00 79.81 411 PHE A C 1
ATOM 3207 O O . PHE A 1 411 ? -5.176 -4.598 -28.550 1.00 79.81 411 PHE A O 1
ATOM 3214 N N . ASP A 1 412 ? -7.104 -5.673 -28.984 1.00 83.75 412 ASP A N 1
ATOM 3215 C CA . ASP A 1 412 ? -6.992 -5.705 -30.433 1.00 83.75 412 ASP A CA 1
ATOM 3216 C C . ASP A 1 412 ? -7.056 -4.315 -31.086 1.00 83.75 412 ASP A C 1
ATOM 3218 O O . ASP A 1 412 ? -6.645 -4.174 -32.237 1.00 83.75 412 ASP A O 1
ATOM 3222 N N . GLU A 1 413 ? -7.456 -3.274 -30.359 1.00 87.69 413 GLU A N 1
ATOM 3223 C CA . GLU A 1 413 ? -7.432 -1.885 -30.834 1.00 87.69 413 GLU A CA 1
ATOM 3224 C C . GLU A 1 413 ? -6.091 -1.188 -30.555 1.00 87.69 413 GLU A C 1
ATOM 3226 O O . GLU A 1 413 ? -5.821 -0.135 -31.130 1.00 87.69 413 GLU A O 1
ATOM 3231 N N . LEU A 1 414 ? -5.229 -1.757 -29.700 1.00 88.94 414 LEU A N 1
ATOM 3232 C CA . LEU A 1 414 ? -3.920 -1.169 -29.406 1.00 88.94 414 LEU A CA 1
ATOM 3233 C C . LEU A 1 414 ? -3.035 -1.107 -30.668 1.00 88.94 414 LEU A C 1
ATOM 3235 O O . LEU A 1 414 ? -3.036 -2.051 -31.473 1.00 88.94 414 LEU A O 1
ATOM 3239 N N . PRO A 1 415 ? -2.206 -0.053 -30.815 1.00 93.94 415 PRO A N 1
ATOM 3240 C CA . PRO A 1 415 ? -1.179 -0.002 -31.847 1.00 93.94 415 PRO A CA 1
ATOM 3241 C C . PRO A 1 415 ? -0.289 -1.245 -31.802 1.00 93.94 415 PRO A C 1
ATOM 3243 O O . PRO A 1 415 ? 0.024 -1.758 -30.725 1.00 93.94 415 PRO A O 1
ATOM 3246 N N . ILE A 1 416 ? 0.166 -1.719 -32.965 1.00 93.00 416 ILE A N 1
ATOM 3247 C CA . ILE A 1 416 ? 0.935 -2.970 -33.054 1.00 93.00 416 ILE A CA 1
ATOM 3248 C C . ILE A 1 416 ? 2.174 -2.965 -32.146 1.00 93.00 416 ILE A C 1
ATOM 3250 O O . ILE A 1 416 ? 2.412 -3.937 -31.437 1.00 93.00 416 ILE A O 1
ATOM 3254 N N . ASN A 1 417 ? 2.900 -1.845 -32.073 1.00 93.50 417 ASN A N 1
ATOM 3255 C CA . ASN A 1 417 ? 4.076 -1.726 -31.209 1.00 93.50 417 ASN A CA 1
ATOM 3256 C C . ASN A 1 417 ? 3.707 -1.746 -29.716 1.00 93.50 417 ASN A C 1
ATOM 3258 O O . ASN A 1 417 ? 4.434 -2.344 -28.928 1.00 93.50 417 ASN A O 1
ATOM 3262 N N . ALA A 1 418 ? 2.556 -1.180 -29.329 1.00 92.75 418 ALA A N 1
ATOM 3263 C CA . ALA A 1 418 ? 2.054 -1.247 -27.956 1.00 92.75 418 ALA A CA 1
ATOM 3264 C C . ALA A 1 418 ? 1.666 -2.685 -27.569 1.00 92.75 418 ALA A C 1
ATOM 3266 O O . ALA A 1 418 ? 2.027 -3.153 -26.490 1.00 92.75 418 ALA A O 1
ATOM 3267 N N . LYS A 1 419 ? 1.005 -3.427 -28.472 1.00 90.25 419 LYS A N 1
ATOM 3268 C CA . LYS A 1 419 ? 0.708 -4.859 -28.275 1.00 90.25 419 LYS A CA 1
ATOM 3269 C C . LYS A 1 419 ? 1.984 -5.673 -28.104 1.00 90.25 419 LYS A C 1
ATOM 3271 O O . LYS A 1 419 ? 2.094 -6.424 -27.138 1.00 90.25 419 LYS A O 1
ATOM 3276 N N . CYS A 1 420 ? 2.946 -5.491 -29.010 1.00 92.25 420 CYS A N 1
ATOM 3277 C CA . CYS A 1 420 ? 4.240 -6.168 -28.957 1.00 92.25 420 CYS A CA 1
ATOM 3278 C C . CYS A 1 420 ? 4.979 -5.862 -27.651 1.00 92.25 420 CYS A C 1
ATOM 3280 O O . CYS A 1 420 ? 5.542 -6.771 -27.049 1.00 92.25 420 CYS A O 1
ATOM 3282 N N . TYR A 1 421 ? 4.942 -4.609 -27.189 1.00 94.00 421 TYR A N 1
ATOM 3283 C CA . TYR A 1 421 ? 5.526 -4.206 -25.914 1.00 94.00 421 TYR A CA 1
ATOM 3284 C C . TYR A 1 421 ? 4.876 -4.941 -24.733 1.00 94.00 421 TYR A C 1
ATOM 3286 O O . TYR A 1 421 ? 5.576 -5.597 -23.964 1.00 94.00 421 TYR A O 1
ATOM 3294 N N . VAL A 1 422 ? 3.542 -4.921 -24.622 1.00 92.06 422 VAL A N 1
ATOM 3295 C CA . VAL A 1 422 ? 2.824 -5.613 -23.535 1.00 92.06 422 VAL A CA 1
ATOM 3296 C C . VAL A 1 422 ? 3.077 -7.125 -23.566 1.00 92.06 422 VAL A C 1
ATOM 3298 O O . VAL A 1 422 ? 3.368 -7.714 -22.529 1.00 92.06 422 VAL A O 1
ATOM 3301 N N . GLN A 1 423 ? 3.039 -7.752 -24.744 1.00 90.56 423 GLN A N 1
ATOM 3302 C CA . GLN A 1 423 ? 3.310 -9.186 -24.908 1.00 90.56 423 GLN A CA 1
ATOM 3303 C C . GLN A 1 423 ? 4.762 -9.554 -24.576 1.00 90.56 423 GLN A C 1
ATOM 3305 O O . GLN A 1 423 ? 5.017 -10.618 -24.010 1.00 90.56 423 GLN A O 1
ATOM 3310 N N . ALA A 1 424 ? 5.724 -8.687 -24.902 1.00 91.88 424 ALA A N 1
ATOM 3311 C CA . ALA A 1 424 ? 7.119 -8.886 -24.528 1.00 91.88 424 ALA A CA 1
ATOM 3312 C C . ALA A 1 424 ? 7.295 -8.821 -23.005 1.00 91.88 424 ALA A C 1
ATOM 3314 O O . ALA A 1 424 ? 7.920 -9.712 -22.430 1.00 91.88 424 ALA A O 1
ATOM 3315 N N . VAL A 1 425 ? 6.689 -7.830 -22.341 1.00 93.38 425 VAL A N 1
ATOM 3316 C CA . VAL A 1 425 ? 6.704 -7.715 -20.873 1.00 93.38 425 VAL A CA 1
ATOM 3317 C C . VAL A 1 425 ? 6.018 -8.920 -20.223 1.00 93.38 425 VAL A C 1
ATOM 3319 O O . VAL A 1 425 ? 6.568 -9.487 -19.282 1.00 93.38 425 VAL A O 1
ATOM 3322 N N . GLU A 1 426 ? 4.875 -9.374 -20.745 1.00 91.12 426 GLU A N 1
ATOM 3323 C CA . GLU A 1 426 ? 4.159 -10.569 -20.266 1.00 91.12 426 GLU A CA 1
ATOM 3324 C C . GLU A 1 426 ? 5.031 -11.825 -20.366 1.00 91.12 426 GLU A C 1
ATOM 3326 O O . GLU A 1 426 ? 5.185 -12.570 -19.394 1.00 91.12 426 GLU A O 1
ATOM 3331 N N . LYS A 1 427 ? 5.679 -12.024 -21.519 1.00 91.81 427 LYS A N 1
ATOM 3332 C CA . LYS A 1 427 ? 6.603 -13.140 -21.743 1.00 91.81 427 LYS A CA 1
ATOM 3333 C C . LYS A 1 427 ? 7.800 -13.088 -20.794 1.00 91.81 427 LYS A C 1
ATOM 3335 O O . LYS A 1 427 ? 8.195 -14.124 -20.266 1.00 91.81 427 LYS A O 1
ATOM 3340 N N . LEU A 1 428 ? 8.381 -11.907 -20.582 1.00 92.00 428 LEU A N 1
ATOM 3341 C CA . LEU A 1 428 ? 9.514 -11.722 -19.673 1.00 92.00 428 LEU A CA 1
ATOM 3342 C C . LEU A 1 428 ? 9.105 -11.911 -18.206 1.00 92.00 428 LEU A C 1
ATOM 3344 O O . LEU A 1 428 ? 9.900 -12.436 -17.429 1.00 92.00 428 LEU A O 1
ATOM 3348 N N . ALA A 1 429 ? 7.894 -11.503 -17.824 1.00 92.44 429 ALA A N 1
ATOM 3349 C CA . ALA A 1 429 ? 7.356 -11.676 -16.477 1.00 92.44 429 ALA A CA 1
ATOM 3350 C C . ALA A 1 429 ? 7.012 -13.141 -16.165 1.00 92.44 429 ALA A C 1
ATOM 3352 O O . ALA A 1 429 ? 7.126 -13.561 -15.016 1.00 92.44 429 ALA A O 1
ATOM 3353 N N . GLY A 1 430 ? 6.573 -13.912 -17.166 1.00 89.06 430 GLY A N 1
ATOM 3354 C CA . GLY A 1 430 ? 6.080 -15.279 -16.968 1.00 89.06 430 GLY A CA 1
ATOM 3355 C C . GLY A 1 430 ? 4.736 -15.343 -16.231 1.00 89.06 430 GLY A C 1
ATOM 3356 O O . GLY A 1 430 ? 4.346 -16.408 -15.757 1.00 89.06 430 GLY A O 1
ATOM 3357 N N . VAL A 1 431 ? 4.032 -14.211 -16.128 1.00 86.50 431 VAL A N 1
ATOM 3358 C CA . VAL A 1 431 ? 2.730 -14.062 -15.466 1.00 86.50 431 VAL A CA 1
ATOM 3359 C C . VAL A 1 431 ? 1.789 -13.319 -16.416 1.00 86.50 431 VAL A C 1
ATOM 3361 O O . VAL A 1 431 ? 2.213 -12.309 -16.981 1.00 86.50 431 VAL A O 1
ATOM 3364 N N . PRO A 1 432 ? 0.524 -13.761 -16.574 1.00 86.56 432 PRO A N 1
ATOM 3365 C CA . PRO A 1 432 ? -0.421 -13.109 -17.470 1.00 86.56 432 PRO A CA 1
ATOM 3366 C C . PRO A 1 432 ? -0.618 -11.621 -17.169 1.00 86.56 432 PRO A C 1
ATOM 3368 O O . PRO A 1 432 ? -0.840 -11.239 -16.012 1.00 86.56 432 PRO A O 1
ATOM 3371 N N . ILE A 1 433 ? -0.612 -10.790 -18.211 1.00 84.38 433 ILE A N 1
ATOM 3372 C CA . ILE A 1 433 ? -0.853 -9.349 -18.102 1.00 84.38 433 ILE A CA 1
ATOM 3373 C C . ILE A 1 433 ? -2.294 -9.016 -18.487 1.00 84.38 433 ILE A C 1
ATOM 3375 O O . ILE A 1 433 ? -2.814 -9.398 -19.534 1.00 84.38 433 ILE A O 1
ATOM 3379 N N . ARG A 1 434 ? -2.942 -8.226 -17.634 1.00 84.94 434 ARG A N 1
ATOM 3380 C CA . ARG A 1 434 ? -4.182 -7.513 -17.928 1.00 84.94 434 ARG A CA 1
ATOM 3381 C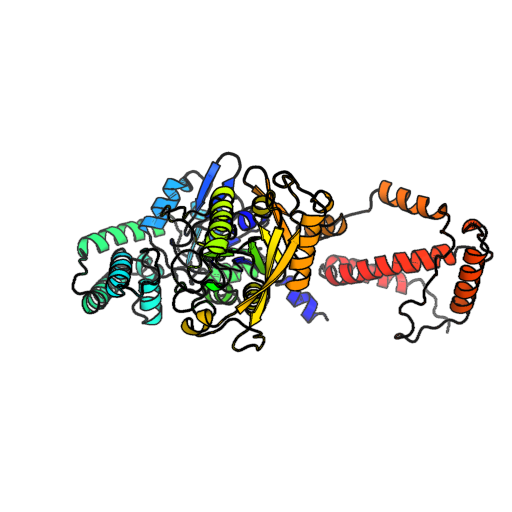 C . ARG A 1 434 ? -3.849 -6.033 -18.048 1.00 84.94 434 ARG A C 1
ATOM 3383 O O . ARG A 1 434 ? -3.591 -5.366 -17.047 1.00 84.94 434 ARG A O 1
ATOM 3390 N N . GLN A 1 435 ? -3.829 -5.528 -19.277 1.00 79.50 435 GLN A N 1
ATOM 3391 C CA . GLN A 1 435 ? -3.624 -4.105 -19.523 1.00 79.50 435 GLN A CA 1
ATOM 3392 C C . GLN A 1 435 ? -4.791 -3.318 -18.918 1.00 79.50 435 GLN A C 1
ATOM 3394 O O . GLN A 1 435 ? -5.942 -3.699 -19.100 1.00 79.50 435 GLN A O 1
ATOM 3399 N N . ALA A 1 436 ? -4.512 -2.238 -18.199 1.00 77.75 436 ALA A N 1
ATOM 3400 C CA . ALA A 1 436 ? -5.507 -1.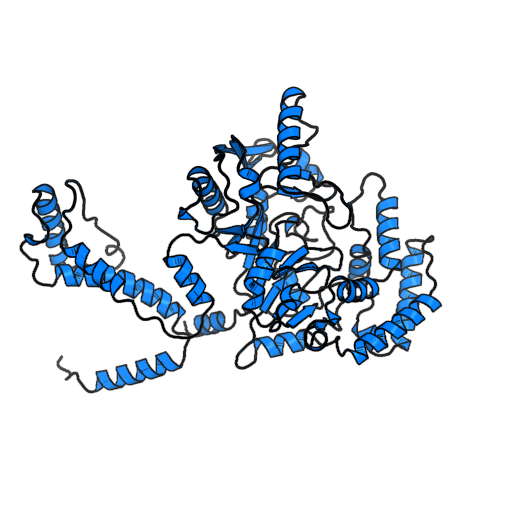390 -17.559 1.00 77.75 436 ALA A CA 1
ATOM 3401 C C . ALA A 1 436 ? -5.343 0.061 -18.023 1.00 77.75 436 ALA A C 1
ATOM 3403 O O . ALA A 1 436 ? -4.355 0.725 -17.698 1.00 77.75 436 ALA A O 1
ATOM 3404 N N . ASN A 1 437 ? -6.343 0.566 -18.745 1.00 75.31 437 ASN A N 1
ATOM 3405 C CA . ASN A 1 437 ? -6.403 1.964 -19.165 1.00 75.31 437 ASN A CA 1
ATOM 3406 C C . ASN A 1 437 ? -7.282 2.788 -18.235 1.00 75.31 437 ASN A C 1
ATOM 3408 O O . ASN A 1 437 ? -8.242 2.280 -17.662 1.00 75.31 437 ASN A O 1
ATOM 3412 N N . ALA A 1 438 ? -6.966 4.075 -18.107 1.00 66.38 438 ALA A N 1
ATOM 3413 C CA . ALA A 1 438 ? -7.820 5.026 -17.414 1.00 66.38 438 ALA A CA 1
ATOM 3414 C C . ALA A 1 438 ? -8.758 5.712 -18.417 1.00 66.38 438 ALA A C 1
ATOM 3416 O O . ALA A 1 438 ? -8.358 6.664 -19.080 1.00 66.38 438 ALA A O 1
ATOM 3417 N N . VAL A 1 439 ? -10.007 5.260 -18.498 1.00 62.09 439 VAL A N 1
ATOM 3418 C CA . VAL A 1 439 ? -11.040 5.864 -19.351 1.00 62.09 439 VAL A CA 1
ATOM 3419 C C . VAL A 1 439 ? -11.973 6.684 -18.464 1.00 62.09 439 VAL A C 1
ATOM 3421 O O . VAL A 1 439 ? -12.572 6.151 -17.532 1.00 62.09 439 VAL A O 1
ATOM 3424 N N . ASN A 1 440 ? -12.064 7.996 -18.711 1.00 59.16 440 ASN A N 1
ATOM 3425 C CA . ASN A 1 440 ? -12.858 8.940 -17.905 1.00 59.16 440 ASN A CA 1
ATOM 3426 C C . ASN A 1 440 ? -12.586 8.835 -16.387 1.00 59.16 440 ASN A C 1
ATOM 3428 O O . ASN A 1 440 ? -13.498 8.881 -15.570 1.00 59.16 440 ASN A O 1
ATOM 3432 N N . GLY A 1 441 ? -11.322 8.634 -16.000 1.00 57.62 441 GLY A N 1
ATOM 3433 C CA . GLY A 1 441 ? -10.917 8.518 -14.593 1.00 57.62 441 GLY A CA 1
ATOM 3434 C C . GLY A 1 441 ? -11.053 7.120 -13.973 1.00 57.62 441 GLY A C 1
ATOM 3435 O O . GLY A 1 441 ? -10.468 6.895 -12.912 1.00 57.62 441 GLY A O 1
ATOM 3436 N N . ARG A 1 442 ? -11.709 6.160 -14.641 1.00 55.91 442 ARG A N 1
ATOM 3437 C CA . ARG A 1 442 ? -11.876 4.771 -14.166 1.00 55.91 442 ARG A CA 1
ATOM 3438 C C . ARG A 1 442 ? -10.924 3.805 -14.861 1.00 55.91 442 ARG A C 1
ATOM 3440 O O . ARG A 1 442 ? -10.602 3.994 -16.030 1.00 55.91 442 ARG A O 1
ATOM 3447 N N . ALA A 1 443 ? -10.477 2.763 -14.158 1.00 63.00 443 ALA A N 1
ATOM 3448 C CA . ALA A 1 443 ? -9.730 1.685 -14.805 1.00 63.00 443 ALA A CA 1
ATOM 3449 C C . ALA A 1 443 ? -10.664 0.800 -15.638 1.00 63.00 443 ALA A C 1
ATOM 3451 O O . ALA A 1 443 ? -11.724 0.398 -15.168 1.00 63.00 443 ALA A O 1
ATOM 3452 N N . VAL A 1 444 ? -10.226 0.440 -16.839 1.00 64.50 444 VAL A N 1
ATOM 3453 C CA . VAL A 1 444 ? -10.845 -0.581 -17.687 1.00 64.50 444 VAL A CA 1
ATOM 3454 C C . VAL A 1 444 ? -9.767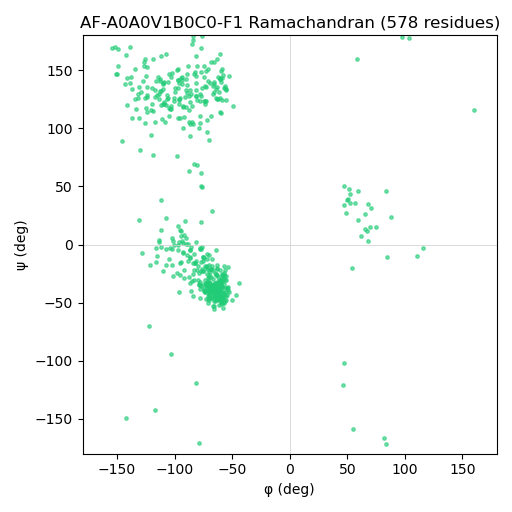 -1.588 -18.051 1.00 64.50 444 VAL A C 1
ATOM 3456 O O . VAL A 1 444 ? -8.706 -1.202 -18.547 1.00 64.50 444 VAL A O 1
ATOM 3459 N N . PHE A 1 445 ? -10.024 -2.873 -17.796 1.00 72.50 445 PHE A N 1
ATOM 3460 C CA . PHE A 1 445 ? -9.149 -3.919 -18.305 1.00 72.50 445 PHE A CA 1
ATOM 3461 C C . PHE A 1 445 ? -9.356 -4.077 -19.805 1.00 72.50 445 PHE A C 1
ATOM 3463 O O . PHE A 1 445 ? -10.453 -4.365 -20.275 1.00 72.50 445 PHE A O 1
ATOM 3470 N N . ILE A 1 446 ? -8.264 -3.934 -20.534 1.00 63.53 446 ILE A N 1
ATOM 3471 C CA . ILE A 1 446 ? -8.163 -4.196 -21.949 1.00 63.53 446 ILE A CA 1
ATOM 3472 C C . ILE A 1 446 ? -7.897 -5.697 -22.105 1.00 63.53 446 ILE A C 1
ATOM 3474 O O . ILE A 1 446 ? -6.812 -6.198 -21.798 1.00 63.53 446 ILE A O 1
ATOM 3478 N N . SER A 1 447 ? -8.923 -6.437 -22.518 1.00 52.66 447 SER A N 1
ATOM 3479 C CA . SER A 1 447 ? -8.891 -7.899 -22.586 1.00 52.66 447 SER A CA 1
ATOM 3480 C C . SER A 1 447 ? -8.494 -8.395 -23.981 1.00 52.66 447 SER A C 1
ATOM 3482 O O . SER A 1 447 ? -8.924 -7.816 -24.979 1.00 52.66 447 SER A O 1
ATOM 3484 N N . ASN A 1 448 ? -7.724 -9.483 -24.047 1.00 39.31 448 ASN A N 1
ATOM 3485 C CA . ASN A 1 448 ? -7.295 -10.122 -25.290 1.00 39.31 448 ASN A CA 1
ATOM 3486 C C . ASN A 1 448 ? -8.354 -11.153 -25.738 1.00 39.31 448 ASN A C 1
ATOM 3488 O O . ASN A 1 448 ? -8.467 -12.221 -25.132 1.00 39.31 448 ASN A O 1
ATOM 3492 N N . SER A 1 449 ? -9.135 -10.833 -26.776 1.00 35.81 449 SER A N 1
ATOM 3493 C CA . SER A 1 449 ? -10.186 -11.659 -27.409 1.00 35.81 449 SER A CA 1
ATOM 3494 C C . SER A 1 449 ? -11.361 -12.151 -26.528 1.00 35.81 449 SER A C 1
ATOM 3496 O O . SER A 1 449 ? -11.274 -12.249 -25.300 1.00 35.81 449 SER A O 1
ATOM 3498 N N . LEU A 1 450 ? -12.466 -12.511 -27.198 1.00 31.91 450 LEU A N 1
ATOM 3499 C CA . LEU A 1 450 ? -13.754 -13.003 -26.672 1.00 31.91 450 LEU A CA 1
ATOM 3500 C C . LEU A 1 450 ? -13.624 -14.063 -25.553 1.00 31.91 450 LEU A C 1
ATOM 3502 O O . LEU A 1 450 ? -14.408 -14.077 -24.608 1.00 31.91 450 LEU A O 1
ATOM 3506 N N . ALA A 1 451 ? -12.587 -14.907 -25.609 1.00 30.80 451 ALA A N 1
ATOM 3507 C CA . ALA A 1 451 ? -12.320 -15.952 -24.619 1.00 30.80 451 ALA A CA 1
ATOM 3508 C C . ALA A 1 451 ? -11.948 -15.398 -23.232 1.00 30.80 451 ALA A C 1
ATOM 3510 O O . ALA A 1 451 ? -12.246 -16.020 -22.214 1.00 30.80 451 ALA A O 1
ATOM 3511 N N . SER A 1 452 ? -11.324 -14.218 -23.171 1.00 34.47 452 SER A N 1
ATOM 3512 C CA . SER A 1 452 ? -11.006 -13.560 -21.902 1.00 34.47 452 SER A CA 1
ATOM 3513 C C . SER A 1 452 ? -12.181 -12.764 -21.345 1.00 34.47 452 SER A C 1
ATOM 3515 O O . SER A 1 452 ? -12.316 -12.704 -20.129 1.00 34.47 452 SER A O 1
ATOM 3517 N N . HIS A 1 453 ? -13.058 -12.225 -22.198 1.00 31.16 453 HIS A N 1
ATOM 3518 C CA . HIS A 1 453 ? -14.312 -11.599 -21.769 1.00 31.16 453 HIS A CA 1
ATOM 3519 C C . HIS A 1 453 ? -15.232 -12.634 -21.123 1.00 31.16 453 HIS A C 1
ATOM 3521 O O . HIS A 1 453 ? -15.650 -12.439 -19.989 1.00 31.16 453 HIS A O 1
ATOM 3527 N N . VAL A 1 454 ? -15.411 -13.788 -21.771 1.00 30.98 454 VAL A N 1
ATOM 3528 C CA . VAL A 1 454 ? -16.195 -14.907 -21.236 1.00 30.98 454 VAL A CA 1
ATOM 3529 C C . VAL A 1 454 ? -15.528 -15.519 -20.000 1.00 30.98 454 VAL A C 1
ATOM 3531 O O . VAL A 1 454 ? -16.209 -15.777 -19.022 1.00 30.98 454 VAL A O 1
ATOM 3534 N N . ALA A 1 455 ? -14.200 -15.686 -19.954 1.00 30.36 455 ALA A N 1
ATOM 3535 C CA . ALA A 1 455 ? -13.527 -16.171 -18.742 1.00 30.36 455 ALA A CA 1
ATOM 3536 C C . ALA A 1 455 ? -13.598 -15.170 -17.576 1.00 30.36 455 ALA A C 1
ATOM 3538 O O . ALA A 1 455 ? -13.705 -15.580 -16.425 1.00 30.36 455 ALA A O 1
ATOM 3539 N N . THR A 1 456 ? -13.555 -13.867 -17.861 1.00 32.94 456 THR A N 1
ATOM 3540 C CA . THR A 1 456 ? -13.679 -12.809 -16.851 1.00 32.94 456 THR A CA 1
ATOM 3541 C C . THR A 1 456 ? -15.128 -12.680 -16.389 1.00 32.94 456 THR A C 1
ATOM 3543 O O . THR A 1 456 ? -15.354 -12.573 -15.194 1.00 32.94 456 THR A O 1
ATOM 3546 N N . GLU A 1 457 ? -16.120 -12.778 -17.274 1.00 31.45 457 GLU A N 1
ATOM 3547 C CA . GLU A 1 457 ? -17.533 -12.846 -16.892 1.00 31.45 457 GLU A CA 1
ATOM 3548 C C . GLU A 1 457 ? -17.870 -14.140 -16.153 1.00 31.45 457 GLU A C 1
ATOM 3550 O O . GLU A 1 457 ? -18.540 -14.059 -15.141 1.00 31.45 457 GLU A O 1
ATOM 3555 N N . ILE A 1 458 ? -17.342 -15.305 -16.536 1.00 31.67 458 ILE A N 1
ATOM 3556 C CA . ILE A 1 458 ? -17.565 -16.583 -15.830 1.00 31.67 458 ILE A CA 1
ATOM 3557 C C . ILE A 1 458 ? -16.858 -16.617 -14.464 1.00 31.67 458 ILE A C 1
ATOM 3559 O O . ILE A 1 458 ? -17.396 -17.167 -13.506 1.00 31.67 458 ILE A O 1
ATOM 3563 N N . LEU A 1 459 ? -15.673 -16.008 -14.328 1.00 34.53 459 LEU A N 1
ATOM 3564 C CA . LEU A 1 459 ? -14.993 -15.861 -13.030 1.00 34.53 459 LEU A CA 1
ATOM 3565 C C . LEU A 1 459 ? -15.676 -14.833 -12.112 1.00 34.53 459 LEU A C 1
ATOM 3567 O O . LEU A 1 459 ? -15.457 -14.867 -10.902 1.00 34.53 459 LEU A O 1
ATOM 3571 N N . LEU A 1 460 ? -16.474 -13.918 -12.670 1.00 34.75 460 LEU A N 1
ATOM 3572 C CA . LEU A 1 460 ? -17.148 -12.840 -11.938 1.00 34.75 460 LEU A CA 1
ATOM 3573 C C . LEU A 1 460 ? -18.664 -13.047 -11.782 1.00 34.75 460 LEU A C 1
ATOM 3575 O O . LEU A 1 460 ? -19.272 -12.416 -10.923 1.00 34.75 460 LEU A O 1
ATOM 3579 N N . GLN A 1 461 ? -19.263 -13.920 -12.584 1.00 30.72 461 GLN A N 1
ATOM 3580 C CA . GLN A 1 461 ? -20.652 -14.357 -12.541 1.00 30.72 461 GLN A CA 1
ATOM 3581 C C . GLN A 1 461 ? -20.652 -15.863 -12.292 1.00 30.72 461 GLN A C 1
ATOM 3583 O O . GLN A 1 461 ? -20.886 -16.678 -13.180 1.00 30.72 461 GLN A O 1
ATOM 3588 N N . SER A 1 462 ? -20.412 -16.252 -11.044 1.00 29.38 462 SER A N 1
ATOM 3589 C CA . SER A 1 462 ? -20.766 -17.588 -10.571 1.00 29.38 462 SER A CA 1
ATOM 3590 C C . SER A 1 462 ? -22.279 -17.684 -10.326 1.00 29.38 462 SER A C 1
ATOM 3592 O O . SER A 1 462 ? -22.699 -18.106 -9.252 1.00 29.38 462 SER A O 1
ATOM 3594 N N . ASP A 1 463 ? -23.081 -17.261 -11.304 1.00 25.97 463 ASP A N 1
ATOM 3595 C CA . ASP A 1 463 ? -24.499 -17.586 -11.404 1.00 25.97 463 ASP A CA 1
ATOM 3596 C C . ASP A 1 463 ? -24.708 -18.312 -12.736 1.00 25.97 463 ASP A C 1
ATOM 3598 O O . ASP A 1 463 ? -24.437 -17.821 -13.829 1.00 25.97 463 ASP A O 1
ATOM 3602 N N . SER A 1 464 ? -25.116 -19.564 -12.609 1.00 31.03 464 SER A N 1
ATOM 3603 C CA . SER A 1 464 ? -25.265 -20.557 -13.662 1.00 31.03 464 SER A CA 1
ATOM 3604 C C . SER A 1 464 ? -26.257 -20.134 -14.756 1.00 31.03 464 SER A C 1
ATOM 3606 O O . SER A 1 464 ? -27.456 -20.089 -14.489 1.00 31.03 464 SER A O 1
ATOM 3608 N N . SER A 1 465 ? -25.784 -19.898 -15.986 1.00 28.33 465 SER A N 1
ATOM 3609 C CA . SER A 1 465 ? -26.359 -20.371 -17.271 1.00 28.33 465 SER A CA 1
ATOM 3610 C C . SER A 1 465 ? -25.871 -19.524 -18.456 1.00 28.33 465 SER A C 1
ATOM 3612 O O . SER A 1 465 ? -26.211 -18.354 -18.567 1.00 28.33 465 SER A O 1
ATOM 3614 N N . VAL A 1 466 ? -25.128 -20.116 -19.396 1.00 28.97 466 VAL A N 1
ATOM 3615 C CA . VAL A 1 466 ? -24.914 -19.506 -20.721 1.00 28.97 466 VAL A CA 1
ATOM 3616 C C . VAL A 1 466 ? -25.137 -20.574 -21.788 1.00 28.97 466 VAL A C 1
ATOM 3618 O O . VAL A 1 466 ? -24.433 -21.581 -21.826 1.00 28.97 466 VAL A O 1
ATOM 3621 N N . ALA A 1 467 ? -26.153 -20.368 -22.628 1.00 28.72 467 ALA A N 1
ATOM 3622 C CA . ALA A 1 467 ? -26.394 -21.126 -23.851 1.00 28.72 467 ALA A CA 1
ATOM 3623 C C . ALA A 1 467 ? -25.818 -20.349 -25.046 1.00 28.72 467 ALA A C 1
ATOM 3625 O O . ALA A 1 467 ? -25.922 -19.123 -25.080 1.00 28.72 467 ALA A O 1
ATOM 3626 N N . LEU A 1 468 ? -25.227 -21.062 -26.013 1.00 30.14 468 LEU A N 1
ATOM 3627 C CA . LEU A 1 468 ? -24.709 -20.477 -27.256 1.00 30.14 468 LEU A CA 1
ATOM 3628 C C . LEU A 1 468 ? -25.827 -19.792 -28.047 1.00 30.14 468 LEU A C 1
ATOM 3630 O O . LEU A 1 468 ? -26.961 -20.278 -28.113 1.00 30.14 468 LEU A O 1
ATOM 3634 N N . THR A 1 469 ? -25.492 -18.672 -28.672 1.00 34.97 469 THR A N 1
ATOM 3635 C CA . THR A 1 469 ? -26.422 -17.892 -29.485 1.00 34.97 469 THR A CA 1
ATOM 3636 C C . THR A 1 469 ? -26.576 -18.495 -30.892 1.00 34.97 469 THR A C 1
ATOM 3638 O O . THR A 1 469 ? -25.659 -19.136 -31.413 1.00 34.97 469 THR A O 1
ATOM 3641 N N . PRO A 1 470 ? -27.717 -18.282 -31.573 1.00 32.31 470 PRO A N 1
ATOM 3642 C CA . PRO A 1 470 ? -27.935 -18.787 -32.932 1.00 32.31 470 PRO A CA 1
ATOM 3643 C C . PRO A 1 470 ? -26.912 -18.307 -33.981 1.00 32.31 470 PRO A C 1
ATOM 3645 O O . PRO A 1 470 ? -26.694 -19.003 -34.970 1.00 32.31 470 PRO A O 1
ATOM 3648 N N . SER A 1 471 ? -26.258 -17.155 -33.781 1.00 33.38 471 SER A N 1
ATOM 3649 C CA . SER A 1 471 ? -25.239 -16.640 -34.711 1.00 33.38 471 SER A CA 1
ATOM 3650 C C . SER A 1 471 ? -23.931 -17.436 -34.655 1.00 33.38 471 SER A C 1
ATOM 3652 O O . SER A 1 471 ? -23.286 -17.631 -35.684 1.00 33.38 471 SER A O 1
ATOM 3654 N N . GLU A 1 472 ? -23.568 -17.956 -33.482 1.00 36.66 472 GLU A N 1
ATOM 3655 C CA . GLU A 1 472 ? -22.385 -18.803 -33.283 1.00 36.66 472 GLU A CA 1
ATOM 3656 C C . GLU A 1 472 ? -22.570 -20.174 -33.952 1.00 36.66 472 GLU A C 1
ATOM 3658 O O . GLU A 1 472 ? -21.627 -20.736 -34.511 1.00 36.66 472 GLU A O 1
ATOM 3663 N N . VAL A 1 473 ? -23.809 -20.677 -33.987 1.00 34.50 473 VAL A N 1
ATOM 3664 C CA . VAL A 1 473 ? -24.180 -21.896 -34.725 1.00 34.50 473 VAL A CA 1
ATOM 3665 C C . VAL A 1 473 ? -24.121 -21.678 -36.241 1.00 34.50 473 VAL A C 1
ATOM 3667 O O . VAL A 1 473 ? -23.708 -22.574 -36.977 1.00 34.50 473 VAL A O 1
ATOM 3670 N N . GLU A 1 474 ? -24.497 -20.494 -36.726 1.00 34.72 474 GLU A N 1
ATOM 3671 C CA . GLU A 1 474 ? -24.478 -20.176 -38.159 1.00 34.72 474 GLU A CA 1
ATOM 3672 C C . GLU A 1 474 ? -23.046 -20.002 -38.696 1.00 34.72 474 GLU A C 1
ATOM 3674 O O . GLU A 1 474 ? -22.732 -20.454 -39.797 1.00 34.72 474 GLU A O 1
ATOM 3679 N N . MET A 1 475 ? -22.140 -19.449 -37.883 1.00 33.56 475 MET A N 1
ATOM 3680 C CA . MET A 1 475 ? -20.719 -19.300 -38.223 1.00 33.56 475 MET A CA 1
ATOM 3681 C C . MET A 1 475 ? -20.011 -20.658 -38.386 1.00 33.56 475 MET A C 1
ATOM 3683 O O . MET A 1 475 ? -19.160 -20.825 -39.258 1.00 33.56 475 MET A O 1
ATOM 3687 N N . LEU A 1 476 ? -20.410 -21.669 -37.607 1.00 31.28 476 LEU A N 1
ATOM 3688 C CA . LEU A 1 476 ? -19.884 -23.036 -37.719 1.00 31.28 476 LEU A CA 1
ATOM 3689 C C . LEU A 1 476 ? -20.334 -23.755 -39.001 1.00 31.28 476 LEU A C 1
ATOM 3691 O O . LEU A 1 476 ? -19.618 -24.628 -39.491 1.00 31.28 476 LEU A O 1
ATOM 3695 N N . LYS A 1 477 ? -21.484 -23.386 -39.580 1.00 33.06 477 LYS A N 1
ATOM 3696 C CA . LYS A 1 477 ? -21.944 -23.951 -40.860 1.00 33.06 477 LYS A CA 1
ATOM 3697 C C . LYS A 1 477 ? -21.108 -23.461 -42.043 1.00 33.06 477 LYS A C 1
ATOM 3699 O O . LYS A 1 477 ? -20.885 -24.231 -42.970 1.00 33.06 477 LYS A O 1
ATOM 3704 N N . GLN A 1 478 ? -20.588 -22.233 -41.976 1.00 35.47 478 GLN A N 1
ATOM 3705 C CA . GLN A 1 478 ? -19.773 -21.628 -43.040 1.00 35.47 478 GLN A CA 1
ATOM 3706 C C . GLN A 1 478 ? -18.417 -22.328 -43.238 1.00 35.47 478 GLN A C 1
ATOM 3708 O O . GLN A 1 478 ? -17.853 -22.284 -44.326 1.00 35.47 478 GLN A O 1
ATOM 3713 N N . PHE A 1 479 ? -17.917 -23.043 -42.225 1.00 33.91 479 PHE A N 1
ATOM 3714 C CA . PHE A 1 479 ? -16.674 -23.820 -42.317 1.00 33.91 479 PHE A CA 1
ATOM 3715 C C . PHE A 1 479 ? -16.763 -25.027 -43.267 1.00 33.91 479 PHE A C 1
ATOM 3717 O O . PHE A 1 479 ? -15.732 -25.551 -43.689 1.00 33.91 479 PHE A O 1
ATOM 3724 N N . LYS A 1 480 ? -17.977 -25.488 -43.600 1.00 35.19 480 LYS A N 1
ATOM 3725 C CA . LYS A 1 480 ? -18.203 -26.651 -44.471 1.00 35.19 480 LYS A CA 1
ATOM 3726 C C . LYS A 1 480 ? -17.883 -26.363 -45.946 1.00 35.19 480 LYS A C 1
ATOM 3728 O O . LYS A 1 480 ? -17.618 -27.302 -46.693 1.00 35.19 480 LYS A O 1
ATOM 3733 N N . ASP A 1 481 ? -17.841 -25.084 -46.319 1.00 39.03 481 ASP A N 1
ATOM 3734 C CA . ASP A 1 481 ? -17.760 -24.619 -47.706 1.00 39.03 481 ASP A CA 1
ATOM 3735 C C . ASP A 1 481 ? -16.409 -23.947 -48.046 1.00 39.03 481 ASP A C 1
ATOM 3737 O O . ASP A 1 481 ? -16.279 -23.296 -49.080 1.00 39.03 481 ASP A O 1
A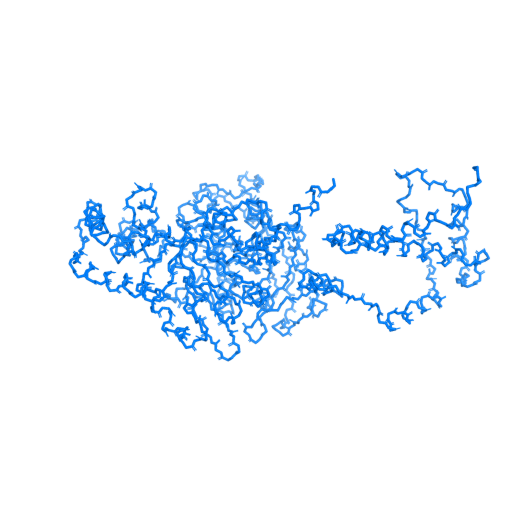TOM 3741 N N . CYS A 1 482 ? -15.385 -24.079 -47.189 1.00 39.00 482 CYS A N 1
ATOM 3742 C CA . CYS A 1 482 ? -14.070 -23.464 -47.408 1.00 39.00 482 CYS A CA 1
ATOM 3743 C C . CYS A 1 482 ? -13.098 -24.361 -48.198 1.00 39.00 482 CYS A C 1
ATOM 3745 O O . CYS A 1 482 ? -12.826 -25.499 -47.809 1.00 39.00 482 CYS A O 1
ATOM 3747 N N . ASP A 1 483 ? -12.476 -23.798 -49.238 1.00 39.84 483 ASP A N 1
ATOM 3748 C CA . ASP A 1 483 ? -11.322 -24.392 -49.919 1.00 39.84 483 ASP A CA 1
ATOM 3749 C C . ASP A 1 483 ? -10.037 -24.189 -49.100 1.00 39.84 483 ASP A C 1
ATOM 3751 O O . ASP A 1 483 ? -9.685 -23.070 -48.716 1.00 39.84 483 ASP A O 1
ATOM 3755 N N . LEU A 1 484 ? -9.302 -25.276 -48.841 1.00 41.50 484 LEU A N 1
ATOM 3756 C CA . LEU A 1 484 ? -7.997 -25.201 -48.183 1.00 41.50 484 LEU A CA 1
ATOM 3757 C C . LEU A 1 484 ? -6.901 -24.835 -49.204 1.00 41.50 484 LEU A C 1
ATOM 3759 O O . LEU A 1 484 ? -6.827 -25.462 -50.263 1.00 41.50 484 LEU A O 1
ATOM 3763 N N . PRO A 1 485 ? -6.006 -23.873 -48.902 1.00 37.88 485 PRO A N 1
ATOM 3764 C CA . PRO A 1 485 ? -4.912 -23.505 -49.799 1.00 37.88 485 PRO A CA 1
ATOM 3765 C C . PRO A 1 485 ? -3.974 -24.679 -50.128 1.00 37.88 485 PRO A C 1
ATOM 3767 O O . PRO A 1 485 ? -3.630 -25.491 -49.264 1.00 37.88 485 PRO A O 1
ATOM 3770 N N . LYS A 1 486 ? -3.472 -24.739 -51.371 1.00 36.53 486 LYS A N 1
ATOM 3771 C CA . LYS A 1 486 ? -2.416 -25.694 -51.752 1.00 36.53 486 LYS A CA 1
ATOM 3772 C C . LYS A 1 486 ? -1.167 -25.466 -50.892 1.00 36.53 486 LYS A C 1
ATOM 3774 O O . LYS A 1 486 ? -0.624 -24.365 -50.865 1.00 36.53 486 LYS A O 1
ATOM 3779 N N . GLY A 1 487 ? -0.708 -26.518 -50.211 1.00 35.38 487 GLY A N 1
ATOM 3780 C CA . GLY A 1 487 ? 0.438 -26.479 -49.290 1.00 35.38 487 GLY A CA 1
ATOM 3781 C C . GLY A 1 487 ? 0.073 -26.654 -47.811 1.00 35.38 487 GLY A C 1
ATOM 3782 O O . GLY A 1 487 ? 0.967 -26.876 -46.992 1.00 35.38 487 GLY A O 1
ATOM 3783 N N . THR A 1 488 ? -1.216 -26.630 -47.460 1.00 39.97 488 THR A N 1
ATOM 3784 C CA . THR A 1 488 ? -1.683 -26.997 -46.117 1.00 39.97 488 THR A CA 1
ATOM 3785 C C . THR A 1 488 ? -1.366 -28.466 -45.824 1.00 39.97 488 THR A C 1
ATOM 3787 O O . THR A 1 488 ? -1.764 -29.355 -46.571 1.00 39.97 488 THR A O 1
ATOM 3790 N N . ARG A 1 489 ? -0.658 -28.741 -44.721 1.00 36.66 489 ARG A N 1
ATOM 3791 C CA . ARG A 1 489 ? -0.412 -30.109 -44.236 1.00 36.66 489 ARG A CA 1
ATOM 3792 C C . ARG A 1 489 ? -1.270 -30.396 -43.014 1.00 36.66 489 ARG A C 1
ATOM 3794 O O . ARG A 1 489 ? -1.178 -29.681 -42.019 1.00 36.66 489 ARG A O 1
ATOM 3801 N N . VAL A 1 490 ? -2.041 -31.480 -43.054 1.00 44.47 490 VAL A N 1
ATOM 3802 C CA . VAL A 1 490 ? -2.703 -32.012 -41.856 1.00 44.47 490 VAL A CA 1
ATOM 3803 C C . VAL A 1 490 ? -1.645 -32.771 -41.052 1.00 44.47 490 VAL A C 1
ATOM 3805 O O . VAL A 1 490 ? -1.187 -33.843 -41.457 1.00 44.47 490 VAL A O 1
ATOM 3808 N N . GLY A 1 491 ? -1.176 -32.162 -39.960 1.00 37.75 491 GLY A N 1
ATOM 3809 C CA . GLY A 1 491 ? -0.083 -32.683 -39.137 1.00 37.75 491 GLY A CA 1
ATOM 3810 C C . GLY A 1 491 ? -0.479 -33.872 -38.253 1.00 37.75 491 GLY A C 1
ATOM 3811 O O . GLY A 1 491 ? -1.625 -34.004 -37.831 1.00 37.75 491 GLY A O 1
ATOM 3812 N N . ARG A 1 492 ? 0.503 -34.722 -37.917 1.00 39.38 492 ARG A N 1
ATOM 3813 C CA . ARG A 1 492 ? 0.395 -35.682 -36.804 1.00 39.38 492 ARG A CA 1
ATOM 3814 C C . ARG A 1 492 ? 0.384 -34.892 -35.494 1.00 39.38 492 ARG A C 1
ATOM 3816 O O . ARG A 1 492 ? 1.419 -34.346 -35.129 1.00 39.38 492 ARG A O 1
ATOM 3823 N N . MET A 1 493 ? -0.735 -34.845 -34.777 1.00 36.59 493 MET A N 1
ATOM 3824 C CA . MET A 1 493 ? -0.787 -34.237 -33.441 1.00 36.59 493 MET A CA 1
ATOM 3825 C C . MET A 1 493 ? -1.146 -35.258 -32.354 1.00 36.59 493 MET A C 1
ATOM 3827 O O . MET A 1 493 ? -2.132 -35.979 -32.461 1.00 36.59 493 MET A O 1
ATOM 3831 N N . VAL A 1 494 ? -0.284 -35.292 -31.329 1.00 31.84 494 VAL A N 1
ATOM 3832 C CA . VAL A 1 494 ? -0.516 -35.600 -29.897 1.00 31.84 494 VAL A CA 1
ATOM 3833 C C . VAL A 1 494 ? -1.357 -36.842 -29.549 1.00 31.84 494 VAL A C 1
ATOM 3835 O O . VAL A 1 494 ? -2.051 -36.868 -28.544 1.00 31.84 494 VAL A O 1
ATOM 3838 N N . MET A 1 495 ? -1.282 -37.912 -30.338 1.00 31.84 495 MET A N 1
ATOM 3839 C CA . MET A 1 495 ? -1.806 -39.235 -29.932 1.00 31.84 495 MET A CA 1
ATOM 3840 C C . MET A 1 495 ? -0.703 -40.297 -29.807 1.00 31.84 495 MET A C 1
ATOM 3842 O O . MET A 1 495 ? -0.967 -41.425 -29.399 1.00 31.84 495 MET A O 1
ATOM 3846 N N . GLY A 1 496 ? 0.545 -39.927 -30.125 1.00 31.20 496 GLY A N 1
ATOM 3847 C CA . GLY A 1 496 ? 1.714 -40.801 -30.001 1.00 31.20 496 GLY A CA 1
ATOM 3848 C C . GLY A 1 496 ? 2.040 -41.175 -28.554 1.00 31.20 496 GLY A C 1
ATOM 3849 O O . GLY A 1 496 ? 2.373 -42.327 -28.300 1.00 31.20 496 GLY A O 1
ATOM 3850 N N . ASP A 1 497 ? 1.844 -40.253 -27.610 1.00 32.59 497 ASP A N 1
ATOM 3851 C CA . ASP A 1 497 ? 2.209 -40.469 -26.201 1.00 32.59 497 ASP A CA 1
ATOM 3852 C C . ASP A 1 497 ? 1.104 -41.163 -25.379 1.00 32.59 497 ASP A C 1
ATOM 3854 O O . ASP A 1 497 ? 1.319 -41.511 -24.222 1.00 32.59 497 ASP A O 1
ATOM 3858 N N . LEU A 1 498 ? -0.075 -41.403 -25.974 1.00 30.22 498 LEU A N 1
ATOM 3859 C CA . LEU A 1 498 ? -1.235 -42.030 -25.319 1.00 30.22 498 LEU A CA 1
ATOM 3860 C C . LEU A 1 498 ? -1.597 -43.421 -25.876 1.00 30.22 498 LEU A C 1
ATOM 3862 O O . LEU A 1 498 ? -2.587 -44.007 -25.450 1.00 30.22 498 LEU A O 1
ATOM 3866 N N . GLY A 1 499 ? -0.821 -43.972 -26.818 1.00 31.69 499 GLY A N 1
ATOM 3867 C CA . GLY A 1 499 ? -0.978 -45.363 -27.274 1.00 31.69 499 GLY A CA 1
ATOM 3868 C C . GLY A 1 499 ? -2.276 -45.691 -28.033 1.00 31.69 499 GLY A C 1
ATOM 3869 O O . GLY A 1 499 ? -2.553 -46.859 -28.288 1.00 31.69 499 GLY A O 1
ATOM 3870 N N . LEU A 1 500 ? -3.065 -44.692 -28.438 1.00 37.91 500 LEU A N 1
ATOM 3871 C CA . LEU A 1 500 ? -4.319 -44.878 -29.174 1.00 37.91 500 LEU A CA 1
ATOM 3872 C C . LEU A 1 500 ? -4.092 -44.695 -30.681 1.00 37.91 500 LEU A C 1
ATOM 3874 O O . LEU A 1 500 ? -4.439 -43.668 -31.265 1.00 37.91 500 LEU A O 1
ATOM 3878 N N . TYR A 1 501 ? -3.494 -45.698 -31.322 1.00 41.06 501 TYR A N 1
ATOM 3879 C CA . TYR A 1 501 ? -3.405 -45.773 -32.783 1.00 41.06 501 TYR A CA 1
ATOM 3880 C C . TYR A 1 501 ? -4.540 -46.641 -33.346 1.00 41.06 501 TYR A C 1
ATOM 3882 O O . TYR A 1 501 ? -4.656 -47.811 -32.994 1.00 41.06 501 TYR A O 1
ATOM 3890 N N . ASN A 1 502 ? -5.329 -46.103 -34.284 1.00 49.19 502 ASN A N 1
ATOM 3891 C CA . ASN A 1 502 ? -6.117 -46.907 -35.225 1.00 49.19 502 ASN A CA 1
ATOM 3892 C C . ASN A 1 502 ? -5.507 -46.739 -36.628 1.00 49.19 502 ASN A C 1
ATOM 3894 O O . ASN A 1 502 ? -5.400 -45.621 -37.135 1.00 49.19 502 ASN A O 1
ATOM 3898 N N . GLU A 1 503 ? -5.086 -47.846 -37.243 1.00 50.81 503 GLU A N 1
ATOM 3899 C CA . GLU A 1 503 ? -4.424 -47.908 -38.556 1.00 50.81 503 GLU A CA 1
ATOM 3900 C C . GLU A 1 503 ? -5.245 -47.246 -39.678 1.00 50.81 503 GLU A C 1
ATOM 3902 O O . GLU A 1 503 ? -4.686 -46.710 -40.637 1.00 50.81 503 GLU A O 1
ATOM 3907 N N . GLN A 1 504 ? -6.570 -47.212 -39.520 1.00 52.44 504 GLN A N 1
ATOM 3908 C CA . GLN A 1 504 ? -7.486 -46.568 -40.453 1.00 52.44 504 GLN A CA 1
ATOM 3909 C C . GLN A 1 504 ? -7.279 -45.046 -40.514 1.00 52.44 504 GLN A C 1
ATOM 3911 O O . GLN A 1 504 ? -7.163 -44.483 -41.600 1.00 52.44 504 GLN A O 1
ATOM 3916 N N . LEU A 1 505 ? -7.118 -44.391 -39.360 1.00 50.59 505 LEU A N 1
ATOM 3917 C CA . LEU A 1 505 ? -6.962 -42.934 -39.280 1.00 50.59 505 LEU A CA 1
ATOM 3918 C C . LEU A 1 505 ? -5.660 -42.467 -39.949 1.00 50.59 505 LEU A C 1
ATOM 3920 O O . LEU A 1 505 ? -5.605 -41.404 -40.563 1.00 50.59 505 LEU A O 1
ATOM 3924 N N . ARG A 1 506 ? -4.607 -43.289 -39.877 1.00 55.25 506 ARG A N 1
ATOM 3925 C CA . ARG A 1 506 ? -3.338 -43.014 -40.560 1.00 55.25 506 ARG A CA 1
ATOM 3926 C C . ARG A 1 506 ? -3.500 -43.035 -42.082 1.00 55.25 506 ARG A C 1
ATOM 3928 O O . ARG A 1 506 ? -2.993 -42.137 -42.753 1.00 55.25 506 ARG A O 1
ATOM 3935 N N . LYS A 1 507 ? -4.201 -44.040 -42.613 1.00 58.28 507 LYS A N 1
ATOM 3936 C CA . LYS A 1 507 ? -4.469 -44.168 -44.055 1.00 58.28 507 LYS A CA 1
ATOM 3937 C C . LYS A 1 507 ? -5.329 -43.007 -44.561 1.00 58.28 507 LYS A C 1
ATOM 3939 O O . LYS A 1 507 ? -5.076 -42.497 -45.650 1.00 58.28 507 LYS A O 1
ATOM 3944 N N . ASP A 1 508 ? -6.269 -42.538 -43.744 1.00 57.28 508 ASP A N 1
ATOM 3945 C CA . ASP A 1 508 ? -7.141 -41.412 -44.084 1.00 57.28 508 ASP A CA 1
ATOM 3946 C C . ASP A 1 508 ? -6.375 -40.074 -44.116 1.00 57.28 508 ASP A C 1
ATOM 3948 O O . ASP A 1 508 ? -6.484 -39.334 -45.093 1.00 57.28 508 ASP A O 1
ATOM 3952 N N . VAL A 1 509 ? -5.497 -39.802 -43.140 1.00 54.34 509 VAL A N 1
ATOM 3953 C CA . VAL A 1 509 ? -4.636 -38.596 -43.132 1.00 54.34 509 VAL A CA 1
ATOM 3954 C C . VAL A 1 509 ? -3.660 -38.573 -44.316 1.00 54.34 509 VAL A C 1
ATOM 3956 O O . VAL A 1 509 ? -3.434 -37.522 -44.921 1.00 54.34 509 VAL A O 1
ATOM 3959 N N . GLU A 1 510 ? -3.081 -39.717 -44.688 1.00 62.47 510 GLU A N 1
ATOM 3960 C CA . GLU A 1 510 ? -2.221 -39.819 -45.878 1.00 62.47 510 GLU A CA 1
ATOM 3961 C C . GLU A 1 510 ? -3.017 -39.580 -47.176 1.00 62.47 510 GLU A C 1
ATOM 3963 O O . GLU A 1 510 ? -2.513 -38.948 -48.108 1.00 62.47 510 GLU A O 1
ATOM 3968 N N . ARG A 1 511 ? -4.280 -40.017 -47.231 1.00 60.94 511 ARG A N 1
ATOM 3969 C CA . ARG A 1 511 ? -5.175 -39.791 -48.373 1.00 60.94 511 ARG A CA 1
ATOM 3970 C C . ARG A 1 511 ? -5.615 -38.329 -48.496 1.00 60.94 511 ARG A C 1
ATOM 3972 O O . ARG A 1 511 ? -5.638 -37.809 -49.609 1.00 60.94 511 ARG A O 1
ATOM 3979 N N . TRP A 1 512 ? -5.915 -37.656 -47.387 1.00 60.78 512 TRP A N 1
ATOM 3980 C CA . TRP A 1 512 ? -6.309 -36.240 -47.382 1.00 60.78 512 TRP A CA 1
ATOM 3981 C C . TRP A 1 512 ? -5.169 -35.317 -47.791 1.00 60.78 512 TRP A C 1
ATOM 3983 O O . TRP A 1 512 ? -5.378 -34.430 -48.611 1.00 60.78 512 TRP A O 1
ATOM 3993 N N . ASN A 1 513 ? -3.946 -35.570 -47.317 1.00 59.09 513 ASN A N 1
ATOM 3994 C CA . ASN A 1 513 ? -2.785 -34.797 -47.765 1.00 59.09 513 ASN A CA 1
ATOM 3995 C C . ASN A 1 513 ? -2.576 -34.921 -49.291 1.00 59.09 513 ASN A C 1
ATOM 3997 O O . ASN A 1 513 ? -2.308 -33.918 -49.946 1.00 59.09 513 ASN A O 1
ATOM 4001 N N . LYS A 1 514 ? -2.816 -36.103 -49.887 1.00 68.50 514 LYS A N 1
ATOM 4002 C CA . LYS A 1 514 ? -2.804 -36.276 -51.355 1.00 68.50 514 LYS A CA 1
ATOM 4003 C C . LYS A 1 514 ? -3.935 -35.521 -52.070 1.00 68.50 514 LYS A C 1
ATOM 4005 O O . LYS A 1 514 ? -3.719 -35.014 -53.166 1.00 68.50 514 LYS A O 1
ATOM 4010 N N . ALA A 1 515 ? -5.127 -35.440 -51.476 1.00 59.38 515 ALA A N 1
ATOM 4011 C CA . ALA A 1 515 ? -6.256 -34.693 -52.041 1.00 59.38 515 ALA A CA 1
ATOM 4012 C C . ALA A 1 515 ? -6.016 -33.171 -52.017 1.00 59.38 515 ALA A C 1
ATOM 4014 O O . ALA A 1 515 ? -6.324 -32.490 -52.995 1.00 59.38 515 ALA A O 1
ATOM 4015 N N . ILE A 1 516 ? -5.384 -32.658 -50.952 1.00 57.62 516 ILE A N 1
ATOM 4016 C CA . ILE A 1 516 ? -4.941 -31.258 -50.847 1.00 57.62 516 ILE A CA 1
ATOM 4017 C C . ILE A 1 516 ? -3.876 -30.948 -51.907 1.00 57.62 516 ILE A C 1
ATOM 4019 O O . ILE A 1 516 ? -3.966 -29.932 -52.597 1.00 57.62 516 ILE A O 1
ATOM 4023 N N . GLU A 1 517 ? -2.888 -31.829 -52.088 1.00 64.75 517 GLU A N 1
ATOM 4024 C CA . GLU A 1 517 ? -1.858 -31.668 -53.126 1.00 64.75 517 GLU A CA 1
ATOM 4025 C C . GLU A 1 517 ? -2.460 -31.665 -54.541 1.00 64.75 517 GLU A C 1
ATOM 4027 O O . GLU A 1 517 ? -2.056 -30.869 -55.393 1.00 64.75 517 GLU A O 1
ATOM 4032 N N . ALA A 1 518 ? -3.481 -32.492 -54.775 1.00 64.38 518 ALA A N 1
ATOM 4033 C CA . ALA A 1 518 ? -4.225 -32.531 -56.030 1.00 64.38 518 ALA A CA 1
ATOM 4034 C C . ALA A 1 518 ? -5.189 -31.339 -56.222 1.00 64.38 518 ALA A C 1
ATOM 4036 O O . ALA A 1 518 ? -5.656 -31.117 -57.337 1.00 64.38 518 ALA A O 1
ATOM 4037 N N . GLY A 1 519 ? -5.445 -30.532 -55.183 1.00 53.97 519 GLY A N 1
ATOM 4038 C CA . GLY A 1 519 ? -6.372 -29.395 -55.234 1.00 53.97 519 GLY A CA 1
ATOM 4039 C C . GLY A 1 519 ? -7.844 -29.799 -55.325 1.00 53.97 519 GLY A C 1
ATOM 4040 O O . GLY A 1 519 ? -8.620 -29.095 -55.961 1.00 53.97 519 GLY A O 1
ATOM 4041 N N . ILE A 1 520 ? -8.207 -30.943 -54.740 1.00 57.75 520 ILE A N 1
ATOM 4042 C CA . ILE A 1 520 ? -9.582 -31.455 -54.732 1.00 57.75 520 ILE A CA 1
ATOM 4043 C C . ILE A 1 520 ? -10.372 -30.749 -53.610 1.00 57.75 520 ILE A C 1
ATOM 4045 O O . ILE A 1 520 ? -9.910 -30.786 -52.462 1.00 57.75 520 ILE A O 1
ATOM 4049 N N . PRO A 1 521 ? -11.549 -30.151 -53.886 1.00 52.31 521 PRO A N 1
ATOM 4050 C CA . PRO A 1 521 ? -12.399 -29.518 -52.872 1.00 52.31 521 PRO A CA 1
ATOM 4051 C C . PRO A 1 521 ? -12.819 -30.486 -51.755 1.00 52.31 521 PRO A C 1
ATOM 4053 O O . PRO A 1 521 ? -13.067 -31.667 -52.005 1.00 52.31 521 PRO A O 1
ATOM 4056 N N . VAL A 1 522 ? -12.947 -29.992 -50.516 1.00 47.88 522 VAL A N 1
ATOM 4057 C CA . VAL A 1 522 ? -13.185 -30.822 -49.309 1.00 47.88 522 VAL A CA 1
ATOM 4058 C C . VAL A 1 522 ? -14.453 -31.682 -49.414 1.00 47.88 522 VAL A C 1
ATOM 4060 O O . VAL A 1 522 ? -14.483 -32.813 -48.928 1.00 47.88 522 VAL A O 1
ATOM 4063 N N . HIS A 1 523 ? -15.491 -31.184 -50.090 1.00 57.31 523 HIS A N 1
ATOM 4064 C CA . HIS A 1 523 ? -16.752 -31.904 -50.276 1.00 57.31 523 HIS A CA 1
ATOM 4065 C C . HIS A 1 523 ? -16.641 -33.117 -51.225 1.00 57.31 523 HIS A C 1
ATOM 4067 O O . HIS A 1 523 ? -17.480 -34.014 -51.154 1.00 57.31 523 HIS A O 1
ATOM 4073 N N . GLU A 1 524 ? -15.591 -33.201 -52.052 1.00 51.97 524 GLU A N 1
ATOM 4074 C CA . GLU A 1 524 ? -15.349 -34.300 -53.004 1.00 51.97 524 GLU A CA 1
ATOM 4075 C C . GLU A 1 524 ? -14.398 -35.390 -52.463 1.00 51.97 524 GLU A C 1
ATOM 4077 O O . GLU A 1 524 ? -14.062 -36.356 -53.156 1.00 51.97 524 GLU A O 1
ATOM 4082 N N . TRP A 1 525 ? -13.934 -35.279 -51.214 1.00 60.31 525 TRP A N 1
ATOM 4083 C CA . TRP A 1 525 ? -12.999 -36.247 -50.631 1.00 60.31 525 TRP A CA 1
ATOM 4084 C C . TRP A 1 525 ? -13.684 -37.591 -50.325 1.00 60.31 525 TRP A C 1
ATOM 4086 O O . TRP A 1 525 ? -14.271 -37.772 -49.268 1.00 60.31 525 TRP A O 1
ATOM 4096 N N . ASN A 1 526 ? -13.572 -38.584 -51.213 1.00 48.41 526 ASN A N 1
ATOM 4097 C CA . ASN A 1 526 ? -14.175 -39.915 -51.018 1.00 48.41 526 ASN A CA 1
ATOM 4098 C C . ASN A 1 526 ? -13.872 -40.544 -49.632 1.00 48.41 526 ASN A C 1
ATOM 4100 O O . ASN A 1 526 ? -12.715 -40.826 -49.310 1.00 48.41 526 ASN A O 1
ATOM 4104 N N . GLY A 1 527 ? -14.928 -40.821 -48.850 1.00 49.78 527 GLY A N 1
ATOM 4105 C CA . GLY A 1 527 ? -14.870 -41.196 -47.422 1.00 49.78 527 GLY A CA 1
ATOM 4106 C C . GLY A 1 527 ? -15.537 -40.173 -46.483 1.00 49.78 527 GLY A C 1
ATOM 4107 O O . GLY A 1 527 ? -15.653 -40.410 -45.282 1.00 49.78 527 GLY A O 1
ATOM 4108 N N . THR A 1 528 ? -16.031 -39.065 -47.040 1.00 44.75 528 THR A N 1
ATOM 4109 C CA . THR A 1 528 ? -16.813 -37.974 -46.427 1.00 44.75 528 THR A CA 1
ATOM 4110 C C . THR A 1 528 ? -18.228 -38.358 -45.960 1.00 44.75 528 THR A C 1
ATOM 4112 O O . THR A 1 528 ? -19.111 -37.510 -45.895 1.00 44.75 528 THR A O 1
ATOM 4115 N N . SER A 1 529 ? -18.487 -39.611 -45.581 1.00 41.41 529 SER A N 1
ATOM 4116 C CA . SER A 1 529 ? -19.771 -39.990 -44.972 1.00 41.41 529 SER A CA 1
ATOM 4117 C C . SER A 1 529 ? -19.713 -39.762 -43.466 1.00 41.41 529 SER A C 1
ATOM 4119 O O . SER A 1 529 ? -19.237 -40.647 -42.757 1.00 41.41 529 SER A O 1
ATOM 4121 N N . ASP A 1 530 ? -20.144 -38.588 -42.997 1.00 37.84 530 ASP A N 1
ATOM 4122 C CA . ASP A 1 530 ? -20.428 -38.196 -41.601 1.00 37.84 530 ASP A CA 1
ATOM 4123 C C . ASP A 1 530 ? -19.334 -38.398 -40.541 1.00 37.84 530 ASP A C 1
ATOM 4125 O O . ASP A 1 530 ? -19.358 -37.722 -39.526 1.00 37.84 530 ASP A O 1
ATOM 4129 N N . LYS A 1 531 ? -18.331 -39.249 -40.750 1.00 38.38 531 LYS A N 1
ATOM 4130 C CA . LYS A 1 531 ? -17.247 -39.585 -39.834 1.00 38.38 531 LYS A CA 1
ATOM 4131 C C . LYS A 1 531 ? -16.108 -38.594 -39.907 1.00 38.38 531 LYS A C 1
ATOM 4133 O O . LYS A 1 531 ? -15.439 -38.453 -38.912 1.00 38.38 531 LYS A O 1
ATOM 4138 N N . ILE A 1 532 ? -15.884 -37.871 -41.003 1.00 40.53 532 ILE A N 1
ATOM 4139 C CA . ILE A 1 532 ? -14.876 -36.795 -41.013 1.00 40.53 532 ILE A CA 1
ATOM 4140 C C . ILE A 1 532 ? -15.447 -35.567 -40.328 1.00 40.53 532 ILE A C 1
ATOM 4142 O O . ILE A 1 532 ? -14.802 -35.045 -39.436 1.00 40.53 532 ILE A O 1
ATOM 4146 N N . VAL A 1 533 ? -16.682 -35.167 -40.648 1.00 39.06 533 VAL A N 1
ATOM 4147 C CA . VAL A 1 533 ? -17.365 -34.107 -39.897 1.00 39.06 533 VAL A CA 1
ATOM 4148 C C . VAL A 1 533 ? -17.567 -34.547 -38.455 1.00 39.06 533 VAL A C 1
ATOM 4150 O O . VAL A 1 533 ? -17.237 -33.768 -37.589 1.00 39.06 533 VAL A O 1
ATOM 4153 N N . ASN A 1 534 ? -17.956 -35.788 -38.149 1.00 36.78 534 ASN A N 1
ATOM 4154 C CA . ASN A 1 534 ? -18.013 -36.247 -36.759 1.00 36.78 534 ASN A CA 1
ATOM 4155 C C . ASN A 1 534 ? -16.638 -36.429 -36.135 1.00 36.78 534 ASN A C 1
ATOM 4157 O O . ASN A 1 534 ? -16.535 -36.180 -34.961 1.00 36.78 534 ASN A O 1
ATOM 4161 N N . THR A 1 535 ? -15.564 -36.810 -36.820 1.00 40.38 535 THR A N 1
ATOM 4162 C CA . THR A 1 535 ? -14.232 -36.934 -36.202 1.00 40.38 535 THR A CA 1
ATOM 4163 C C . THR A 1 535 ? -13.585 -35.573 -36.042 1.00 40.38 535 THR A C 1
ATOM 4165 O O . THR A 1 535 ? -12.942 -35.382 -35.030 1.00 40.38 535 THR A O 1
ATOM 4168 N N . PHE A 1 536 ? -13.800 -34.608 -36.938 1.00 37.47 536 PHE A N 1
ATOM 4169 C CA . PHE A 1 536 ? -13.365 -33.218 -36.782 1.00 37.47 536 PHE A CA 1
ATOM 4170 C C . PHE A 1 536 ? -14.276 -32.448 -35.823 1.00 37.47 536 PHE A C 1
ATOM 4172 O O . PHE A 1 536 ? -13.760 -31.686 -35.032 1.00 37.47 536 PHE A O 1
ATOM 4179 N N . MET A 1 537 ? -15.588 -32.685 -35.789 1.00 36.22 537 MET A N 1
ATOM 4180 C CA . MET A 1 537 ? -16.517 -32.168 -34.768 1.00 36.22 537 MET A CA 1
ATOM 4181 C C . MET A 1 537 ? -16.384 -32.923 -33.453 1.00 36.22 537 MET A C 1
ATOM 4183 O O . MET A 1 537 ? -16.691 -32.358 -32.422 1.00 36.22 537 MET A O 1
ATOM 4187 N N . HIS A 1 538 ? -15.886 -34.157 -33.437 1.00 36.16 538 HIS A N 1
ATOM 4188 C CA . HIS A 1 538 ? -15.429 -34.831 -32.230 1.00 36.16 538 HIS A CA 1
ATOM 4189 C C . HIS A 1 538 ? -14.010 -34.413 -31.911 1.00 36.16 538 HIS A C 1
ATOM 4191 O O . HIS A 1 538 ? -13.685 -34.537 -30.766 1.00 36.16 538 HIS A O 1
ATOM 4197 N N . LEU A 1 539 ? -13.155 -33.905 -32.801 1.00 36.50 539 LEU A N 1
ATOM 4198 C CA . LEU A 1 539 ? -11.819 -33.416 -32.428 1.00 36.50 539 LEU A CA 1
ATOM 4199 C C . LEU A 1 539 ? -11.914 -31.981 -31.932 1.00 36.50 539 LEU A C 1
ATOM 4201 O O . LEU A 1 539 ? -11.345 -31.648 -30.911 1.00 36.50 539 LEU A O 1
ATOM 4205 N N . PHE A 1 540 ? -12.675 -31.148 -32.630 1.00 35.22 540 PHE A N 1
ATOM 4206 C CA . PHE A 1 540 ? -13.003 -29.779 -32.276 1.00 35.22 540 PHE A CA 1
ATOM 4207 C C . PHE A 1 540 ? -14.002 -29.774 -31.135 1.00 35.22 540 PHE A C 1
ATOM 4209 O O . PHE A 1 540 ? -13.807 -29.055 -30.175 1.00 35.22 540 PHE A O 1
ATOM 4216 N N . GLY A 1 541 ? -14.992 -30.661 -31.159 1.00 34.22 541 GLY A N 1
ATOM 4217 C CA . GLY A 1 541 ? -15.862 -30.932 -30.027 1.00 34.22 541 GLY A CA 1
ATOM 4218 C C . GLY A 1 541 ? -15.189 -31.724 -28.923 1.00 34.22 541 GLY A C 1
ATOM 4219 O O . GLY A 1 541 ? -15.699 -31.612 -27.838 1.00 34.22 541 GLY A O 1
ATOM 4220 N N . PHE A 1 542 ? -14.069 -32.440 -29.104 1.00 35.75 542 PHE A N 1
ATOM 4221 C CA . PHE A 1 542 ? -13.247 -32.998 -28.008 1.00 35.75 542 PHE A CA 1
ATOM 4222 C C . PHE A 1 542 ? -12.224 -31.993 -27.523 1.00 35.75 542 PHE A C 1
ATOM 4224 O O . PHE A 1 542 ? -11.912 -32.025 -26.360 1.00 35.75 542 PHE A O 1
ATOM 4231 N N . ILE A 1 543 ? -11.745 -31.049 -28.324 1.00 38.53 543 ILE A N 1
ATOM 4232 C CA . ILE A 1 543 ? -10.921 -29.926 -27.862 1.00 38.53 543 ILE A CA 1
ATOM 4233 C C . ILE A 1 543 ? -11.806 -28.932 -27.123 1.00 38.53 543 ILE A C 1
ATOM 4235 O O . ILE A 1 543 ? -11.416 -28.462 -26.066 1.00 38.53 543 ILE A O 1
ATOM 4239 N N . ILE A 1 544 ? -13.011 -28.669 -27.625 1.00 37.00 544 ILE A N 1
ATOM 4240 C CA . ILE A 1 544 ? -14.063 -27.923 -26.944 1.00 37.00 544 ILE A CA 1
ATOM 4241 C C . ILE A 1 544 ? -14.596 -28.747 -25.785 1.00 37.00 544 ILE A C 1
ATOM 4243 O O . ILE A 1 544 ? -14.766 -28.163 -24.747 1.00 37.00 544 ILE A O 1
ATOM 4247 N N . PHE A 1 545 ? -14.795 -30.063 -25.863 1.00 35.75 545 PHE A N 1
ATOM 4248 C CA . PHE A 1 545 ? -15.228 -30.886 -24.723 1.00 35.75 545 PHE A CA 1
ATOM 4249 C C . PHE A 1 545 ? -14.106 -31.149 -23.737 1.00 35.75 545 PHE A C 1
ATOM 4251 O O . PHE A 1 545 ? -14.441 -31.419 -22.610 1.00 35.75 545 PHE A O 1
ATOM 4258 N N . LEU A 1 546 ? -12.823 -31.046 -24.092 1.00 36.22 546 LEU A N 1
ATOM 4259 C CA . LEU A 1 546 ? -11.666 -31.121 -23.194 1.00 36.22 546 LEU A CA 1
ATOM 4260 C C . LEU A 1 546 ? -11.376 -29.740 -22.614 1.00 36.22 546 LEU A C 1
ATOM 4262 O O . LEU A 1 546 ? -11.012 -29.672 -21.456 1.00 36.22 546 LEU A O 1
ATOM 4266 N N . ASN A 1 547 ? -11.618 -28.642 -23.341 1.00 38.06 547 ASN A N 1
ATOM 4267 C CA . ASN A 1 547 ? -11.650 -27.287 -22.780 1.00 38.06 547 ASN A CA 1
ATOM 4268 C C . ASN A 1 547 ? -12.863 -27.102 -21.883 1.00 38.06 547 ASN A C 1
ATOM 4270 O O . ASN A 1 547 ? -12.707 -26.619 -20.781 1.00 38.06 547 ASN A O 1
ATOM 4274 N N . ILE A 1 548 ? -14.041 -27.545 -22.308 1.00 37.50 548 ILE A N 1
ATOM 4275 C CA . ILE A 1 548 ? -15.264 -27.638 -21.520 1.00 37.50 548 ILE A CA 1
ATOM 4276 C C . ILE A 1 548 ? -15.087 -28.717 -20.466 1.00 37.50 548 ILE A C 1
ATOM 4278 O O . ILE A 1 548 ? -15.668 -28.536 -19.432 1.00 37.50 548 ILE A O 1
ATOM 4282 N N . LEU A 1 549 ? -14.275 -29.774 -20.599 1.00 34.19 549 LEU A N 1
ATOM 4283 C CA . LEU A 1 549 ? -13.983 -30.684 -19.481 1.00 34.19 549 LEU A CA 1
ATOM 4284 C C . LEU A 1 549 ? -12.969 -30.068 -18.549 1.00 34.19 549 LEU A C 1
ATOM 4286 O O . LEU A 1 549 ? -13.048 -30.371 -17.388 1.00 34.19 549 LEU A O 1
ATOM 4290 N N . LEU A 1 550 ? -12.021 -29.252 -18.998 1.00 38.91 550 LEU A N 1
ATOM 4291 C CA . LEU A 1 550 ? -11.058 -28.548 -18.149 1.00 38.91 550 LEU A CA 1
ATOM 4292 C C . LEU A 1 550 ? -11.749 -27.378 -17.432 1.00 38.91 550 LEU A C 1
ATOM 4294 O O . LEU A 1 550 ? -11.474 -27.123 -16.264 1.00 38.91 550 LEU A O 1
ATOM 4298 N N . GLN A 1 551 ? -12.716 -26.740 -18.094 1.00 40.22 551 GLN A N 1
ATOM 4299 C CA . GLN A 1 551 ? -13.618 -25.716 -17.566 1.00 40.22 551 GLN A CA 1
ATOM 4300 C C . GLN A 1 551 ? -14.755 -26.338 -16.744 1.00 40.22 551 GLN A C 1
ATOM 4302 O O . GLN A 1 551 ? -15.112 -25.780 -15.720 1.00 40.22 551 GLN A O 1
ATOM 4307 N N . LEU A 1 552 ? -15.267 -27.520 -17.102 1.00 32.97 552 LEU A N 1
ATOM 4308 C CA . LEU A 1 552 ? -16.196 -28.330 -16.305 1.00 32.97 552 LEU A CA 1
ATOM 4309 C C . LEU A 1 552 ? -15.465 -28.961 -15.142 1.00 32.97 552 LEU A C 1
ATOM 4311 O O . LEU A 1 552 ? -16.017 -29.013 -14.073 1.00 32.97 552 LEU A O 1
ATOM 4315 N N . TYR A 1 553 ? -14.206 -29.346 -15.255 1.00 36.03 553 TYR A N 1
ATOM 4316 C CA . TYR A 1 553 ? -13.373 -29.764 -14.129 1.00 36.03 553 TYR A CA 1
ATOM 4317 C C . TYR A 1 553 ? -13.056 -28.572 -13.215 1.00 36.03 553 TYR A C 1
ATOM 4319 O O . TYR A 1 553 ? -12.858 -28.757 -12.016 1.00 36.03 553 TYR A O 1
ATOM 4327 N N . ALA A 1 554 ? -13.115 -27.344 -13.748 1.00 36.78 554 ALA A N 1
ATOM 4328 C CA . ALA A 1 554 ? -13.190 -26.114 -12.965 1.00 36.78 554 ALA A CA 1
ATOM 4329 C C . ALA A 1 554 ? -14.621 -25.776 -12.455 1.00 36.78 554 ALA A C 1
ATOM 4331 O O . ALA A 1 554 ? -14.730 -25.090 -11.443 1.00 36.78 554 ALA A O 1
ATOM 4332 N N . LEU A 1 555 ? -15.698 -26.293 -13.075 1.00 33.38 555 LEU A N 1
ATOM 4333 C CA . LEU A 1 555 ? -17.125 -26.114 -12.713 1.00 33.38 555 LEU A CA 1
ATOM 4334 C C . LEU A 1 555 ? -17.783 -27.326 -12.005 1.00 33.38 555 LEU A C 1
ATOM 4336 O O . LEU A 1 555 ? -18.927 -27.200 -11.572 1.00 33.38 555 LEU A O 1
ATOM 4340 N N . VAL A 1 556 ? -17.112 -28.475 -11.796 1.00 33.00 556 VAL A N 1
ATOM 4341 C CA . VAL A 1 556 ? -17.570 -29.662 -11.015 1.00 33.00 556 VAL A CA 1
ATOM 4342 C C . VAL A 1 556 ? -17.415 -29.334 -9.524 1.00 33.00 556 VAL A C 1
ATOM 4344 O O . VAL A 1 556 ? -16.804 -30.005 -8.700 1.00 33.00 556 VAL A O 1
ATOM 4347 N N . VAL A 1 557 ? -17.960 -28.172 -9.213 1.00 45.12 557 VAL A N 1
ATOM 4348 C CA . VAL A 1 557 ? -17.872 -27.362 -8.017 1.00 45.12 557 VAL A CA 1
ATOM 4349 C C . VAL A 1 557 ? -19.307 -27.022 -7.567 1.00 45.12 557 VAL A C 1
ATOM 4351 O O . VAL A 1 557 ? -19.496 -26.571 -6.439 1.00 45.12 557 VAL A O 1
ATOM 4354 N N . ASP A 1 558 ? -20.332 -27.359 -8.357 1.00 41.59 558 ASP A N 1
ATOM 4355 C CA . ASP A 1 558 ? -21.742 -27.252 -7.979 1.00 41.59 558 ASP A CA 1
ATOM 4356 C C . ASP A 1 558 ? -22.354 -28.635 -7.633 1.00 41.59 558 ASP A C 1
ATOM 4358 O O . ASP A 1 558 ? -22.436 -29.512 -8.501 1.00 41.59 558 ASP A O 1
ATOM 4362 N N . PRO A 1 559 ? -22.804 -28.857 -6.381 1.00 43.09 559 PRO A N 1
ATOM 4363 C CA . PRO A 1 559 ? -23.497 -30.079 -5.963 1.00 43.09 559 PRO A CA 1
ATOM 4364 C C . PRO A 1 559 ? -24.764 -30.412 -6.771 1.00 43.09 559 PRO A C 1
ATOM 4366 O O . PRO A 1 559 ? -25.106 -31.587 -6.894 1.00 43.09 559 PRO A O 1
ATOM 4369 N N . LYS A 1 560 ? -25.454 -29.423 -7.357 1.00 40.50 560 LYS A N 1
ATOM 4370 C CA . LYS A 1 560 ? -26.689 -29.655 -8.130 1.00 40.50 560 LYS A CA 1
ATOM 4371 C C . LYS A 1 560 ? -26.424 -30.302 -9.489 1.00 40.50 560 LYS A C 1
ATOM 4373 O O . LYS A 1 560 ? -27.246 -31.080 -9.963 1.00 40.50 560 LYS A O 1
ATOM 4378 N N . ILE A 1 561 ? -25.269 -30.034 -10.102 1.00 42.22 561 ILE A N 1
ATOM 4379 C CA . ILE A 1 561 ? -24.876 -30.662 -11.375 1.00 42.22 561 ILE A CA 1
ATOM 4380 C C . ILE A 1 561 ? -24.494 -32.132 -11.154 1.00 42.22 561 ILE A C 1
ATOM 4382 O O . ILE A 1 561 ? -24.800 -32.976 -11.994 1.00 42.22 561 ILE A O 1
ATOM 4386 N N . LEU A 1 562 ? -23.906 -32.462 -9.997 1.00 41.59 562 LEU A N 1
ATOM 4387 C CA . LEU A 1 562 ? -23.640 -33.849 -9.601 1.00 41.59 562 LEU A CA 1
ATOM 4388 C C . LEU A 1 562 ? -24.936 -34.643 -9.384 1.00 41.59 562 LEU A C 1
ATOM 4390 O O . LEU A 1 562 ? -25.017 -35.777 -9.838 1.00 41.59 562 LEU A O 1
ATOM 4394 N N . GLU A 1 563 ? -25.976 -34.044 -8.794 1.00 43.41 563 GLU A N 1
ATOM 4395 C CA . GLU A 1 563 ? -27.283 -34.704 -8.633 1.00 43.41 563 GLU A CA 1
ATOM 4396 C C . GLU A 1 563 ? -27.975 -34.973 -9.985 1.00 43.41 563 GLU A C 1
ATOM 4398 O O . GLU A 1 563 ? -28.581 -36.028 -10.187 1.00 43.41 563 GLU A O 1
ATOM 4403 N N . VAL A 1 564 ? -27.853 -34.050 -10.946 1.00 42.22 564 VAL A N 1
ATOM 4404 C CA . VAL A 1 564 ? -28.365 -34.242 -12.314 1.00 42.22 564 VAL A CA 1
ATOM 4405 C C . VAL A 1 564 ? -27.572 -35.325 -13.049 1.00 42.22 564 VAL A C 1
ATOM 4407 O O . VAL A 1 564 ? -28.176 -36.179 -13.696 1.00 42.22 564 VAL A O 1
ATOM 4410 N N . LEU A 1 565 ? -26.244 -35.347 -12.913 1.00 40.31 565 LEU A N 1
ATOM 4411 C CA . LEU A 1 565 ? -25.394 -36.381 -13.508 1.00 40.31 565 LEU A CA 1
ATOM 4412 C C . LEU A 1 565 ? -25.645 -37.764 -12.897 1.00 40.31 565 LEU A C 1
ATOM 4414 O O . LEU A 1 565 ? -25.723 -38.731 -13.653 1.00 40.31 565 LEU A O 1
ATOM 4418 N N . ASP A 1 566 ? -25.859 -37.867 -11.584 1.00 44.31 566 ASP A N 1
ATOM 4419 C CA . ASP A 1 566 ? -26.238 -39.124 -10.925 1.00 44.31 566 ASP A CA 1
ATOM 4420 C C . ASP A 1 566 ? -27.613 -39.610 -11.394 1.00 44.31 566 ASP A C 1
ATOM 4422 O O . ASP A 1 566 ? -27.774 -40.794 -11.698 1.00 44.31 566 ASP A O 1
ATOM 4426 N N . ARG A 1 567 ? -28.593 -38.710 -11.562 1.00 42.69 567 ARG A N 1
ATOM 4427 C CA . ARG A 1 567 ? -29.898 -39.060 -12.155 1.00 42.69 567 ARG A CA 1
ATOM 4428 C C . ARG A 1 567 ? -29.770 -39.496 -13.616 1.00 42.69 567 ARG A C 1
ATOM 4430 O O . ARG A 1 567 ? -30.428 -40.453 -14.016 1.00 42.69 567 ARG A O 1
ATOM 4437 N N . MET A 1 568 ? -28.903 -38.861 -14.404 1.00 36.81 568 MET A N 1
ATOM 4438 C CA . MET A 1 568 ? -28.638 -39.256 -15.794 1.00 36.81 568 MET A CA 1
ATOM 4439 C C . MET A 1 568 ? -27.894 -40.597 -15.892 1.00 36.81 568 MET A C 1
ATOM 4441 O O . MET A 1 568 ? -28.190 -41.394 -16.780 1.00 36.81 568 MET A O 1
ATOM 4445 N N . LEU A 1 569 ? -26.975 -40.890 -14.969 1.00 40.91 569 LEU A N 1
ATOM 4446 C CA . LEU A 1 569 ? -26.282 -42.180 -14.861 1.00 40.91 569 LEU A CA 1
ATOM 4447 C C . LEU A 1 569 ? -27.219 -43.306 -14.401 1.00 40.91 569 LEU A C 1
ATOM 4449 O O . LEU A 1 569 ? -27.109 -44.428 -14.898 1.00 40.91 569 LEU A O 1
ATOM 4453 N N . LEU A 1 570 ? -28.171 -43.007 -13.512 1.00 39.81 570 LEU A N 1
ATOM 4454 C CA . LEU A 1 570 ? -29.251 -43.919 -13.122 1.00 39.81 570 LEU A CA 1
ATOM 4455 C C . LEU A 1 570 ? -30.209 -44.212 -14.284 1.00 39.81 570 LEU A C 1
ATOM 4457 O O . LEU A 1 570 ? -30.590 -45.366 -14.469 1.00 39.81 570 LEU A O 1
ATOM 4461 N N . LEU A 1 571 ? -30.535 -43.211 -15.106 1.00 36.00 571 LEU A N 1
ATOM 4462 C CA . LEU A 1 571 ? -31.328 -43.400 -16.327 1.00 36.00 571 LEU A CA 1
ATOM 4463 C C . LEU A 1 571 ? -30.576 -44.248 -17.366 1.00 36.00 571 LEU A C 1
ATOM 4465 O O . LEU A 1 571 ? -31.161 -45.144 -17.967 1.00 36.00 571 LEU A O 1
ATOM 4469 N N . LYS A 1 572 ? -29.256 -44.061 -17.507 1.00 37.59 572 LYS A N 1
ATOM 4470 C CA . LYS A 1 572 ? -28.424 -44.833 -18.449 1.00 37.59 572 LYS A CA 1
ATOM 4471 C C . LYS A 1 572 ? -28.190 -46.289 -18.023 1.00 37.59 572 LYS A C 1
ATOM 4473 O O . LYS A 1 572 ? -27.956 -47.139 -18.877 1.00 37.59 572 LYS A O 1
ATOM 4478 N N . LYS A 1 573 ? -28.267 -46.595 -16.720 1.00 38.72 573 LYS A N 1
ATOM 4479 C CA . LYS A 1 573 ? -28.189 -47.971 -16.193 1.00 38.72 573 LYS A CA 1
ATOM 4480 C C . LYS A 1 573 ? -29.433 -48.814 -16.493 1.00 38.72 573 LYS A C 1
ATOM 4482 O O . LYS A 1 573 ? -29.331 -50.035 -16.445 1.00 38.72 573 LYS A O 1
ATOM 4487 N N . ASN A 1 574 ? -30.562 -48.189 -16.829 1.00 40.78 574 ASN A N 1
ATOM 4488 C CA . ASN A 1 574 ? -31.822 -48.887 -17.088 1.00 40.78 574 ASN A CA 1
ATOM 4489 C C . ASN A 1 574 ? -32.106 -49.146 -18.582 1.00 40.78 574 ASN A C 1
ATOM 4491 O O . ASN A 1 574 ? -33.120 -49.765 -18.886 1.00 40.78 574 ASN A O 1
ATOM 4495 N N . GLU A 1 575 ? -31.230 -48.734 -19.510 1.00 41.16 575 GLU A N 1
ATOM 4496 C CA . GLU A 1 575 ? -31.501 -48.815 -20.962 1.00 41.16 575 GLU A CA 1
ATOM 4497 C C . GLU A 1 575 ? -30.384 -49.439 -21.821 1.00 41.16 575 GLU A C 1
ATOM 4499 O O . GLU A 1 575 ? -30.350 -49.241 -23.033 1.00 41.16 575 GLU A O 1
ATOM 4504 N N . ILE A 1 576 ? -29.474 -50.239 -21.252 1.00 34.19 576 ILE A N 1
ATOM 4505 C CA . ILE A 1 576 ? -28.513 -51.006 -22.068 1.00 34.19 576 ILE A CA 1
ATOM 4506 C C . ILE A 1 576 ? -28.500 -52.474 -21.615 1.00 34.19 576 ILE A C 1
ATOM 4508 O O . ILE A 1 576 ? -27.999 -52.767 -20.527 1.00 34.19 576 ILE A O 1
ATOM 4512 N N . PRO A 1 577 ? -29.034 -53.412 -22.425 1.00 33.91 577 PRO A N 1
ATOM 4513 C CA . PRO A 1 577 ? -28.892 -54.841 -22.183 1.00 33.91 577 PRO A CA 1
ATOM 4514 C C . PRO A 1 577 ? -27.411 -55.231 -22.186 1.00 33.91 577 PRO A C 1
ATOM 4516 O O . PRO A 1 577 ? -26.687 -54.960 -23.143 1.00 33.91 577 PRO A O 1
ATOM 4519 N N . GLN A 1 578 ? -26.970 -55.885 -21.112 1.00 39.16 578 GLN A N 1
ATOM 4520 C CA . GLN A 1 578 ? -25.679 -56.565 -21.062 1.00 39.16 578 GLN A CA 1
ATOM 4521 C C . GLN A 1 578 ? -25.627 -57.655 -22.137 1.00 39.16 578 GLN A C 1
ATOM 4523 O O . GLN A 1 578 ? -26.321 -58.661 -22.008 1.00 39.16 578 GLN A O 1
ATOM 4528 N N . GLN A 1 579 ? -24.757 -57.510 -23.136 1.00 29.86 579 GLN A N 1
ATOM 4529 C CA . GLN A 1 579 ? -24.235 -58.652 -23.886 1.00 29.86 579 GLN A CA 1
ATOM 4530 C C . GLN A 1 579 ? -22.728 -58.497 -24.130 1.00 29.86 579 GLN A C 1
ATOM 4532 O O . GLN A 1 579 ? -22.309 -57.642 -24.901 1.00 29.86 579 GLN A O 1
ATOM 4537 N N . GLN A 1 580 ? -22.013 -59.361 -23.393 1.00 32.09 580 GLN A N 1
ATOM 4538 C CA . GLN A 1 580 ? -20.640 -59.886 -23.489 1.00 32.09 580 GLN A CA 1
ATOM 4539 C C . GLN A 1 580 ? -19.483 -58.936 -23.797 1.00 32.09 580 GLN A C 1
ATOM 4541 O O . GLN A 1 580 ? -19.283 -58.571 -24.974 1.00 32.09 580 GLN A O 1
#

Organism: Trichinella spiralis (NCBI:txid6334)